Protein AF-A0A9Q1G649-F1 (afdb_monomer_lite)

Secondary structure (DSSP, 8-state):
-----PPP-------SSSEEEEEEEEEEETTEEEEEEEEEEEEPP----PPPTTTTSTT---------------------------------PPP-------S-TTT-S-TT--TTHHHHHHHHHHHHHHHHTS-GGGS---------HHHHHS---------PPPPHHHHHHHHTTSHHHHHHHHHHHHHHHTSHHHHHHHHHHHHHHHTTSSEE-TT--TTT-HHHHHHHHHHHHTB-HHHHHHHHHHHH------SSTT-HHHHHHHIIIIII--HHHHHHTB-SSSTT-B-TTHHHHHHHHHHHHHHHHHHHHHHHHHTT-STT---SB-TT-S--BHHHHHHHHHHHHEES-S-HHHHHHHHT-----B--TTTT-----S-HHHHGGGSGGG-

Radius of gyration: 42.44 Å; chains: 1; bounding box: 119×66×115 Å

Structure (mmCIF, N/CA/C/O backbone):
data_AF-A0A9Q1G649-F1
#
_entry.id   AF-A0A9Q1G649-F1
#
loop_
_atom_site.group_PDB
_atom_site.id
_atom_site.type_symbol
_atom_site.label_atom_id
_atom_site.label_alt_id
_atom_site.label_comp_id
_atom_site.label_asym_id
_atom_site.label_entity_id
_atom_site.label_seq_id
_atom_site.pdbx_PDB_ins_code
_atom_site.Cartn_x
_atom_site.Cartn_y
_atom_site.Cartn_z
_atom_site.occupancy
_atom_site.B_iso_or_equiv
_atom_site.auth_seq_id
_atom_site.auth_comp_id
_atom_site.auth_asym_id
_atom_site.auth_atom_id
_atom_site.pdbx_PDB_model_num
ATOM 1 N N . MET A 1 1 ? 10.010 1.525 -77.203 1.00 47.00 1 MET A N 1
ATOM 2 C CA . MET A 1 1 ? 11.242 1.217 -77.958 1.00 47.00 1 MET A CA 1
ATOM 3 C C . MET A 1 1 ? 11.783 2.490 -78.588 1.00 47.00 1 MET A C 1
ATOM 5 O O . MET A 1 1 ? 11.255 2.928 -79.601 1.00 47.00 1 MET A O 1
ATOM 9 N N . LYS A 1 2 ? 12.795 3.087 -77.960 1.00 34.78 2 LYS A N 1
ATOM 10 C CA . LYS A 1 2 ? 13.997 3.660 -78.583 1.00 34.78 2 LYS A CA 1
ATOM 11 C C . LYS A 1 2 ? 15.014 3.858 -77.453 1.00 34.78 2 LYS A C 1
ATOM 13 O O . LYS A 1 2 ? 14.609 3.996 -76.305 1.00 34.78 2 LYS A O 1
ATOM 18 N N . ALA A 1 3 ? 16.270 3.642 -77.807 1.00 41.25 3 ALA A N 1
ATOM 19 C CA . ALA A 1 3 ? 17.332 3.078 -76.988 1.00 41.25 3 ALA A CA 1
ATOM 20 C C . ALA A 1 3 ? 17.692 3.869 -75.721 1.00 41.25 3 ALA A C 1
ATOM 22 O O . ALA A 1 3 ? 17.460 5.069 -75.622 1.00 41.25 3 ALA A O 1
ATOM 23 N N . GLU A 1 4 ? 18.284 3.151 -74.769 1.00 54.62 4 GLU A N 1
ATOM 24 C CA . GLU A 1 4 ? 19.099 3.702 -73.692 1.00 54.62 4 GLU A CA 1
ATOM 25 C C . GLU A 1 4 ? 20.231 4.540 -74.313 1.00 54.62 4 GLU A C 1
ATOM 27 O O . GLU A 1 4 ? 21.264 4.013 -74.727 1.00 54.62 4 GLU A O 1
ATOM 32 N N . ASP A 1 5 ? 20.014 5.851 -74.435 1.00 63.94 5 ASP A N 1
ATOM 33 C CA . ASP A 1 5 ? 21.033 6.786 -74.910 1.00 63.94 5 ASP A CA 1
ATOM 34 C C . ASP A 1 5 ? 22.087 6.971 -73.807 1.00 63.94 5 ASP A C 1
ATOM 36 O O . ASP A 1 5 ? 21.985 7.830 -72.927 1.00 63.94 5 ASP A O 1
ATOM 40 N N . HIS A 1 6 ? 23.118 6.128 -73.833 1.00 65.44 6 HIS A N 1
ATOM 41 C CA . HIS A 1 6 ? 24.299 6.298 -72.999 1.00 65.44 6 HIS A CA 1
ATOM 42 C C . HIS A 1 6 ? 25.143 7.461 -73.525 1.00 65.44 6 HIS A C 1
ATOM 44 O O . HIS A 1 6 ? 25.651 7.434 -74.645 1.00 65.44 6 HIS A O 1
ATOM 50 N N . THR A 1 7 ? 25.326 8.485 -72.695 1.00 68.62 7 THR A N 1
ATOM 51 C CA . THR A 1 7 ? 26.218 9.612 -72.978 1.00 68.62 7 THR A CA 1
ATOM 52 C C . THR A 1 7 ? 27.506 9.455 -72.180 1.00 68.62 7 THR A C 1
ATOM 54 O O . THR A 1 7 ? 27.497 9.382 -70.952 1.00 68.62 7 THR A O 1
ATOM 57 N N . PHE A 1 8 ? 28.635 9.388 -72.884 1.00 73.31 8 PHE A N 1
ATOM 58 C CA . PHE A 1 8 ? 29.957 9.344 -72.268 1.00 73.31 8 PHE A CA 1
ATOM 59 C C . PHE A 1 8 ? 30.458 10.770 -72.036 1.00 73.31 8 PHE A C 1
ATOM 61 O O . PHE A 1 8 ? 30.535 11.569 -72.967 1.00 73.31 8 PHE A O 1
ATOM 68 N N . LEU A 1 9 ? 30.813 11.084 -70.791 1.00 71.44 9 LEU A N 1
ATOM 69 C CA . LEU A 1 9 ? 31.433 12.352 -70.413 1.00 71.44 9 LEU A CA 1
ATOM 70 C C . LEU A 1 9 ? 32.906 12.100 -70.093 1.00 71.44 9 LEU A C 1
ATOM 72 O O . LEU A 1 9 ? 33.229 11.366 -69.160 1.00 71.44 9 LEU A O 1
ATOM 76 N N . THR A 1 10 ? 33.806 12.706 -70.863 1.00 74.06 10 THR A N 1
ATOM 77 C CA . THR A 1 10 ? 35.248 12.650 -70.598 1.00 74.06 10 THR A CA 1
ATOM 78 C C . THR A 1 10 ? 35.632 13.776 -69.647 1.00 74.06 10 THR A C 1
ATOM 80 O O . THR A 1 10 ? 35.464 14.951 -69.968 1.00 74.06 10 THR A O 1
ATOM 83 N N . ILE A 1 11 ? 36.160 13.421 -68.475 1.00 74.62 11 ILE A N 1
ATOM 84 C CA . ILE A 1 11 ? 36.632 14.377 -67.470 1.00 74.62 11 ILE A CA 1
ATOM 85 C C . ILE A 1 11 ? 38.157 14.330 -67.452 1.00 74.62 11 ILE A C 1
ATOM 87 O O . ILE A 1 11 ? 38.745 13.316 -67.082 1.00 74.62 11 ILE A O 1
ATOM 91 N N . ASN A 1 12 ? 38.789 15.439 -67.834 1.00 75.38 12 ASN A N 1
ATOM 92 C CA . ASN A 1 12 ? 40.230 15.620 -67.695 1.00 75.38 12 ASN A CA 1
ATOM 93 C C . ASN A 1 12 ? 40.513 16.297 -66.355 1.00 75.38 12 ASN A C 1
ATOM 95 O O . ASN A 1 12 ? 40.067 17.417 -66.117 1.00 75.38 12 ASN A O 1
ATOM 99 N N . TRP A 1 13 ? 41.255 15.613 -65.489 1.00 76.81 13 TRP A N 1
ATOM 100 C CA . TRP A 1 13 ? 41.583 16.083 -64.149 1.00 76.81 13 TRP A CA 1
ATOM 101 C C . TRP A 1 13 ? 43.100 16.123 -63.961 1.00 76.81 13 TRP A C 1
ATOM 103 O O . TRP A 1 13 ? 43.785 15.118 -64.148 1.00 76.81 13 TRP A O 1
ATOM 113 N N . THR A 1 14 ? 43.628 17.296 -63.611 1.00 77.00 14 THR A N 1
ATOM 114 C CA . THR A 1 14 ? 45.059 17.529 -63.372 1.00 77.00 14 THR A CA 1
ATOM 115 C C . THR A 1 14 ? 45.242 18.206 -62.012 1.00 77.00 14 THR A C 1
ATOM 117 O O . THR A 1 14 ? 45.068 19.424 -61.928 1.00 77.00 14 THR A O 1
ATOM 120 N N . PRO A 1 15 ? 45.563 17.449 -60.948 1.00 73.00 15 PRO A N 1
ATOM 121 C CA . PRO A 1 15 ? 45.754 18.008 -59.612 1.00 73.00 15 PRO A CA 1
ATOM 122 C C . PRO A 1 15 ? 46.935 18.986 -59.575 1.00 73.00 15 PRO A C 1
ATOM 124 O O . PRO A 1 15 ? 48.001 18.709 -60.128 1.00 73.00 15 PRO A O 1
ATOM 127 N N . VAL A 1 16 ? 46.737 20.129 -58.915 1.00 69.19 16 VAL A N 1
ATOM 128 C CA . VAL A 1 16 ? 47.762 21.179 -58.752 1.00 69.19 16 VAL A CA 1
ATOM 129 C C . VAL A 1 16 ? 48.677 20.886 -57.557 1.00 69.19 16 VAL A C 1
ATOM 131 O O . VAL A 1 16 ? 49.844 21.274 -57.560 1.00 69.19 16 VAL A O 1
ATOM 134 N N . GLU A 1 17 ? 48.165 20.175 -56.551 1.00 69.94 17 GLU A N 1
ATOM 135 C CA . GLU A 1 17 ? 48.881 19.856 -55.315 1.00 69.94 17 GLU A CA 1
ATOM 136 C C . GLU A 1 17 ? 49.564 18.482 -55.387 1.00 69.94 17 GLU A C 1
ATOM 138 O O . GLU A 1 17 ? 49.000 17.504 -55.883 1.00 69.94 17 GLU A O 1
ATOM 143 N N . GLU A 1 18 ? 50.799 18.402 -54.883 1.00 71.75 18 GLU A N 1
ATOM 144 C CA . GLU A 1 18 ? 51.560 17.152 -54.806 1.00 71.75 18 GLU A CA 1
ATOM 145 C C . GLU A 1 18 ? 51.044 16.280 -53.648 1.00 71.75 18 GLU A C 1
ATOM 147 O O . GLU A 1 18 ? 50.910 16.751 -52.519 1.00 71.75 18 GLU A O 1
ATOM 152 N N . GLY A 1 19 ? 50.804 14.987 -53.900 1.00 75.19 19 GLY A N 1
ATOM 153 C CA . GLY A 1 19 ? 50.355 14.037 -52.875 1.00 75.19 19 GLY A CA 1
ATOM 154 C C . GLY A 1 19 ? 49.036 13.334 -53.196 1.00 75.19 19 GLY A C 1
ATOM 155 O O . GLY A 1 19 ? 48.678 13.151 -54.358 1.00 75.19 19 GLY A O 1
ATOM 156 N N . ASN A 1 20 ? 48.349 12.860 -52.152 1.00 77.62 20 ASN A N 1
ATOM 157 C CA . ASN A 1 20 ? 47.041 12.213 -52.278 1.00 77.62 20 ASN A CA 1
ATOM 158 C C . ASN A 1 20 ? 45.960 13.294 -52.377 1.00 77.62 20 ASN A C 1
ATOM 160 O O . ASN A 1 20 ? 45.748 14.029 -51.415 1.00 77.62 20 ASN A O 1
ATOM 164 N N . VAL A 1 21 ? 45.268 13.361 -53.511 1.00 77.38 21 VAL A N 1
ATOM 165 C CA . VAL A 1 21 ? 44.255 14.381 -53.797 1.00 77.38 21 VAL A CA 1
ATOM 166 C C . VAL A 1 21 ? 42.873 13.734 -53.866 1.00 77.38 21 VAL A C 1
ATOM 168 O O . VAL A 1 21 ? 42.690 12.680 -54.484 1.00 77.38 21 VAL A O 1
ATOM 171 N N . ARG A 1 22 ? 41.903 14.369 -53.198 1.00 81.44 22 ARG A N 1
ATOM 172 C CA . ARG A 1 22 ? 40.489 13.981 -53.177 1.00 81.44 22 ARG A CA 1
ATOM 173 C C . ARG A 1 22 ? 39.631 15.187 -53.537 1.00 81.44 22 ARG A C 1
ATOM 175 O O . ARG A 1 22 ? 39.599 16.150 -52.779 1.00 81.44 22 ARG A O 1
ATOM 182 N N . GLU A 1 23 ? 38.879 15.088 -54.626 1.00 80.06 23 GLU A N 1
ATOM 183 C CA . GLU A 1 23 ? 37.983 16.153 -55.091 1.00 80.06 23 GLU A CA 1
ATOM 184 C C . GLU A 1 23 ? 36.577 15.615 -55.381 1.00 80.06 23 GLU A C 1
ATOM 186 O O . GLU A 1 23 ? 36.401 14.455 -55.753 1.00 80.06 23 GLU A O 1
ATOM 191 N N . LEU A 1 24 ? 35.559 16.452 -55.171 1.00 82.12 24 LEU A N 1
ATOM 192 C CA . LEU A 1 24 ? 34.154 16.115 -55.399 1.00 82.12 24 LEU A CA 1
ATOM 193 C C . LEU A 1 24 ? 33.658 16.811 -56.669 1.00 82.12 24 LEU A C 1
ATOM 195 O O . LEU A 1 24 ? 33.658 18.037 -56.749 1.00 82.12 24 LEU A O 1
ATOM 199 N N . VAL A 1 25 ? 33.178 16.027 -57.631 1.00 81.25 25 VAL A N 1
ATOM 200 C CA . VAL A 1 25 ? 32.509 16.514 -58.839 1.00 81.25 25 VAL A CA 1
ATOM 201 C C . VAL A 1 25 ? 31.008 16.337 -58.675 1.00 81.25 25 VAL A C 1
ATOM 203 O O . VAL A 1 25 ? 30.527 15.264 -58.307 1.00 81.25 25 VAL A O 1
ATOM 206 N N . THR A 1 26 ? 30.261 17.397 -58.966 1.00 81.50 26 THR A N 1
ATOM 207 C CA . THR A 1 26 ? 28.812 17.448 -58.765 1.00 81.50 26 THR A CA 1
ATOM 208 C C . THR A 1 26 ? 28.136 17.763 -60.093 1.00 81.50 26 THR A C 1
ATOM 210 O O . THR A 1 26 ? 28.428 18.789 -60.702 1.00 81.50 26 THR A O 1
ATOM 213 N N . PHE A 1 27 ? 27.231 16.900 -60.550 1.00 78.06 27 PHE A N 1
ATOM 214 C CA . PHE A 1 27 ? 26.502 17.080 -61.804 1.00 78.06 27 PHE A CA 1
ATOM 215 C C . PHE A 1 27 ? 25.135 17.695 -61.517 1.00 78.06 27 PHE A C 1
ATOM 217 O O . PHE A 1 27 ? 24.267 17.058 -60.911 1.00 78.06 27 PHE A O 1
ATOM 224 N N . ILE A 1 28 ? 24.947 18.937 -61.957 1.00 77.44 28 ILE A N 1
ATOM 225 C CA . ILE A 1 28 ? 23.702 19.689 -61.794 1.00 77.44 28 ILE A CA 1
ATOM 226 C C . ILE A 1 28 ? 22.995 19.737 -63.147 1.00 77.44 28 ILE A C 1
ATOM 228 O O . ILE A 1 28 ? 23.580 20.168 -64.137 1.00 77.44 28 ILE A O 1
ATOM 232 N N . ALA A 1 29 ? 21.732 19.315 -63.189 1.00 70.50 29 ALA A N 1
ATOM 233 C CA . ALA A 1 29 ? 20.890 19.424 -64.376 1.00 70.50 29 ALA A CA 1
ATOM 234 C C . ALA A 1 29 ? 19.553 20.063 -63.991 1.00 70.50 29 ALA A C 1
ATOM 236 O O . ALA A 1 29 ? 18.879 19.594 -63.074 1.00 70.50 29 ALA A O 1
ATOM 237 N N . ASN A 1 30 ? 19.173 21.129 -64.698 1.00 67.50 30 ASN A N 1
ATOM 238 C CA . ASN A 1 30 ? 17.955 21.915 -64.452 1.00 67.50 30 ASN A CA 1
ATOM 239 C C . ASN A 1 30 ? 17.836 22.433 -63.003 1.00 67.50 30 ASN A C 1
ATOM 241 O O . ASN A 1 30 ? 16.761 22.403 -62.415 1.00 67.50 30 ASN A O 1
ATOM 245 N N . GLY A 1 31 ? 18.953 22.871 -62.411 1.00 67.44 31 GLY A N 1
ATOM 246 C CA . GLY A 1 31 ? 18.984 23.441 -61.056 1.00 67.44 31 GLY A CA 1
ATOM 247 C C . GLY A 1 31 ? 18.938 22.424 -59.911 1.00 67.44 31 GLY A C 1
ATOM 248 O O . GLY A 1 31 ? 18.975 22.826 -58.753 1.00 67.44 31 GLY A O 1
ATOM 249 N N . ILE A 1 32 ? 18.905 21.120 -60.210 1.00 58.00 32 ILE A N 1
ATOM 250 C CA . ILE A 1 32 ? 18.908 20.044 -59.212 1.00 58.00 32 ILE A CA 1
ATOM 251 C C . ILE A 1 32 ? 20.180 19.208 -59.376 1.00 58.00 32 ILE A C 1
ATOM 253 O O . ILE A 1 32 ? 20.532 18.783 -60.480 1.00 58.00 32 ILE A O 1
ATOM 257 N N . THR A 1 33 ? 20.878 18.964 -58.268 1.00 70.19 33 THR A N 1
ATOM 258 C CA . THR A 1 33 ? 22.031 18.059 -58.221 1.00 70.19 33 THR A CA 1
ATOM 259 C C . THR A 1 33 ? 21.568 16.626 -58.462 1.00 70.19 33 THR A C 1
ATOM 261 O O . THR A 1 33 ? 20.860 16.063 -57.631 1.00 70.19 33 THR A O 1
ATOM 264 N N . LYS A 1 34 ? 21.960 16.028 -59.591 1.00 68.31 34 LYS A N 1
ATOM 265 C CA . LYS A 1 34 ? 21.535 14.671 -59.970 1.00 68.31 34 LYS A CA 1
ATOM 266 C C . LYS A 1 34 ? 22.536 13.593 -59.569 1.00 68.31 34 LYS A C 1
ATOM 268 O O . LYS A 1 34 ? 22.121 12.525 -59.135 1.00 68.31 34 LYS A O 1
ATOM 273 N N . HIS A 1 35 ? 23.837 13.868 -59.678 1.00 76.31 35 HIS A N 1
ATOM 274 C CA . HIS A 1 35 ? 24.889 12.900 -59.351 1.00 76.31 35 HIS A CA 1
ATOM 275 C C . HIS A 1 35 ? 26.101 13.565 -58.693 1.00 76.31 35 HIS A C 1
ATOM 277 O O . HIS A 1 35 ? 26.412 14.724 -58.961 1.00 76.31 35 HIS A O 1
ATOM 283 N N . GLN A 1 36 ? 26.798 12.810 -57.845 1.00 81.06 36 GLN A N 1
ATOM 284 C CA . GLN A 1 36 ? 28.047 13.202 -57.195 1.00 81.06 36 GLN A CA 1
ATOM 285 C C . GLN A 1 36 ? 29.080 12.092 -57.382 1.00 81.06 36 GLN A C 1
ATOM 287 O O . GLN A 1 36 ? 28.768 10.920 -57.184 1.00 81.06 36 GLN A O 1
ATOM 292 N N . ALA A 1 37 ? 30.300 12.462 -57.757 1.00 80.00 37 ALA A N 1
ATOM 293 C CA . ALA A 1 37 ? 31.416 11.544 -57.940 1.00 80.00 37 ALA A CA 1
ATOM 294 C C . ALA A 1 37 ? 32.646 12.070 -57.197 1.00 80.00 37 ALA A C 1
ATOM 296 O O . ALA A 1 37 ? 32.946 13.260 -57.247 1.00 80.00 37 ALA A O 1
ATOM 297 N N . ILE A 1 38 ? 33.363 11.186 -56.505 1.00 83.12 38 ILE A N 1
ATOM 298 C CA . ILE A 1 38 ? 34.602 11.536 -55.806 1.00 83.12 38 ILE A CA 1
ATOM 299 C C . ILE A 1 38 ? 35.771 11.057 -56.662 1.00 83.12 38 ILE A C 1
ATOM 301 O O . ILE A 1 38 ? 35.912 9.859 -56.903 1.00 83.12 38 ILE A O 1
ATOM 305 N N . LEU A 1 39 ? 36.613 11.990 -57.097 1.00 78.81 39 LEU A N 1
ATOM 306 C CA . LEU A 1 39 ? 37.871 11.699 -57.767 1.00 78.81 39 LEU A CA 1
ATOM 307 C C . LEU A 1 39 ? 38.957 11.512 -56.709 1.00 78.81 39 LEU A C 1
ATOM 309 O O . LEU A 1 39 ? 39.172 12.376 -55.856 1.00 78.81 39 LEU A O 1
ATOM 313 N N . LEU A 1 40 ? 39.620 10.360 -56.755 1.00 80.44 40 LEU A N 1
ATOM 314 C CA . LEU A 1 40 ? 40.748 10.018 -55.898 1.00 80.44 40 LEU A CA 1
ATOM 315 C C . LEU A 1 40 ? 41.958 9.768 -56.790 1.00 80.44 40 LEU A C 1
ATOM 317 O O . LEU A 1 40 ? 41.895 8.951 -57.708 1.00 80.44 40 LEU A O 1
ATOM 321 N N . GLY A 1 41 ? 43.068 10.435 -56.503 1.00 79.88 41 GLY A N 1
ATOM 322 C CA . GLY A 1 41 ? 44.312 10.212 -57.226 1.00 79.88 41 GLY A CA 1
ATOM 323 C C . GLY A 1 41 ? 45.534 10.620 -56.430 1.00 79.88 41 GLY A C 1
ATOM 324 O O . GLY A 1 41 ? 45.441 11.255 -55.381 1.00 79.88 41 GLY A O 1
ATOM 325 N N . ARG A 1 42 ? 46.700 10.228 -56.935 1.00 76.94 42 ARG A N 1
ATOM 326 C CA . ARG A 1 42 ? 47.994 10.570 -56.353 1.00 76.94 42 ARG A CA 1
ATOM 327 C C . ARG A 1 42 ? 48.841 11.273 -57.404 1.00 76.94 42 ARG A C 1
ATOM 329 O O . ARG A 1 42 ? 49.158 10.679 -58.431 1.00 76.94 42 ARG A O 1
ATOM 336 N N . ALA A 1 43 ? 49.188 12.527 -57.143 1.00 75.75 43 ALA A N 1
ATOM 337 C CA . ALA A 1 43 ? 50.036 13.333 -58.008 1.00 75.75 43 ALA A CA 1
ATOM 338 C C . ALA A 1 43 ? 51.495 13.211 -57.552 1.00 75.75 43 ALA A C 1
ATOM 340 O O . ALA A 1 43 ? 51.832 13.587 -56.428 1.00 75.75 43 ALA A O 1
ATOM 341 N N . GLU A 1 44 ? 52.363 12.666 -58.407 1.00 71.12 44 GLU A N 1
ATOM 342 C CA . GLU A 1 44 ? 53.805 12.598 -58.155 1.00 71.12 44 GLU A CA 1
ATOM 343 C C . GLU A 1 44 ? 54.543 13.735 -58.873 1.00 71.12 44 GLU A C 1
ATOM 345 O O . GLU A 1 44 ? 54.332 13.988 -60.061 1.00 71.12 44 GLU A O 1
ATOM 350 N N . ALA A 1 45 ? 55.457 14.404 -58.166 1.00 65.94 45 ALA A N 1
ATOM 351 C CA . ALA A 1 45 ? 56.290 15.451 -58.742 1.00 65.94 45 ALA A CA 1
ATOM 352 C C . ALA A 1 45 ? 57.202 14.900 -59.854 1.00 65.94 45 ALA A C 1
ATOM 354 O O . ALA A 1 45 ? 57.896 13.891 -59.677 1.00 65.94 45 ALA A O 1
ATOM 355 N N . LYS A 1 46 ? 57.313 15.617 -60.982 1.00 57.62 46 LYS A N 1
ATOM 356 C CA . LYS A 1 46 ? 58.383 15.353 -61.959 1.00 57.62 46 LYS A CA 1
ATOM 357 C C . LYS A 1 46 ? 59.735 15.613 -61.285 1.00 57.62 46 LYS A C 1
ATOM 359 O O . LYS A 1 46 ? 60.087 16.758 -61.004 1.00 57.62 46 LYS A O 1
ATOM 364 N N . LYS A 1 47 ? 60.515 14.551 -61.044 1.00 49.41 47 LYS A N 1
ATOM 365 C CA . LYS A 1 47 ? 61.864 14.628 -60.454 1.00 49.41 47 LYS A CA 1
ATOM 366 C C . LYS A 1 47 ? 62.729 15.641 -61.220 1.00 49.41 47 LYS A C 1
ATOM 368 O O . LYS A 1 47 ? 63.140 15.383 -62.351 1.00 49.41 47 LYS A O 1
ATOM 373 N N . LYS A 1 48 ? 63.074 16.772 -60.593 1.00 47.16 48 LYS A N 1
ATOM 374 C CA . LYS A 1 48 ? 64.136 17.656 -61.098 1.00 47.16 48 LYS A CA 1
ATOM 375 C C . LYS A 1 48 ? 65.469 16.905 -61.002 1.00 47.16 48 LYS A C 1
ATOM 377 O O . LYS A 1 48 ? 65.888 16.527 -59.907 1.00 47.16 48 LYS A O 1
ATOM 382 N N . LYS A 1 49 ? 66.139 16.672 -62.139 1.00 44.75 49 LYS A N 1
ATOM 383 C CA . LYS A 1 49 ? 67.513 16.139 -62.173 1.00 44.75 49 LYS A CA 1
ATOM 384 C C . LYS A 1 49 ? 68.417 17.081 -61.369 1.00 44.75 49 LYS A C 1
ATOM 386 O O . LYS A 1 49 ? 68.576 18.245 -61.731 1.00 44.75 49 LYS A O 1
ATOM 391 N N . LYS A 1 50 ? 68.987 16.590 -60.266 1.00 41.59 50 LYS A N 1
ATOM 392 C CA . LYS A 1 50 ? 69.958 17.337 -59.457 1.00 41.59 50 LYS A CA 1
ATOM 393 C C . LYS A 1 50 ? 71.240 17.527 -60.277 1.00 41.59 50 LYS A C 1
ATOM 395 O O . LYS A 1 50 ? 71.852 16.539 -60.675 1.00 41.59 50 LYS A O 1
ATOM 400 N N . LYS A 1 51 ? 71.639 18.779 -60.531 1.00 44.31 51 LYS A N 1
ATOM 401 C CA . LYS A 1 51 ? 73.001 19.101 -60.990 1.00 44.31 51 LYS A CA 1
ATOM 402 C C . LYS A 1 51 ? 73.987 18.691 -59.894 1.00 44.31 51 LYS A C 1
ATOM 404 O O . LYS A 1 51 ? 73.716 18.910 -58.713 1.00 44.31 51 LYS A O 1
ATOM 409 N N . SER A 1 52 ? 75.078 18.039 -60.285 1.00 49.66 52 SER A N 1
ATOM 410 C CA . SER A 1 52 ? 76.048 17.481 -59.346 1.00 49.66 52 SER A CA 1
ATOM 411 C C . SER A 1 52 ? 76.904 18.583 -58.715 1.00 49.66 52 SER A C 1
ATOM 413 O O . SER A 1 52 ? 77.245 19.574 -59.358 1.00 49.66 52 SER A O 1
ATOM 415 N N . LEU A 1 53 ? 77.271 18.378 -57.451 1.00 42.53 53 LEU A N 1
ATOM 416 C CA . LEU A 1 53 ? 78.079 19.270 -56.609 1.00 42.53 53 LEU A CA 1
ATOM 417 C C . LEU A 1 53 ? 79.476 19.603 -57.182 1.00 42.53 53 LEU A C 1
ATOM 419 O O . LEU A 1 53 ? 80.131 20.521 -56.695 1.00 42.53 53 LEU A O 1
ATOM 423 N N . TRP A 1 54 ? 79.921 18.901 -58.228 1.00 40.38 54 TRP A N 1
ATOM 424 C CA . TRP A 1 54 ? 81.219 19.106 -58.875 1.00 40.38 54 TRP A CA 1
ATOM 425 C C . TRP A 1 54 ? 81.265 20.310 -59.828 1.00 40.38 54 TRP A C 1
ATOM 427 O O . TRP A 1 54 ? 82.346 20.852 -60.060 1.00 40.38 54 TRP A O 1
ATOM 437 N N . ASP A 1 55 ? 80.118 20.793 -60.318 1.00 46.53 55 ASP A N 1
ATOM 438 C CA . ASP A 1 55 ? 80.077 21.925 -61.260 1.00 46.53 55 ASP A CA 1
ATOM 439 C C . ASP A 1 55 ? 80.235 23.294 -60.570 1.00 46.53 55 ASP A C 1
ATOM 441 O O . ASP A 1 55 ? 80.665 24.263 -61.195 1.00 46.53 55 ASP A O 1
ATOM 445 N N . SER A 1 56 ? 79.966 23.392 -59.262 1.00 47.41 56 SER A N 1
ATOM 446 C CA . SER A 1 56 ? 80.074 24.654 -58.505 1.00 47.41 56 SER A CA 1
ATOM 447 C C . SER A 1 56 ? 81.496 24.993 -58.040 1.00 47.41 56 SER A C 1
ATOM 449 O O . SER A 1 56 ? 81.757 26.132 -57.656 1.00 47.41 56 SER A O 1
ATOM 451 N N . ILE A 1 57 ? 82.436 24.042 -58.090 1.00 49.88 57 ILE A N 1
ATOM 452 C CA . ILE A 1 57 ? 83.811 24.234 -57.588 1.00 49.88 57 ILE A CA 1
ATOM 453 C C . ILE A 1 57 ? 84.739 24.844 -58.657 1.00 49.88 57 ILE A C 1
ATOM 455 O O . ILE A 1 57 ? 85.749 25.460 -58.320 1.00 49.88 57 ILE A O 1
ATOM 459 N N . LYS A 1 58 ? 84.382 24.778 -59.949 1.00 41.72 58 LYS A N 1
ATOM 460 C CA . LYS A 1 58 ? 85.209 25.330 -61.041 1.00 41.72 58 LYS A CA 1
ATOM 461 C C . LYS A 1 58 ? 85.046 26.836 -61.295 1.00 41.72 58 LYS A C 1
ATOM 463 O O . LYS A 1 58 ? 85.859 27.392 -62.024 1.00 41.72 58 LYS A O 1
ATOM 468 N N . GLN A 1 59 ? 84.068 27.517 -60.689 1.00 43.78 59 GLN A N 1
ATOM 469 C CA . GLN A 1 59 ? 83.818 28.949 -60.948 1.00 43.78 59 GLN A CA 1
ATOM 470 C C . GLN A 1 59 ? 84.481 29.933 -59.965 1.00 43.78 59 GLN A C 1
ATOM 472 O O . GLN A 1 59 ? 84.362 31.140 -60.151 1.00 43.78 59 GLN A O 1
ATOM 477 N N . LYS A 1 60 ? 85.227 29.471 -58.951 1.00 40.16 60 LYS A N 1
ATOM 478 C CA . LYS A 1 60 ? 85.956 30.356 -58.019 1.00 40.16 60 LYS A CA 1
ATOM 479 C C . LYS A 1 60 ? 87.477 30.285 -58.203 1.00 40.16 60 LYS A C 1
ATOM 481 O O . LYS A 1 60 ? 88.192 29.893 -57.288 1.00 40.16 60 LYS A O 1
ATOM 486 N N . LYS A 1 61 ? 87.990 30.687 -59.370 1.00 37.53 61 LYS A N 1
ATOM 487 C CA . LYS A 1 61 ? 89.405 31.081 -59.545 1.00 37.53 61 LYS A CA 1
ATOM 488 C C . LYS A 1 61 ? 89.554 32.175 -60.610 1.00 37.53 61 LYS A C 1
ATOM 490 O O . LYS A 1 61 ? 89.584 31.860 -61.791 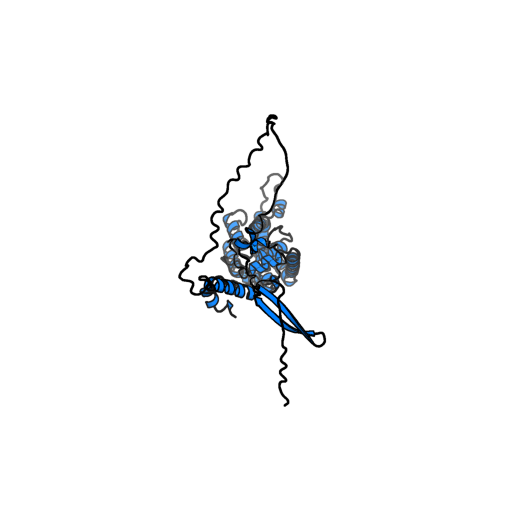1.00 37.53 61 LYS A O 1
ATOM 495 N N . ALA A 1 62 ? 89.644 33.422 -60.139 1.00 31.28 62 ALA A N 1
ATOM 496 C CA . ALA A 1 62 ? 90.263 34.637 -60.716 1.00 31.28 62 ALA A CA 1
ATOM 497 C C . ALA A 1 62 ? 89.588 35.849 -60.031 1.00 31.28 62 ALA A C 1
ATOM 499 O O . ALA A 1 62 ? 88.369 35.839 -59.924 1.00 31.28 62 ALA A O 1
ATOM 500 N N . ALA A 1 63 ? 90.198 36.925 -59.533 1.00 28.67 63 ALA A N 1
ATOM 501 C CA . ALA A 1 63 ? 91.555 37.374 -59.198 1.00 28.67 63 ALA A CA 1
ATOM 502 C C . ALA A 1 63 ? 91.329 38.618 -58.260 1.00 28.67 63 ALA A C 1
ATOM 504 O O . ALA A 1 63 ? 90.380 39.348 -58.522 1.00 28.67 63 ALA A O 1
ATOM 505 N N . VAL A 1 64 ? 91.909 38.753 -57.044 1.00 33.91 64 VAL A N 1
ATOM 506 C CA . VAL A 1 64 ? 93.178 39.467 -56.655 1.00 33.91 64 VAL A CA 1
ATOM 507 C C . VAL A 1 64 ? 92.939 41.006 -56.409 1.00 33.91 64 VAL A C 1
ATOM 509 O O . VAL A 1 64 ? 91.957 41.513 -56.933 1.00 33.91 64 VAL A O 1
ATOM 512 N N . PRO A 1 65 ? 93.666 41.743 -55.516 1.00 51.44 65 PRO A N 1
ATOM 513 C CA . PRO A 1 65 ? 93.269 42.053 -54.120 1.00 51.44 65 PRO A CA 1
ATOM 514 C C . PRO A 1 65 ? 93.506 43.552 -53.726 1.00 51.44 65 PRO A C 1
ATOM 516 O O . PRO A 1 65 ? 93.801 44.349 -54.605 1.00 51.44 65 PRO A O 1
ATOM 519 N N . GLN A 1 66 ? 93.441 43.931 -52.429 1.00 28.67 66 GLN A N 1
ATOM 520 C CA . GLN A 1 66 ? 94.340 44.900 -51.718 1.00 28.67 66 GLN A CA 1
ATOM 521 C C . GLN A 1 66 ? 93.790 45.262 -50.309 1.00 28.67 66 GLN A C 1
ATOM 523 O O . GLN A 1 66 ? 92.630 45.625 -50.183 1.00 28.67 66 GLN A O 1
ATOM 528 N N . SER A 1 67 ? 94.489 44.911 -49.209 1.00 27.61 67 SER A N 1
ATOM 529 C CA . SER A 1 67 ? 95.443 45.724 -48.390 1.00 27.61 67 SER A CA 1
ATOM 530 C C . SER A 1 67 ? 94.742 46.546 -47.282 1.00 27.61 67 SER A C 1
ATOM 532 O O . SER A 1 67 ? 93.773 47.211 -47.599 1.00 27.61 67 SER A O 1
ATOM 534 N N . TRP A 1 68 ? 95.118 46.618 -45.994 1.00 24.88 68 TRP A N 1
ATOM 535 C CA . TRP A 1 68 ? 96.288 46.227 -45.188 1.00 24.88 68 TRP A CA 1
ATOM 536 C C . TRP A 1 68 ? 95.888 46.099 -43.690 1.00 24.88 68 TRP A C 1
ATOM 538 O O . TRP A 1 68 ? 94.947 46.763 -43.281 1.00 24.88 68 TRP A O 1
ATOM 548 N N . LYS A 1 69 ? 96.649 45.276 -42.932 1.00 27.69 69 LYS A N 1
ATOM 549 C CA . LYS A 1 69 ? 97.228 45.437 -41.556 1.00 27.69 69 LYS A CA 1
ATOM 550 C C . LYS A 1 69 ? 96.379 46.127 -40.449 1.00 27.69 69 LYS A C 1
ATOM 552 O O . LYS A 1 69 ? 95.724 47.114 -40.704 1.00 27.69 69 LYS A O 1
ATOM 557 N N . SER A 1 70 ? 96.409 45.798 -39.154 1.00 27.86 70 SER A N 1
ATOM 558 C CA . SER A 1 70 ? 97.267 44.975 -38.281 1.00 27.86 70 SER A CA 1
ATOM 559 C C . SER A 1 70 ? 96.732 45.053 -36.834 1.00 27.86 70 SER A C 1
ATOM 561 O O . SER A 1 70 ? 96.215 46.097 -36.463 1.00 27.86 70 SER A O 1
ATOM 563 N N . PHE A 1 71 ? 97.015 44.011 -36.036 1.00 26.41 71 PHE A N 1
ATOM 564 C CA . PHE A 1 71 ? 97.329 44.009 -34.588 1.00 26.41 71 PHE A CA 1
ATOM 565 C C . PHE A 1 71 ? 96.339 44.552 -33.536 1.00 26.41 71 PHE A C 1
ATOM 567 O O . PHE A 1 71 ? 95.815 45.652 -33.636 1.00 26.41 71 PHE A O 1
ATOM 574 N N . GLY A 1 72 ? 96.280 43.835 -32.403 1.00 27.66 72 GLY A N 1
ATOM 575 C CA . GLY A 1 72 ? 96.119 44.467 -31.089 1.00 27.66 72 GLY A CA 1
ATOM 576 C C . GLY A 1 72 ? 95.090 43.824 -30.168 1.00 27.66 72 GLY A C 1
ATOM 577 O O . GLY A 1 72 ? 93.925 44.196 -30.169 1.00 27.66 72 GLY A O 1
ATOM 578 N N . SER A 1 73 ? 95.553 42.902 -29.324 1.00 33.91 73 SER A N 1
ATOM 579 C CA . SER A 1 73 ? 94.854 42.443 -28.119 1.00 33.91 73 SER A CA 1
ATOM 580 C C . SER A 1 73 ? 94.536 43.620 -27.186 1.00 33.91 73 SER A C 1
ATOM 582 O O . SER A 1 73 ? 95.437 44.399 -26.881 1.00 33.91 73 SER A O 1
ATOM 584 N N . SER A 1 74 ? 93.328 43.676 -26.619 1.00 28.25 74 SER A N 1
ATOM 585 C CA . SER A 1 74 ? 93.152 44.126 -25.230 1.00 28.25 74 SER A CA 1
ATOM 586 C C . SER A 1 74 ? 91.828 43.650 -24.628 1.00 28.25 74 SER A C 1
ATOM 588 O O . SER A 1 74 ? 90.792 43.557 -25.281 1.00 28.25 74 SER A O 1
ATOM 590 N N . SER A 1 75 ? 91.929 43.290 -23.353 1.00 34.88 75 SER A N 1
ATOM 591 C CA . SER A 1 75 ? 90.920 42.690 -22.490 1.00 34.88 75 SER A CA 1
ATOM 592 C C . SER A 1 75 ? 89.782 43.638 -22.119 1.00 34.88 75 SER A C 1
ATOM 594 O O . SER A 1 75 ? 90.058 44.768 -21.719 1.00 34.88 75 SER A O 1
ATOM 596 N N . LEU A 1 76 ? 88.549 43.129 -22.032 1.00 32.00 76 LEU A N 1
ATOM 597 C CA . LEU A 1 76 ? 87.497 43.751 -21.222 1.00 32.00 76 LEU A CA 1
ATOM 598 C C . LEU A 1 76 ? 86.646 42.707 -20.475 1.00 32.00 76 LEU A C 1
ATOM 600 O O . LEU A 1 76 ? 85.772 42.055 -21.030 1.00 32.00 76 LEU A O 1
ATOM 604 N N . LYS A 1 77 ? 86.979 42.592 -19.184 1.00 33.75 77 LYS A N 1
ATOM 605 C CA . LYS A 1 77 ? 86.117 42.534 -17.990 1.00 33.75 77 LYS A CA 1
ATOM 606 C C . LYS A 1 77 ? 84.869 41.636 -18.035 1.00 33.75 77 LYS A C 1
ATOM 608 O O . LYS A 1 77 ? 83.839 41.956 -18.615 1.00 33.75 77 LYS A O 1
ATOM 613 N N . THR A 1 78 ? 84.960 40.570 -17.244 1.00 33.50 78 THR A N 1
ATOM 614 C CA . THR A 1 78 ? 83.884 39.682 -16.799 1.00 33.50 78 THR A CA 1
ATOM 615 C C . THR A 1 78 ? 82.748 40.449 -16.114 1.00 33.50 78 THR A C 1
ATOM 617 O O . THR A 1 78 ? 82.905 40.926 -14.987 1.00 33.50 78 THR A O 1
ATOM 620 N N . ALA A 1 79 ? 81.582 40.509 -16.754 1.00 34.78 79 ALA A N 1
ATOM 621 C CA . ALA A 1 79 ? 80.324 40.755 -16.061 1.00 34.78 79 ALA A CA 1
ATOM 622 C C . ALA A 1 79 ? 79.865 39.439 -15.413 1.00 34.78 79 ALA A C 1
ATOM 624 O O . ALA A 1 79 ? 79.786 38.408 -16.082 1.00 34.78 79 ALA A O 1
ATOM 625 N N . LYS A 1 80 ? 79.591 39.460 -14.102 1.00 38.81 80 LYS A N 1
ATOM 626 C CA . LYS A 1 80 ? 78.983 38.333 -13.384 1.00 38.81 80 LYS A CA 1
ATOM 627 C C . LYS A 1 80 ? 77.593 38.077 -13.969 1.00 38.81 80 LYS A C 1
ATOM 629 O O . LYS A 1 80 ? 76.645 38.788 -13.648 1.00 38.81 80 LYS A O 1
ATOM 634 N N . VAL A 1 81 ? 77.481 37.061 -14.818 1.00 38.41 81 VAL A N 1
ATOM 635 C CA . VAL A 1 81 ? 76.192 36.488 -15.200 1.00 38.41 81 VAL A CA 1
ATOM 636 C C . VAL A 1 81 ? 75.669 35.748 -13.975 1.00 38.41 81 VAL A C 1
ATOM 638 O O . VAL A 1 81 ? 76.243 34.747 -13.549 1.00 38.41 81 VAL A O 1
ATOM 641 N N . VAL A 1 82 ? 74.609 36.278 -13.369 1.00 42.25 82 VAL A N 1
ATOM 642 C CA . VAL A 1 82 ? 73.814 35.547 -12.380 1.00 42.25 82 VAL A CA 1
ATOM 643 C C . VAL A 1 82 ? 73.266 34.316 -13.094 1.00 42.25 82 VAL A C 1
ATOM 645 O O . VAL A 1 82 ? 72.520 34.439 -14.064 1.00 42.25 82 VAL A O 1
ATOM 648 N N . ALA A 1 83 ? 73.697 33.133 -12.660 1.00 41.19 83 ALA A N 1
ATOM 649 C CA . ALA A 1 83 ? 73.215 31.875 -13.199 1.00 41.19 83 ALA A CA 1
ATOM 650 C C . ALA A 1 83 ? 71.710 31.768 -12.922 1.00 41.19 83 ALA A C 1
ATOM 652 O O . ALA A 1 83 ? 71.287 31.554 -11.788 1.00 41.19 83 ALA A O 1
ATOM 653 N N . VAL A 1 84 ? 70.897 31.935 -13.965 1.00 46.00 84 VAL A N 1
ATOM 654 C CA . VAL A 1 84 ? 69.507 31.485 -13.943 1.00 46.00 84 VAL A CA 1
ATOM 655 C C . VAL A 1 84 ? 69.559 29.970 -13.779 1.00 46.00 84 VAL A C 1
ATOM 657 O O . VAL A 1 84 ? 70.199 29.285 -14.579 1.00 46.00 84 VAL A O 1
ATOM 660 N N . ALA A 1 85 ? 68.943 29.460 -12.712 1.00 44.81 85 ALA A N 1
ATOM 661 C CA . ALA A 1 85 ? 68.856 28.032 -12.451 1.00 44.81 85 ALA A CA 1
ATOM 662 C C . ALA A 1 85 ? 68.293 27.335 -13.695 1.00 44.81 85 ALA A C 1
ATOM 664 O O . ALA A 1 85 ? 67.161 27.599 -14.104 1.00 44.81 85 ALA A O 1
ATOM 665 N N . GLN A 1 86 ? 69.094 26.470 -14.321 1.00 47.59 86 GLN A N 1
ATOM 666 C CA . GLN A 1 86 ? 68.589 25.587 -15.361 1.00 47.59 86 GLN A CA 1
ATOM 667 C C . GLN A 1 86 ? 67.528 24.710 -14.701 1.00 47.59 86 GLN A C 1
ATOM 669 O O . GLN A 1 86 ? 67.852 23.884 -13.847 1.00 47.59 86 GLN A O 1
ATOM 674 N N . ALA A 1 87 ? 66.259 24.928 -15.052 1.00 46.72 87 ALA A N 1
ATOM 675 C CA . ALA A 1 87 ? 65.191 24.025 -14.670 1.00 46.72 87 ALA A CA 1
ATOM 676 C C . ALA A 1 87 ? 65.605 22.631 -15.149 1.00 46.72 87 ALA A C 1
ATOM 678 O O . ALA A 1 87 ? 65.745 22.401 -16.353 1.00 46.72 87 ALA A O 1
ATOM 679 N N . GLN A 1 88 ? 65.878 21.724 -14.210 1.00 46.75 88 GLN A N 1
ATOM 680 C CA . GLN A 1 88 ? 66.121 20.333 -14.546 1.00 46.75 88 GLN A CA 1
ATOM 681 C C . GLN A 1 88 ? 64.822 19.783 -15.124 1.00 46.75 88 GLN A C 1
ATOM 683 O O . GLN A 1 88 ? 63.907 19.409 -14.394 1.00 46.75 88 GLN A O 1
ATOM 688 N N . LEU A 1 89 ? 64.730 19.771 -16.452 1.00 40.50 89 LEU A N 1
ATOM 689 C CA . LEU A 1 89 ? 63.736 18.989 -17.160 1.00 40.50 89 LEU A CA 1
ATOM 690 C C . LEU A 1 89 ? 64.093 17.528 -16.917 1.00 40.50 89 LEU A C 1
ATOM 692 O O . LEU A 1 89 ? 64.935 16.943 -17.600 1.00 40.50 89 LEU A O 1
ATOM 696 N N . THR A 1 90 ? 63.466 16.941 -15.906 1.00 40.44 90 THR A N 1
ATOM 697 C CA . THR A 1 90 ? 63.384 15.497 -15.803 1.00 40.44 90 THR A CA 1
ATOM 698 C C . THR A 1 90 ? 62.610 15.025 -17.026 1.00 40.44 90 THR A C 1
ATOM 700 O O . THR A 1 90 ? 61.406 15.234 -17.158 1.00 40.44 90 THR A O 1
ATOM 703 N N . PHE A 1 91 ? 63.322 14.416 -17.974 1.00 40.59 91 PHE A N 1
ATOM 704 C CA . PHE A 1 91 ? 62.681 13.628 -19.014 1.00 40.59 91 PHE A CA 1
ATOM 705 C C . PHE A 1 91 ? 61.982 12.468 -18.310 1.00 40.59 91 PHE A C 1
ATOM 707 O O . PHE A 1 91 ? 62.581 11.430 -18.022 1.00 40.59 91 PHE A O 1
ATOM 714 N N . ILE A 1 92 ? 60.700 12.653 -18.006 1.00 50.44 92 ILE A N 1
ATOM 715 C CA . ILE A 1 92 ? 59.806 11.537 -17.756 1.00 50.44 92 ILE A CA 1
ATOM 716 C C . ILE A 1 92 ? 59.805 10.790 -19.083 1.00 50.44 92 ILE A C 1
ATOM 718 O O . ILE A 1 92 ? 59.234 11.263 -20.067 1.00 50.44 92 ILE A O 1
ATOM 722 N N . LYS A 1 93 ? 60.524 9.661 -19.145 1.00 43.53 93 LYS A N 1
ATOM 723 C CA . LYS A 1 93 ? 60.342 8.709 -20.241 1.00 43.53 93 LYS A CA 1
ATOM 724 C C . LYS A 1 93 ? 58.833 8.513 -20.335 1.00 43.53 93 LYS A C 1
ATOM 726 O O . LYS A 1 93 ? 58.262 8.119 -19.314 1.00 43.53 93 LYS A O 1
ATOM 731 N N . PRO A 1 94 ? 58.176 8.812 -21.471 1.00 45.50 94 PRO A N 1
ATOM 732 C CA . PRO A 1 94 ? 56.788 8.426 -21.606 1.00 45.50 94 PRO A CA 1
ATOM 733 C C . PRO A 1 94 ? 56.782 6.931 -21.314 1.00 45.50 94 PRO A C 1
ATOM 735 O O . PRO A 1 94 ? 57.498 6.175 -21.980 1.00 45.50 94 PRO A O 1
ATOM 738 N N . ALA A 1 95 ? 56.091 6.522 -20.243 1.00 46.72 95 ALA A N 1
ATOM 739 C CA . ALA A 1 95 ? 55.789 5.117 -20.042 1.00 46.72 95 ALA A CA 1
ATOM 740 C C . ALA A 1 95 ? 55.265 4.667 -21.394 1.00 46.72 95 ALA A C 1
ATOM 742 O O . ALA A 1 95 ? 54.374 5.346 -21.910 1.00 46.72 95 ALA A O 1
ATOM 743 N N . GLN A 1 96 ? 55.921 3.675 -22.012 1.00 48.31 96 GLN A N 1
ATOM 744 C CA . GLN A 1 96 ? 55.541 3.180 -23.328 1.00 48.31 96 GLN A CA 1
ATOM 745 C C . GLN A 1 96 ? 54.026 3.086 -23.316 1.00 48.31 96 GLN A C 1
ATOM 747 O O . GLN A 1 96 ? 53.461 2.240 -22.623 1.00 48.31 96 GLN A O 1
ATOM 752 N N . THR A 1 97 ? 53.367 4.013 -24.009 1.00 45.78 97 THR A N 1
ATOM 753 C CA . THR A 1 97 ? 51.959 3.886 -24.294 1.00 45.78 97 THR A CA 1
ATOM 754 C C . THR A 1 97 ? 51.966 2.746 -25.278 1.00 45.78 97 THR A C 1
ATOM 756 O O . THR A 1 97 ? 52.222 2.911 -26.471 1.00 45.78 97 THR A O 1
ATOM 759 N N . VAL A 1 98 ? 51.853 1.539 -24.727 1.00 49.56 98 VAL A N 1
ATOM 760 C CA . VAL A 1 98 ? 51.550 0.347 -25.483 1.00 49.56 98 VAL A CA 1
ATOM 761 C C . VAL A 1 98 ? 50.221 0.701 -26.117 1.00 49.56 98 VAL A C 1
ATOM 763 O O . VAL A 1 98 ? 49.171 0.595 -25.491 1.00 49.56 98 VAL A O 1
ATOM 766 N N . ILE A 1 99 ? 50.287 1.243 -27.336 1.00 51.62 99 ILE A N 1
ATOM 767 C CA . ILE A 1 99 ? 49.170 1.278 -28.268 1.00 51.62 99 ILE A CA 1
ATOM 768 C C . ILE A 1 99 ? 48.547 -0.102 -28.099 1.00 51.62 99 ILE A C 1
ATOM 770 O O . ILE A 1 99 ? 49.311 -1.062 -28.241 1.00 51.62 99 ILE A O 1
ATOM 774 N N . PRO A 1 100 ? 47.271 -0.230 -27.697 1.00 50.94 100 PRO A N 1
ATOM 775 C CA . PRO A 1 100 ? 46.688 -1.524 -27.387 1.00 50.94 100 PRO A CA 1
ATOM 776 C C . PRO A 1 100 ? 46.836 -2.413 -28.621 1.00 50.94 100 PRO A C 1
ATOM 778 O O . PRO A 1 100 ? 46.118 -2.279 -29.609 1.00 50.94 100 PRO A O 1
ATOM 781 N N . ARG A 1 101 ? 47.867 -3.258 -28.605 1.00 55.50 101 ARG A N 1
ATOM 782 C CA . ARG A 1 101 ? 48.147 -4.238 -29.641 1.00 55.50 101 ARG A CA 1
ATOM 783 C C . ARG A 1 101 ? 47.418 -5.489 -29.199 1.00 55.50 101 ARG A C 1
ATOM 785 O O . ARG A 1 101 ? 47.535 -5.896 -28.046 1.00 55.50 101 ARG A O 1
ATOM 792 N N . HIS A 1 102 ? 46.625 -6.025 -30.120 1.00 50.50 102 HIS A N 1
ATOM 793 C CA . HIS A 1 102 ? 45.818 -7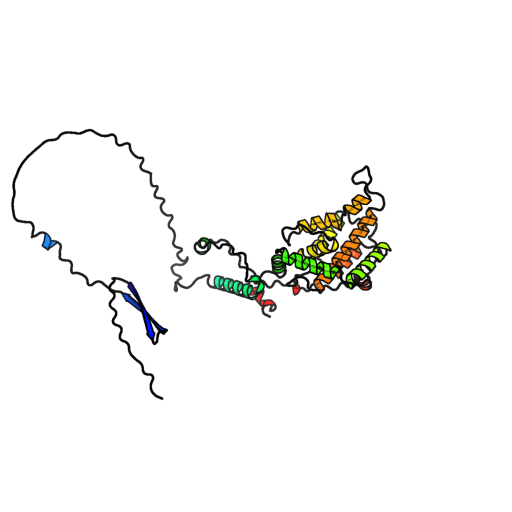.222 -29.930 1.00 50.50 102 HIS A CA 1
ATOM 794 C C . HIS A 1 102 ? 46.633 -8.321 -29.216 1.00 50.50 102 HIS A C 1
ATOM 796 O O . HIS A 1 102 ? 47.786 -8.539 -29.601 1.00 50.50 102 HIS A O 1
ATOM 802 N N . PRO A 1 103 ? 46.075 -9.012 -28.205 1.00 56.91 103 PRO A N 1
ATOM 803 C CA . PRO A 1 103 ? 46.818 -9.947 -27.352 1.00 56.91 103 PRO A CA 1
ATOM 804 C C . PRO A 1 103 ? 47.406 -11.160 -28.096 1.00 56.91 103 PRO A C 1
ATOM 806 O O . PRO A 1 103 ? 48.229 -11.878 -27.537 1.00 56.91 103 PRO A O 1
ATOM 809 N N . LEU A 1 104 ? 47.049 -11.368 -29.369 1.00 51.25 104 LEU A N 1
ATOM 810 C CA . LEU A 1 104 ? 47.579 -12.437 -30.214 1.00 51.25 104 LEU A CA 1
ATOM 811 C C . LEU A 1 104 ? 48.041 -11.886 -31.579 1.00 51.25 104 LEU A C 1
ATOM 813 O O . LEU A 1 104 ? 47.210 -11.700 -32.471 1.00 51.25 104 LEU A O 1
ATOM 817 N N . PRO A 1 105 ? 49.352 -11.635 -31.782 1.00 53.59 105 PRO A N 1
ATOM 818 C CA . PRO A 1 105 ? 49.884 -11.081 -33.033 1.00 53.59 105 PRO A CA 1
ATOM 819 C C . PRO A 1 105 ? 49.909 -12.083 -34.201 1.00 53.59 105 PRO A C 1
ATOM 821 O O . PRO A 1 105 ? 50.077 -11.670 -35.344 1.00 53.59 105 PRO A O 1
ATOM 824 N N . PHE A 1 106 ? 49.715 -13.381 -33.938 1.00 54.66 106 PHE A N 1
ATOM 825 C CA . PHE A 1 106 ? 49.760 -14.445 -34.954 1.00 54.66 106 PHE A CA 1
ATOM 826 C C . PHE A 1 106 ? 48.400 -15.115 -35.231 1.00 54.66 106 PHE A C 1
ATOM 828 O O . PHE A 1 106 ? 48.310 -15.946 -36.130 1.00 54.66 106 PHE A O 1
ATOM 835 N N . ALA A 1 107 ? 47.336 -14.750 -34.500 1.00 53.31 107 ALA A N 1
ATOM 836 C CA . ALA A 1 107 ? 45.978 -15.278 -34.706 1.00 53.31 107 ALA A CA 1
ATOM 837 C C . ALA A 1 107 ? 45.097 -14.375 -35.593 1.00 53.31 107 ALA A C 1
ATOM 839 O O . ALA A 1 107 ? 44.061 -14.809 -36.098 1.00 53.31 107 ALA A O 1
ATOM 840 N N . ALA A 1 108 ? 45.511 -13.130 -35.844 1.00 50.38 108 ALA A N 1
ATOM 841 C CA . ALA A 1 108 ? 44.760 -12.197 -36.673 1.00 50.38 108 ALA A CA 1
ATOM 842 C C . ALA A 1 108 ? 44.942 -12.507 -38.171 1.00 50.38 108 ALA A C 1
ATOM 844 O O . ALA A 1 108 ? 45.681 -11.829 -38.879 1.00 50.38 108 ALA A O 1
ATOM 845 N N . LYS A 1 109 ? 44.211 -13.500 -38.693 1.00 53.78 109 LYS A N 1
ATOM 846 C CA . LYS A 1 109 ? 43.958 -13.584 -40.146 1.00 53.78 109 LYS A CA 1
ATOM 847 C C . LYS A 1 109 ? 43.057 -12.446 -40.646 1.00 53.78 109 LYS A C 1
ATOM 849 O O . LYS A 1 109 ? 42.925 -12.273 -41.853 1.00 53.78 109 LYS A O 1
ATOM 854 N N . ASN A 1 110 ? 42.450 -11.661 -39.752 1.00 57.44 110 ASN A N 1
ATOM 855 C CA . ASN A 1 110 ? 41.624 -10.523 -40.124 1.00 57.44 110 ASN A CA 1
ATOM 856 C C . ASN A 1 110 ? 41.663 -9.438 -39.031 1.00 57.44 110 ASN A C 1
ATOM 858 O O . ASN A 1 110 ? 41.210 -9.670 -37.915 1.00 57.44 110 ASN A O 1
ATOM 862 N N . MET A 1 111 ? 42.190 -8.251 -39.350 1.00 55.28 111 MET A N 1
ATOM 863 C CA . MET A 1 111 ? 42.286 -7.094 -38.435 1.00 55.28 111 MET A CA 1
ATOM 864 C C . MET A 1 111 ? 40.912 -6.583 -37.960 1.00 55.28 111 MET A C 1
ATOM 866 O O . MET A 1 111 ? 40.821 -5.818 -37.006 1.00 55.28 111 MET A O 1
ATOM 870 N N . PHE A 1 112 ? 39.845 -7.018 -38.631 1.00 57.03 112 PHE A N 1
ATOM 871 C CA . PHE A 1 112 ? 38.456 -6.671 -38.347 1.00 57.03 112 PHE A CA 1
ATOM 872 C C . PHE A 1 112 ? 37.729 -7.708 -37.476 1.00 57.03 112 PHE A C 1
ATOM 874 O O . PHE A 1 112 ? 36.553 -7.517 -37.174 1.00 57.03 112 PHE A O 1
ATOM 881 N N . TYR A 1 113 ? 38.388 -8.810 -37.098 1.00 57.06 113 TYR A N 1
ATOM 882 C CA . TYR A 1 113 ? 37.782 -9.839 -36.258 1.00 57.06 113 TYR A CA 1
ATOM 883 C C . TYR A 1 113 ? 38.077 -9.557 -34.786 1.00 57.06 113 TYR A C 1
ATOM 885 O O . TYR A 1 113 ? 39.223 -9.557 -34.348 1.00 57.06 113 TYR A O 1
ATOM 893 N N . ASP A 1 114 ? 37.021 -9.288 -34.034 1.00 69.44 114 ASP A N 1
ATOM 894 C CA . ASP A 1 114 ? 37.072 -9.031 -32.603 1.00 69.44 114 ASP A CA 1
ATOM 895 C C . ASP A 1 114 ? 36.821 -10.337 -31.852 1.00 69.44 114 ASP A C 1
ATOM 897 O O . ASP A 1 114 ? 35.756 -10.916 -31.998 1.00 69.44 114 ASP A O 1
ATOM 901 N N . GLU A 1 115 ? 37.753 -10.824 -31.033 1.00 69.31 115 GLU A N 1
ATOM 902 C CA . GLU A 1 115 ? 37.560 -12.084 -30.293 1.00 69.31 115 GLU A CA 1
ATOM 903 C C . GLU A 1 115 ? 36.380 -12.029 -29.306 1.00 69.31 115 GLU A C 1
ATOM 905 O O . GLU A 1 115 ? 35.781 -13.056 -28.996 1.00 69.31 115 GLU A O 1
ATOM 910 N N . ARG A 1 116 ? 35.973 -10.824 -28.883 1.00 72.31 116 ARG A N 1
ATOM 911 C CA . ARG A 1 116 ? 34.800 -10.584 -28.028 1.00 72.31 116 ARG A CA 1
ATOM 912 C C . ARG A 1 116 ? 33.569 -10.156 -28.831 1.00 72.31 116 ARG A C 1
ATOM 914 O O . ARG A 1 116 ? 32.621 -9.611 -28.257 1.00 72.31 116 ARG A O 1
ATOM 921 N N . TRP A 1 117 ? 33.560 -10.377 -30.150 1.00 76.44 117 TRP A N 1
ATOM 922 C CA . TRP A 1 117 ? 32.447 -9.983 -31.020 1.00 76.44 117 TRP A CA 1
ATOM 923 C C . TRP A 1 117 ? 31.119 -10.576 -30.544 1.00 76.44 117 TRP A C 1
ATOM 925 O O . TRP A 1 117 ? 30.106 -9.880 -30.561 1.00 76.44 117 TRP A O 1
ATOM 935 N N . ILE A 1 118 ? 31.134 -11.822 -30.058 1.00 76.69 118 ILE A N 1
ATOM 936 C CA . ILE A 1 118 ? 29.941 -12.507 -29.560 1.00 76.69 118 ILE A CA 1
ATOM 937 C C . ILE A 1 118 ? 29.389 -11.823 -28.306 1.00 76.69 118 ILE A C 1
ATOM 939 O O . ILE A 1 118 ? 28.210 -11.504 -28.268 1.00 76.69 118 ILE A O 1
ATOM 943 N N . GLU A 1 119 ? 30.238 -11.445 -27.346 1.00 79.75 119 GLU A N 1
ATOM 944 C CA . GLU A 1 119 ? 29.821 -10.706 -26.145 1.00 79.75 119 GLU A CA 1
ATOM 945 C C . GLU A 1 119 ? 29.298 -9.302 -26.482 1.00 79.75 119 GLU A C 1
ATOM 947 O O . GLU A 1 119 ? 28.432 -8.756 -25.796 1.00 79.75 119 GLU A O 1
ATOM 952 N N . LYS A 1 120 ? 29.846 -8.661 -27.524 1.00 79.25 120 LYS A N 1
ATOM 953 C CA . LYS A 1 120 ? 29.340 -7.372 -28.018 1.00 79.25 120 LYS A CA 1
ATOM 954 C C . LYS A 1 120 ? 27.970 -7.527 -28.662 1.00 79.25 120 LYS A C 1
ATOM 956 O O . LYS A 1 120 ? 27.100 -6.702 -28.396 1.00 79.25 120 LYS A O 1
ATOM 961 N N . GLN A 1 121 ? 27.780 -8.572 -29.464 1.00 81.88 121 GLN A N 1
ATOM 962 C CA . GLN A 1 121 ? 26.489 -8.899 -30.061 1.00 81.88 121 GLN A CA 1
ATOM 963 C C . GLN A 1 121 ? 25.467 -9.252 -28.982 1.00 81.88 121 GLN A C 1
ATOM 965 O O . GLN A 1 121 ? 24.401 -8.651 -28.961 1.00 81.88 121 GLN A O 1
ATOM 970 N N . GLU A 1 122 ? 25.804 -10.120 -28.028 1.00 81.75 122 GLU A N 1
ATOM 971 C CA . GLU A 1 122 ? 24.935 -10.459 -26.898 1.00 81.75 122 GLU A CA 1
ATOM 972 C C . GLU A 1 122 ? 24.522 -9.213 -26.115 1.00 81.75 122 GLU A C 1
ATOM 974 O O . GLU A 1 122 ? 23.337 -8.998 -25.876 1.00 81.75 122 GLU A O 1
ATOM 979 N N . ARG A 1 123 ? 25.462 -8.321 -25.782 1.00 79.81 123 ARG A N 1
ATOM 980 C CA . ARG A 1 123 ? 25.117 -7.053 -25.122 1.00 79.81 123 ARG A CA 1
ATOM 981 C C . ARG A 1 123 ? 24.238 -6.163 -25.993 1.00 79.81 123 ARG A C 1
ATOM 983 O O . ARG A 1 123 ? 23.275 -5.607 -25.480 1.00 79.81 123 ARG A O 1
ATOM 990 N N . GLY A 1 124 ? 24.541 -6.046 -27.284 1.00 81.12 124 GLY A N 1
ATOM 991 C CA . GLY A 1 124 ? 23.739 -5.283 -28.240 1.00 81.12 124 GLY A CA 1
ATOM 992 C C . GLY A 1 124 ? 22.306 -5.806 -28.349 1.00 81.12 124 GLY A C 1
ATOM 993 O O . GLY A 1 124 ? 21.365 -5.020 -28.296 1.00 81.12 124 GLY A O 1
ATOM 994 N N . PHE A 1 125 ? 22.125 -7.126 -28.405 1.00 82.19 125 PHE A N 1
ATOM 995 C CA . PHE A 1 125 ? 20.812 -7.767 -28.412 1.00 82.19 125 PHE A CA 1
ATOM 996 C C . PHE A 1 125 ? 20.084 -7.608 -27.079 1.00 82.19 125 PHE A C 1
ATOM 998 O O . PHE A 1 125 ? 18.906 -7.270 -27.083 1.00 82.19 125 PHE A O 1
ATOM 1005 N N . VAL A 1 126 ? 20.763 -7.771 -25.939 1.00 83.38 126 VAL A N 1
ATOM 1006 C CA . VAL A 1 126 ? 20.174 -7.487 -24.619 1.00 83.38 126 VAL A CA 1
ATOM 1007 C C . VAL A 1 126 ? 19.705 -6.032 -24.539 1.00 83.38 126 VAL A C 1
ATOM 1009 O O . VAL A 1 126 ? 18.611 -5.771 -24.045 1.00 83.38 126 VAL A O 1
ATOM 1012 N N . TRP A 1 127 ? 20.501 -5.083 -25.041 1.00 77.69 127 TRP A N 1
ATOM 1013 C CA . TRP A 1 127 ? 20.145 -3.662 -25.080 1.00 77.69 127 TRP A CA 1
ATOM 1014 C C . TRP A 1 127 ? 18.935 -3.417 -25.964 1.00 77.69 127 TRP A C 1
ATOM 1016 O O . TRP A 1 127 ? 17.991 -2.761 -25.540 1.00 77.69 127 TRP A O 1
ATOM 1026 N N . TRP A 1 128 ? 18.960 -3.959 -27.178 1.00 81.25 128 TRP A N 1
ATOM 1027 C CA . TRP A 1 128 ? 17.885 -3.797 -28.140 1.00 81.25 128 TRP A CA 1
ATOM 1028 C C . TRP A 1 128 ? 16.576 -4.412 -27.635 1.00 81.25 128 TRP A C 1
ATOM 1030 O O . TRP A 1 128 ? 15.550 -3.743 -27.672 1.00 81.25 128 TRP A O 1
ATOM 1040 N N . ILE A 1 129 ? 16.607 -5.624 -27.070 1.00 82.12 129 ILE A N 1
ATOM 1041 C CA . ILE A 1 129 ? 15.413 -6.266 -26.504 1.00 82.12 129 ILE A CA 1
ATOM 1042 C C . ILE A 1 129 ? 14.897 -5.479 -25.297 1.00 82.12 129 ILE A C 1
ATOM 1044 O O . ILE A 1 129 ? 13.712 -5.174 -25.242 1.00 82.12 129 ILE A O 1
ATOM 1048 N N . ASN A 1 130 ? 15.759 -5.086 -24.354 1.00 82.38 130 ASN A N 1
ATOM 1049 C CA . ASN A 1 130 ? 15.323 -4.270 -23.215 1.00 82.38 130 ASN A CA 1
ATOM 1050 C C . ASN A 1 130 ? 14.756 -2.914 -23.657 1.00 82.38 130 ASN A C 1
ATOM 1052 O O . ASN A 1 130 ? 13.811 -2.425 -23.045 1.00 82.38 130 ASN A O 1
ATOM 1056 N N . TYR A 1 131 ? 15.297 -2.322 -24.722 1.00 75.81 131 TYR A N 1
ATOM 1057 C CA . TYR A 1 131 ? 14.773 -1.097 -25.318 1.00 75.81 131 TYR A CA 1
ATOM 1058 C C . TYR A 1 131 ? 13.392 -1.308 -25.950 1.00 75.81 131 TYR A C 1
ATOM 1060 O O . TYR A 1 131 ? 12.501 -0.499 -25.720 1.00 75.81 131 TYR A O 1
ATOM 1068 N N . VAL A 1 132 ? 13.195 -2.394 -26.703 1.00 78.19 132 VAL A N 1
ATOM 1069 C CA . VAL A 1 132 ? 11.904 -2.747 -27.323 1.00 78.19 132 VAL A CA 1
ATOM 1070 C C . VAL A 1 132 ? 10.847 -3.053 -26.259 1.00 78.19 132 VAL A C 1
ATOM 1072 O O . VAL A 1 132 ? 9.699 -2.648 -26.403 1.00 78.19 132 VAL A O 1
ATOM 1075 N N . LEU A 1 133 ? 11.240 -3.723 -25.173 1.00 73.81 133 LEU A N 1
ATOM 1076 C CA . LEU A 1 133 ? 10.363 -4.052 -24.046 1.00 73.81 133 LEU A CA 1
ATOM 1077 C C . LEU A 1 133 ? 10.070 -2.852 -23.126 1.00 73.81 133 LEU A C 1
ATOM 1079 O O . LEU A 1 133 ? 9.207 -2.953 -22.257 1.00 73.81 133 LEU A O 1
ATOM 1083 N N . THR A 1 134 ? 10.776 -1.727 -23.277 1.00 70.00 134 THR A N 1
ATOM 1084 C CA . THR A 1 134 ? 10.507 -0.511 -22.497 1.00 70.00 134 THR A CA 1
ATOM 1085 C C . THR A 1 134 ? 9.417 0.315 -23.198 1.00 70.00 134 THR A C 1
ATOM 1087 O O . THR A 1 134 ? 9.621 0.706 -24.348 1.00 70.00 134 THR A O 1
ATOM 1090 N N . PRO A 1 135 ? 8.283 0.632 -22.537 1.00 65.12 135 PRO A N 1
ATOM 1091 C CA . PRO A 1 135 ? 7.220 1.449 -23.130 1.00 65.12 135 PRO A CA 1
ATOM 1092 C C . PRO A 1 135 ? 7.715 2.829 -23.601 1.00 65.12 135 PRO A C 1
ATOM 1094 O O . PRO A 1 135 ? 8.592 3.430 -22.972 1.00 65.12 135 PRO A O 1
ATOM 1097 N N . ASP A 1 136 ? 7.122 3.354 -24.682 1.00 56.16 136 ASP A N 1
ATOM 1098 C CA . ASP A 1 136 ? 7.521 4.617 -25.333 1.00 56.16 136 ASP A CA 1
ATOM 1099 C C . ASP A 1 136 ? 7.535 5.831 -24.388 1.00 56.16 136 ASP A C 1
ATOM 1101 O O . ASP A 1 136 ? 8.390 6.710 -24.535 1.00 56.16 136 ASP A O 1
ATOM 1105 N N . ASP A 1 137 ? 6.676 5.842 -23.363 1.00 53.91 137 ASP A N 1
ATOM 1106 C CA . ASP A 1 137 ? 6.563 6.921 -22.369 1.00 53.91 137 ASP A CA 1
ATOM 1107 C C . ASP A 1 137 ? 7.862 7.186 -21.577 1.00 53.91 137 ASP A C 1
ATOM 1109 O O . ASP A 1 137 ? 8.006 8.236 -20.948 1.00 53.91 137 ASP A O 1
ATOM 1113 N N . PHE A 1 138 ? 8.833 6.264 -21.624 1.00 53.19 138 PHE A N 1
ATOM 1114 C CA . PHE A 1 138 ? 10.121 6.352 -20.922 1.00 53.19 138 PHE A CA 1
ATOM 1115 C C . PHE A 1 138 ? 11.321 6.604 -21.833 1.00 53.19 138 PHE A C 1
ATOM 1117 O O . PHE A 1 138 ? 12.438 6.757 -21.334 1.00 53.19 138 PHE A O 1
ATOM 1124 N N . LYS A 1 139 ? 11.127 6.692 -23.156 1.00 53.19 139 LYS A N 1
ATOM 1125 C CA . LYS A 1 139 ? 12.212 7.054 -24.087 1.00 53.19 139 LYS A CA 1
ATOM 1126 C C . LYS A 1 139 ? 12.685 8.495 -23.891 1.00 53.19 139 LYS A C 1
ATOM 1128 O O . LYS A 1 139 ? 13.777 8.851 -24.329 1.00 53.19 139 LYS A O 1
ATOM 1133 N N . VAL A 1 140 ? 11.893 9.311 -23.195 1.00 41.72 140 VAL A N 1
ATOM 1134 C CA . VAL A 1 140 ? 12.225 10.692 -22.856 1.00 41.72 140 VAL A CA 1
ATOM 1135 C C . VAL A 1 140 ? 12.643 10.780 -21.388 1.00 41.72 140 VAL A C 1
ATOM 1137 O O . VAL A 1 140 ? 11.906 11.253 -20.526 1.00 41.72 140 VAL A O 1
ATOM 1140 N N . SER A 1 141 ? 13.877 10.379 -21.089 1.00 37.47 141 SER A N 1
ATOM 1141 C CA . SER A 1 141 ? 14.583 10.971 -19.955 1.00 37.47 141 SER A CA 1
ATOM 1142 C C . SER A 1 141 ? 14.842 12.445 -20.294 1.00 37.47 141 SER A C 1
ATOM 1144 O O . SER A 1 141 ? 15.847 12.783 -20.913 1.00 37.47 141 SER A O 1
ATOM 1146 N N . THR A 1 142 ? 13.934 13.346 -19.906 1.00 39.59 142 THR A N 1
ATOM 1147 C CA . THR A 1 142 ? 14.172 14.805 -19.929 1.00 39.59 142 THR A CA 1
ATOM 1148 C C . THR A 1 142 ? 15.214 15.252 -18.903 1.00 39.59 142 THR A C 1
ATOM 1150 O O . THR A 1 142 ? 15.445 16.445 -18.732 1.00 39.59 142 THR A O 1
ATOM 1153 N N . GLU A 1 143 ? 15.875 14.328 -18.216 1.00 40.38 143 GLU A N 1
ATOM 1154 C CA . GLU A 1 143 ? 17.152 14.614 -17.588 1.00 40.38 143 GLU A CA 1
ATOM 1155 C C . GLU A 1 143 ? 18.228 14.348 -18.629 1.00 40.38 143 GLU A C 1
ATOM 1157 O O . GLU A 1 143 ? 18.715 13.231 -18.798 1.00 40.38 143 GLU A O 1
ATOM 1162 N N . VAL A 1 144 ? 18.585 15.407 -19.354 1.00 39.44 144 VAL A N 1
ATOM 1163 C CA . VAL A 1 144 ? 19.862 15.480 -20.054 1.00 39.44 144 VAL A CA 1
ATOM 1164 C C . VAL A 1 144 ? 20.938 15.363 -18.973 1.00 39.44 144 VAL A C 1
ATOM 1166 O O . VAL A 1 144 ? 21.450 16.364 -18.473 1.00 39.44 144 VAL A O 1
ATOM 1169 N N . THR A 1 145 ? 21.289 14.137 -18.574 1.00 41.94 145 THR A N 1
ATOM 1170 C CA . THR A 1 145 ? 22.605 13.878 -18.004 1.00 41.94 145 THR A CA 1
ATOM 1171 C C . THR A 1 145 ? 23.563 14.466 -19.016 1.00 41.94 145 THR A C 1
ATOM 1173 O O . THR A 1 145 ? 23.600 14.007 -20.157 1.00 41.94 145 THR A O 1
ATOM 1176 N N . LYS A 1 146 ? 24.255 15.548 -18.651 1.00 40.47 146 LYS A N 1
ATOM 1177 C CA . LYS A 1 146 ? 25.312 16.135 -19.469 1.00 40.47 146 LYS A CA 1
ATOM 1178 C C . LYS A 1 146 ? 26.372 15.055 -19.660 1.00 40.47 146 LYS A C 1
ATOM 1180 O O . LYS A 1 146 ? 27.293 14.934 -18.858 1.00 40.47 146 LYS A O 1
ATOM 1185 N N . VAL A 1 147 ? 26.209 14.229 -20.689 1.00 45.75 147 VAL A N 1
ATOM 1186 C CA . VAL A 1 147 ? 27.211 13.254 -21.086 1.00 45.75 147 VAL A CA 1
ATOM 1187 C C . VAL A 1 147 ? 28.347 14.085 -21.661 1.00 45.75 147 VAL A C 1
ATOM 1189 O O . VAL A 1 147 ? 28.257 14.614 -22.765 1.00 45.75 147 VAL A O 1
ATOM 1192 N N . SER A 1 148 ? 29.384 14.303 -20.855 1.00 36.41 148 SER A N 1
ATOM 1193 C CA . SER A 1 148 ? 30.588 14.992 -21.303 1.00 36.41 148 SER A CA 1
ATOM 1194 C C . SER A 1 148 ? 31.192 14.203 -22.464 1.00 36.41 148 SER A C 1
ATOM 1196 O O . SER A 1 148 ? 31.456 13.010 -22.323 1.00 36.41 148 SER A O 1
ATOM 1198 N N . ALA A 1 149 ? 31.436 14.856 -23.602 1.00 47.44 149 ALA A N 1
ATOM 1199 C CA . ALA A 1 149 ? 32.050 14.240 -24.783 1.00 47.44 149 ALA A CA 1
ATOM 1200 C C . ALA A 1 149 ? 33.413 13.583 -24.472 1.00 47.44 149 ALA A C 1
ATOM 1202 O O . ALA A 1 149 ? 33.801 12.608 -25.112 1.00 47.44 149 ALA A O 1
ATOM 1203 N N . LEU A 1 150 ? 34.100 14.053 -23.423 1.00 42.00 150 LEU A N 1
ATOM 1204 C CA . LEU A 1 150 ? 35.328 13.450 -22.896 1.00 42.00 150 LEU A CA 1
ATOM 1205 C C . LEU A 1 150 ? 35.107 12.044 -22.311 1.00 42.00 150 LEU A C 1
ATOM 1207 O O . LEU A 1 150 ? 35.989 11.202 -22.435 1.00 42.00 150 LEU A O 1
ATOM 1211 N N . SER A 1 151 ? 33.933 11.760 -21.737 1.00 48.72 151 SER A N 1
ATOM 1212 C CA . SER A 1 151 ? 33.570 10.428 -21.226 1.00 48.72 151 SER A CA 1
ATOM 1213 C C . SER A 1 151 ? 33.250 9.421 -22.335 1.00 48.72 151 SER A C 1
ATOM 1215 O O . SER A 1 151 ? 33.281 8.222 -22.079 1.00 48.72 151 SER A O 1
ATOM 1217 N N . LEU A 1 152 ? 32.904 9.892 -23.537 1.00 49.41 152 LEU A N 1
ATOM 1218 C CA . LEU A 1 152 ? 32.673 9.043 -24.711 1.00 49.41 152 LEU A CA 1
ATOM 1219 C C . LEU A 1 152 ? 33.976 8.769 -25.475 1.00 49.41 152 LEU A C 1
ATOM 1221 O O . LEU A 1 152 ? 34.135 7.695 -26.044 1.00 49.41 152 LEU A O 1
ATOM 1225 N N . ALA A 1 153 ? 34.903 9.734 -25.486 1.00 43.53 153 ALA A N 1
ATOM 1226 C CA . ALA A 1 153 ? 36.176 9.634 -26.200 1.00 43.53 153 ALA A CA 1
ATOM 1227 C C . ALA A 1 153 ? 37.258 8.872 -25.416 1.00 43.53 153 ALA A C 1
ATOM 1229 O O . ALA A 1 153 ? 38.053 8.140 -26.003 1.00 43.53 153 ALA A O 1
ATOM 1230 N N . MET A 1 154 ? 37.289 9.025 -24.091 1.00 40.03 154 MET A N 1
ATOM 1231 C CA . MET A 1 154 ? 38.164 8.263 -23.205 1.00 40.03 154 MET A CA 1
ATOM 1232 C C . MET A 1 154 ? 37.348 7.086 -22.690 1.00 40.03 154 MET A C 1
ATOM 1234 O O . MET A 1 154 ? 36.566 7.260 -21.758 1.00 40.03 154 MET A O 1
ATOM 1238 N N . GLY A 1 155 ? 37.480 5.923 -23.333 1.00 41.16 155 GLY A N 1
ATOM 1239 C CA . GLY A 1 155 ? 36.844 4.667 -22.928 1.00 41.16 155 GLY A CA 1
ATOM 1240 C C . GLY A 1 155 ? 37.274 4.260 -21.522 1.00 41.16 155 GLY A C 1
ATOM 1241 O O . GLY A 1 155 ? 38.145 3.419 -21.345 1.00 41.16 155 GLY A O 1
ATOM 1242 N N . SER A 1 156 ? 36.699 4.914 -20.521 1.00 35.12 156 SER A N 1
ATOM 1243 C CA . SER A 1 156 ? 36.869 4.569 -19.128 1.00 35.12 156 SER A CA 1
ATOM 1244 C C . SER A 1 156 ? 36.048 3.310 -18.899 1.00 35.12 156 SER A C 1
ATOM 1246 O O . SER A 1 156 ? 34.835 3.318 -19.123 1.00 35.12 156 SER A O 1
ATOM 1248 N N . ASP A 1 157 ? 36.707 2.242 -18.452 1.00 37.72 157 ASP A N 1
ATOM 1249 C CA . ASP A 1 157 ? 36.134 0.958 -18.025 1.00 37.72 157 ASP A CA 1
ATOM 1250 C C . ASP A 1 157 ? 35.246 1.092 -16.768 1.00 37.72 157 ASP A C 1
ATOM 1252 O O . ASP A 1 157 ? 35.190 0.227 -15.896 1.00 37.72 157 ASP A O 1
ATOM 1256 N N . ASN A 1 158 ? 34.506 2.189 -16.646 1.00 37.97 158 ASN A N 1
ATOM 1257 C CA . ASN A 1 158 ? 33.479 2.342 -15.642 1.00 37.97 158 ASN A CA 1
ATOM 1258 C C . ASN A 1 158 ? 32.232 1.636 -16.148 1.00 37.97 158 ASN A C 1
ATOM 1260 O O . ASN A 1 158 ? 31.455 2.228 -16.887 1.00 37.97 158 ASN A O 1
ATOM 1264 N N . ASN A 1 159 ? 32.073 0.371 -15.743 1.00 41.75 159 ASN A N 1
ATOM 1265 C CA . ASN A 1 159 ? 30.801 -0.327 -15.534 1.00 41.75 159 ASN A CA 1
ATOM 1266 C C . ASN A 1 159 ? 29.581 0.387 -16.147 1.00 41.75 159 ASN A C 1
ATOM 1268 O O . ASN A 1 159 ? 28.723 0.895 -15.418 1.00 41.75 159 ASN A O 1
ATOM 1272 N N . PHE A 1 160 ? 29.474 0.415 -17.480 1.00 42.69 160 PHE A N 1
ATOM 1273 C CA . PHE A 1 160 ? 28.232 0.787 -18.146 1.00 42.69 160 PHE A CA 1
ATOM 1274 C C . PHE A 1 160 ? 27.253 -0.342 -17.844 1.00 42.69 160 PHE A C 1
ATOM 1276 O O . PHE A 1 160 ? 27.166 -1.336 -18.568 1.00 42.69 160 PHE A O 1
ATOM 1283 N N . LYS A 1 161 ? 26.566 -0.234 -16.701 1.00 45.47 161 LYS A N 1
ATOM 1284 C CA . LYS A 1 161 ? 25.445 -1.101 -16.367 1.00 45.47 161 LYS A CA 1
ATOM 1285 C C . LYS A 1 161 ? 24.460 -0.939 -17.514 1.00 45.47 161 LYS A C 1
ATOM 1287 O O . LYS A 1 161 ? 23.884 0.131 -17.684 1.00 45.47 161 LYS A O 1
ATOM 1292 N N . CYS A 1 162 ? 24.334 -1.997 -18.312 1.00 49.25 162 CYS A N 1
ATOM 1293 C CA . CYS A 1 162 ? 23.300 -2.138 -19.324 1.00 49.25 162 CYS A CA 1
ATOM 1294 C C . CYS A 1 162 ? 21.987 -1.579 -18.756 1.00 49.25 162 CYS A C 1
ATOM 1296 O O . CYS A 1 162 ? 21.582 -2.056 -17.687 1.00 49.25 162 CYS A O 1
ATOM 1298 N N . PRO A 1 163 ? 21.339 -0.598 -19.414 1.00 58.16 163 PRO A N 1
ATOM 1299 C CA . PRO A 1 163 ? 19.993 -0.212 -19.036 1.00 58.16 163 PRO A CA 1
ATOM 1300 C C . PRO A 1 163 ? 19.129 -1.464 -19.178 1.00 58.16 163 PRO A C 1
ATOM 1302 O O . PRO A 1 163 ? 18.951 -2.005 -20.268 1.00 58.16 163 PRO A O 1
ATOM 1305 N N . LYS A 1 164 ? 18.712 -2.013 -18.041 1.00 61.38 164 LYS A N 1
ATOM 1306 C CA . LYS A 1 164 ? 17.761 -3.121 -17.986 1.00 61.38 164 LYS A CA 1
ATOM 1307 C C . LYS A 1 164 ? 16.384 -2.534 -18.269 1.00 61.38 164 LYS A C 1
ATOM 1309 O O . LYS A 1 164 ? 16.163 -1.372 -17.921 1.00 61.38 164 LYS A O 1
ATOM 1314 N N . ALA A 1 165 ? 15.479 -3.311 -18.868 1.00 62.94 165 ALA A N 1
ATOM 1315 C CA . ALA A 1 165 ? 14.091 -2.871 -18.947 1.00 62.94 165 ALA A CA 1
ATOM 1316 C C . ALA A 1 165 ? 13.620 -2.576 -17.509 1.00 62.94 165 ALA A C 1
ATOM 1318 O O . ALA A 1 165 ? 13.802 -3.433 -16.636 1.00 62.94 165 ALA A O 1
ATOM 1319 N N . PRO A 1 166 ? 13.144 -1.356 -17.216 1.00 69.00 166 PRO A N 1
ATOM 1320 C CA . PRO A 1 166 ? 12.738 -1.012 -15.865 1.00 69.00 166 PRO A CA 1
ATOM 1321 C C . PRO A 1 166 ? 11.524 -1.858 -15.481 1.00 69.00 166 PRO A C 1
ATOM 1323 O O . PRO A 1 166 ? 10.659 -2.142 -16.313 1.00 69.00 166 PRO A O 1
ATOM 1326 N N . THR A 1 167 ? 11.464 -2.296 -14.226 1.00 73.81 167 THR A N 1
ATOM 1327 C CA . THR A 1 167 ? 10.300 -3.053 -13.752 1.00 73.81 167 THR A CA 1
ATOM 1328 C C . THR A 1 167 ? 9.063 -2.157 -13.711 1.00 73.81 167 THR A C 1
ATOM 1330 O O . THR A 1 167 ? 9.162 -0.933 -13.616 1.00 73.81 167 THR A O 1
ATOM 1333 N N . LYS A 1 168 ? 7.878 -2.773 -13.732 1.00 74.38 168 LYS A N 1
ATOM 1334 C CA . LYS A 1 168 ? 6.572 -2.109 -13.562 1.00 74.38 168 LYS A CA 1
ATOM 1335 C C . LYS A 1 168 ? 6.558 -1.162 -12.348 1.00 74.38 168 LYS A C 1
ATOM 1337 O O . LYS A 1 168 ? 6.045 -0.047 -12.401 1.00 74.38 168 LYS A O 1
ATOM 1342 N N . GLU A 1 169 ? 7.205 -1.593 -11.271 1.00 75.38 169 GLU A N 1
ATOM 1343 C CA . GLU A 1 169 ? 7.358 -0.845 -10.026 1.00 75.38 169 GLU A CA 1
ATOM 1344 C C . GLU A 1 169 ? 8.338 0.323 -10.176 1.00 75.38 169 GLU A C 1
ATOM 1346 O O . GLU A 1 169 ? 7.980 1.452 -9.852 1.00 75.38 169 GLU A O 1
ATOM 1351 N N . GLU A 1 170 ? 9.532 0.103 -10.739 1.00 77.50 170 GLU A N 1
ATOM 1352 C CA . GLU A 1 170 ? 10.512 1.168 -11.011 1.00 77.50 170 GLU A CA 1
ATOM 1353 C C . GLU A 1 170 ? 9.937 2.264 -11.912 1.00 77.50 170 GLU A C 1
ATOM 1355 O O . GLU A 1 170 ? 10.140 3.455 -11.664 1.00 77.50 170 GLU A O 1
ATOM 1360 N N . ILE A 1 171 ? 9.183 1.852 -12.929 1.00 73.94 171 ILE A N 1
ATOM 1361 C CA . ILE A 1 171 ? 8.397 2.715 -13.804 1.00 73.94 171 ILE A CA 1
ATOM 1362 C C . ILE A 1 171 ? 7.439 3.569 -12.970 1.00 73.94 171 ILE A C 1
ATOM 1364 O O . ILE A 1 171 ? 7.486 4.799 -13.049 1.00 73.94 171 ILE A O 1
ATOM 1368 N N . SER A 1 172 ? 6.601 2.942 -12.141 1.00 72.06 172 SER A N 1
ATOM 1369 C CA . SER A 1 172 ? 5.627 3.666 -11.322 1.00 72.06 172 SER A CA 1
ATOM 1370 C C . SER A 1 172 ? 6.309 4.626 -10.334 1.00 72.06 172 SER A C 1
ATOM 1372 O O . SER A 1 172 ? 5.925 5.792 -10.243 1.00 72.06 172 SER A O 1
ATOM 1374 N N . PHE A 1 173 ? 7.399 4.213 -9.674 1.00 76.69 173 PHE A N 1
ATOM 1375 C CA . PHE A 1 173 ? 8.152 5.074 -8.762 1.0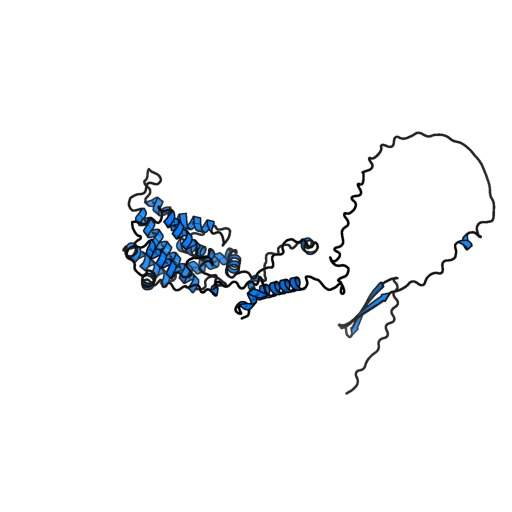0 76.69 173 PHE A CA 1
ATOM 1376 C C . PHE A 1 173 ? 8.657 6.325 -9.473 1.00 76.69 173 PHE A C 1
ATOM 1378 O O . PHE A 1 173 ? 8.455 7.421 -8.948 1.00 76.69 173 PHE A O 1
ATOM 1385 N N . ARG A 1 174 ? 9.247 6.164 -10.667 1.00 75.50 174 ARG A N 1
ATOM 1386 C CA . ARG A 1 174 ? 9.756 7.259 -11.507 1.00 75.50 174 ARG A CA 1
ATOM 1387 C C . ARG A 1 174 ? 8.650 8.160 -12.038 1.00 75.50 174 ARG A C 1
ATOM 1389 O O . ARG A 1 174 ? 8.808 9.374 -12.015 1.00 75.50 174 ARG A O 1
ATOM 1396 N N . MET A 1 175 ? 7.524 7.607 -12.487 1.00 70.38 175 MET A N 1
ATOM 1397 C CA . MET A 1 175 ? 6.413 8.422 -12.987 1.00 70.38 175 MET A CA 1
ATOM 1398 C C . MET A 1 175 ? 5.842 9.322 -11.889 1.00 70.38 175 MET A C 1
ATOM 1400 O O . MET A 1 175 ? 5.553 10.495 -12.141 1.00 70.38 175 MET A O 1
ATOM 1404 N N . TYR A 1 176 ? 5.728 8.803 -10.666 1.00 75.25 176 TYR A N 1
ATOM 1405 C CA . TYR A 1 176 ? 5.129 9.516 -9.540 1.00 75.25 176 TYR A CA 1
ATOM 1406 C C . TYR A 1 176 ? 6.146 10.212 -8.623 1.00 75.25 176 TYR A C 1
ATOM 1408 O O . TYR A 1 176 ? 5.751 10.735 -7.580 1.00 75.25 176 TYR A O 1
ATOM 1416 N N . THR A 1 177 ? 7.439 10.287 -8.974 1.00 73.38 177 THR A N 1
ATOM 1417 C CA . THR A 1 177 ? 8.374 11.204 -8.281 1.00 73.38 177 THR A CA 1
ATOM 1418 C C . THR A 1 177 ? 8.009 12.661 -8.557 1.00 73.38 177 THR A C 1
ATOM 1420 O O . THR A 1 177 ? 8.163 13.530 -7.698 1.00 73.38 177 THR A O 1
ATOM 1423 N N . ALA A 1 178 ? 7.450 12.941 -9.738 1.00 72.31 178 ALA A N 1
ATOM 1424 C CA . ALA A 1 178 ? 6.941 14.257 -10.079 1.00 72.31 178 ALA A CA 1
ATOM 1425 C C . ALA A 1 178 ? 5.739 14.623 -9.189 1.00 72.31 178 ALA A C 1
ATOM 1427 O O . ALA A 1 178 ? 4.658 14.032 -9.276 1.00 72.31 178 ALA A O 1
ATOM 1428 N N . ARG A 1 179 ? 5.891 15.686 -8.386 1.00 74.19 179 ARG A N 1
ATOM 1429 C CA . ARG A 1 179 ? 4.888 16.143 -7.403 1.00 74.19 179 ARG A CA 1
ATOM 1430 C C . ARG A 1 179 ? 3.498 16.388 -8.008 1.00 74.19 179 ARG A C 1
ATOM 1432 O O . ARG A 1 179 ? 2.492 16.176 -7.338 1.00 74.19 179 ARG A O 1
ATOM 1439 N N . ARG A 1 180 ? 3.419 16.788 -9.286 1.00 80.12 180 ARG A N 1
ATOM 1440 C CA . ARG A 1 180 ? 2.152 16.976 -10.019 1.00 80.12 180 ARG A CA 1
ATOM 1441 C C . ARG A 1 180 ? 1.398 15.663 -10.239 1.00 80.12 180 ARG A C 1
ATOM 1443 O O . ARG A 1 180 ? 0.198 15.622 -9.981 1.00 80.12 180 ARG A O 1
ATOM 1450 N N . ARG A 1 181 ? 2.086 14.614 -10.702 1.00 82.81 181 ARG A N 1
ATOM 1451 C CA . ARG A 1 181 ? 1.481 13.296 -10.955 1.00 82.81 181 ARG A CA 1
ATOM 1452 C C . ARG A 1 181 ? 1.037 12.650 -9.649 1.00 82.81 181 ARG A C 1
ATOM 1454 O O . ARG A 1 181 ? -0.100 12.199 -9.558 1.00 82.81 181 ARG A O 1
ATOM 1461 N N . LEU A 1 182 ? 1.867 12.735 -8.608 1.00 85.06 182 LEU A N 1
ATOM 1462 C CA . LEU A 1 182 ? 1.504 12.261 -7.272 1.00 85.06 182 LEU A CA 1
ATOM 1463 C C . LEU A 1 182 ? 0.276 12.999 -6.709 1.00 85.06 182 LEU A C 1
ATOM 1465 O O . LEU A 1 182 ? -0.635 12.374 -6.181 1.00 85.06 182 LEU A O 1
ATOM 1469 N N . ASN A 1 183 ? 0.189 14.322 -6.879 1.00 87.06 183 ASN A N 1
ATOM 1470 C CA . ASN A 1 183 ? -0.993 15.088 -6.470 1.00 87.06 183 ASN A CA 1
ATOM 1471 C C . ASN A 1 183 ? -2.253 14.741 -7.274 1.00 87.06 183 ASN A C 1
ATOM 1473 O O . ASN A 1 183 ? -3.349 14.773 -6.719 1.00 87.06 183 ASN A O 1
ATOM 1477 N N . SER A 1 184 ? -2.123 14.424 -8.565 1.00 88.44 184 SER A N 1
ATOM 1478 C CA . SER A 1 184 ? -3.250 13.941 -9.373 1.00 88.44 184 SER A CA 1
ATOM 1479 C C . SER A 1 184 ? -3.798 12.639 -8.808 1.00 88.44 184 SER A C 1
ATOM 1481 O O . SER A 1 184 ? -5.001 12.497 -8.606 1.00 88.44 184 SER A O 1
ATOM 1483 N N . LEU A 1 185 ? -2.890 11.728 -8.474 1.00 88.75 185 LEU A N 1
ATOM 1484 C CA . LEU A 1 185 ? -3.243 10.462 -7.876 1.00 88.75 185 LEU A CA 1
ATOM 1485 C C . LEU A 1 185 ? -3.893 10.653 -6.501 1.00 88.75 185 LEU A C 1
ATOM 1487 O O . LEU A 1 185 ? -4.929 10.055 -6.243 1.00 88.75 185 LEU A O 1
ATOM 1491 N N . ARG A 1 186 ? -3.353 11.523 -5.635 1.00 90.50 186 ARG A N 1
ATOM 1492 C CA . ARG A 1 186 ? -3.972 11.842 -4.331 1.00 90.50 186 ARG A CA 1
ATOM 1493 C C . ARG A 1 186 ? -5.427 12.277 -4.487 1.00 90.50 186 ARG A C 1
ATOM 1495 O O . ARG A 1 186 ? -6.281 11.849 -3.722 1.00 90.50 186 ARG A O 1
ATOM 1502 N N . ARG A 1 187 ? -5.726 13.097 -5.501 1.00 90.69 187 ARG A N 1
ATOM 1503 C CA . ARG A 1 187 ? -7.105 13.516 -5.794 1.00 90.69 187 ARG A CA 1
ATOM 1504 C C . ARG A 1 187 ? -7.979 12.346 -6.229 1.00 90.69 187 ARG A C 1
ATOM 1506 O O . ARG A 1 187 ? -9.077 12.220 -5.701 1.00 90.69 187 ARG A O 1
ATOM 1513 N N . ALA A 1 188 ? -7.497 11.501 -7.139 1.00 91.38 188 ALA A N 1
ATOM 1514 C CA . ALA A 1 188 ? -8.221 10.300 -7.559 1.00 91.38 188 ALA A CA 1
ATOM 1515 C C . ALA A 1 188 ? -8.499 9.367 -6.366 1.00 91.38 188 ALA A C 1
ATOM 1517 O O . ALA A 1 188 ? -9.602 8.850 -6.207 1.00 91.38 188 ALA A O 1
ATOM 1518 N N . ALA A 1 189 ? -7.526 9.234 -5.467 1.00 93.12 189 ALA A N 1
ATOM 1519 C CA . ALA A 1 189 ? -7.623 8.412 -4.274 1.00 93.12 189 ALA A CA 1
ATOM 1520 C C . ALA A 1 189 ? -8.672 8.962 -3.289 1.00 93.12 189 ALA A C 1
ATOM 1522 O O . ALA A 1 189 ? -9.526 8.215 -2.813 1.00 93.12 189 ALA A O 1
ATOM 1523 N N . CYS A 1 190 ? -8.691 10.280 -3.065 1.00 91.50 190 CYS A N 1
ATOM 1524 C CA . CYS A 1 190 ? -9.742 10.937 -2.286 1.00 91.50 190 CYS A CA 1
ATOM 1525 C C . CYS A 1 190 ? -11.127 10.822 -2.943 1.00 91.50 190 CYS A C 1
ATOM 1527 O O . CYS A 1 190 ? -12.113 10.629 -2.238 1.00 91.50 190 CYS A O 1
ATOM 1529 N N . GLN A 1 191 ? -11.230 10.920 -4.271 1.00 92.44 191 GLN A N 1
ATOM 1530 C CA . GLN A 1 191 ? -12.494 10.722 -4.998 1.00 92.44 191 GLN A CA 1
ATOM 1531 C C . GLN A 1 191 ? -13.047 9.302 -4.820 1.00 92.44 191 GLN A C 1
ATOM 1533 O O . GLN A 1 191 ? -14.237 9.128 -4.575 1.00 92.44 191 GLN A O 1
ATOM 1538 N N . LEU A 1 192 ? -12.185 8.285 -4.876 1.00 92.00 192 LEU A N 1
ATOM 1539 C CA . LEU A 1 192 ? -12.583 6.901 -4.607 1.00 92.00 192 LEU A CA 1
ATOM 1540 C C . LEU A 1 192 ? -13.003 6.705 -3.149 1.00 92.00 192 LEU A C 1
ATOM 1542 O O . LEU A 1 192 ? -14.025 6.071 -2.883 1.00 92.00 192 LEU A O 1
ATOM 1546 N N . PHE A 1 193 ? -12.265 7.300 -2.211 1.00 91.56 193 PHE A N 1
ATOM 1547 C CA . PHE A 1 193 ? -12.588 7.233 -0.788 1.00 91.56 193 PHE A CA 1
ATOM 1548 C C . PHE A 1 193 ? -13.927 7.912 -0.450 1.00 91.56 193 PHE A C 1
ATOM 1550 O O . PHE A 1 193 ? -14.677 7.432 0.394 1.00 91.56 193 PHE A O 1
ATOM 1557 N N . THR A 1 194 ? -14.252 9.005 -1.144 1.00 92.25 194 THR A N 1
ATOM 1558 C CA . THR A 1 194 ? -15.502 9.767 -0.971 1.00 92.25 194 THR A CA 1
ATOM 1559 C C . THR A 1 194 ? -16.670 9.239 -1.801 1.00 92.25 194 THR A C 1
ATOM 1561 O O . THR A 1 194 ? -17.767 9.793 -1.732 1.00 92.25 194 THR A O 1
ATOM 1564 N N . SER A 1 195 ? -16.474 8.164 -2.568 1.00 93.25 195 SER A N 1
ATOM 1565 C CA . SER A 1 195 ? -17.559 7.542 -3.322 1.00 93.25 195 SER A CA 1
ATOM 1566 C C . SER A 1 195 ? -18.678 7.062 -2.390 1.00 93.25 195 SER A C 1
ATOM 1568 O O . SER A 1 195 ? -18.432 6.596 -1.277 1.00 93.25 195 SER A O 1
ATOM 1570 N N . GLU A 1 196 ? -19.928 7.151 -2.847 1.00 90.81 196 GLU A N 1
ATOM 1571 C CA . GLU A 1 196 ? -21.102 6.851 -2.016 1.00 90.81 196 GLU A CA 1
ATOM 1572 C C . GLU A 1 196 ? -21.074 5.419 -1.456 1.00 90.81 196 GLU A C 1
ATOM 1574 O O . GLU A 1 196 ? -21.412 5.187 -0.293 1.00 90.81 196 GLU A O 1
ATOM 1579 N N . ALA A 1 197 ? -20.620 4.459 -2.267 1.00 88.69 197 ALA A N 1
ATOM 1580 C CA . ALA A 1 197 ? -20.454 3.073 -1.845 1.00 88.69 197 ALA A CA 1
ATOM 1581 C C . ALA A 1 197 ? -19.429 2.947 -0.709 1.00 88.69 197 ALA A C 1
ATOM 1583 O O . ALA A 1 197 ? -19.681 2.248 0.274 1.00 88.69 197 ALA A O 1
ATOM 1584 N N . MET A 1 198 ? -18.303 3.660 -0.816 1.00 89.56 198 MET A N 1
ATOM 1585 C CA . MET A 1 198 ? -17.244 3.627 0.183 1.00 89.56 198 MET A CA 1
ATOM 1586 C C . MET A 1 198 ? -17.684 4.318 1.480 1.00 89.56 198 MET A C 1
ATOM 1588 O O . MET A 1 198 ? -17.552 3.751 2.560 1.00 89.56 198 MET A O 1
ATOM 1592 N N . VAL A 1 199 ? -18.317 5.487 1.400 1.00 91.62 199 VAL A N 1
ATOM 1593 C CA . VAL A 1 199 ? -18.817 6.203 2.585 1.00 91.62 199 VAL A CA 1
ATOM 1594 C C . VAL A 1 199 ? -19.852 5.370 3.350 1.00 91.62 199 VAL A C 1
ATOM 1596 O O . VAL A 1 199 ? -19.741 5.228 4.568 1.00 91.62 199 VAL A O 1
ATOM 1599 N N . LYS A 1 200 ? -20.816 4.750 2.655 1.00 91.81 200 LYS A N 1
ATOM 1600 C CA . LYS A 1 200 ? -21.812 3.861 3.285 1.00 91.81 200 LYS A CA 1
ATOM 1601 C C . LYS A 1 200 ? -21.160 2.653 3.955 1.00 91.81 200 LYS A C 1
ATOM 1603 O O . LYS A 1 200 ? -21.559 2.262 5.050 1.00 91.81 200 LYS A O 1
ATOM 1608 N N . ALA A 1 201 ? -20.158 2.065 3.309 1.00 90.38 201 ALA A N 1
ATOM 1609 C CA . ALA A 1 201 ? -19.401 0.956 3.868 1.00 90.38 201 ALA A CA 1
ATOM 1610 C C . ALA A 1 201 ? -18.582 1.360 5.107 1.00 90.38 201 ALA A C 1
ATOM 1612 O O . ALA A 1 201 ? -18.570 0.623 6.092 1.00 90.38 201 ALA A O 1
ATOM 1613 N N . ILE A 1 202 ? -17.953 2.540 5.094 1.00 90.81 202 ILE A N 1
ATOM 1614 C CA . ILE A 1 202 ? -17.220 3.090 6.243 1.00 90.81 202 ILE A CA 1
ATOM 1615 C C . ILE A 1 202 ? -18.166 3.294 7.422 1.00 90.81 202 ILE A C 1
ATOM 1617 O O . ILE A 1 202 ? -17.877 2.807 8.507 1.00 90.81 202 ILE A O 1
ATOM 1621 N N . GLN A 1 203 ? -19.317 3.935 7.210 1.00 91.69 203 GLN A N 1
ATOM 1622 C CA . GLN A 1 203 ? -20.299 4.172 8.275 1.00 91.69 203 GLN A CA 1
ATOM 1623 C C . GLN A 1 203 ? -20.783 2.867 8.922 1.00 91.69 203 GLN A C 1
ATOM 1625 O O . GLN A 1 203 ? -20.931 2.788 10.139 1.00 91.69 203 GLN A O 1
ATOM 1630 N N . ARG A 1 204 ? -20.994 1.814 8.124 1.00 90.50 204 ARG A N 1
ATOM 1631 C CA . ARG A 1 204 ? -21.377 0.491 8.641 1.00 90.50 204 ARG A CA 1
ATOM 1632 C C . ARG A 1 204 ? -20.253 -0.165 9.438 1.00 90.50 204 ARG A C 1
ATOM 1634 O O . ARG A 1 204 ? -20.517 -0.710 10.504 1.00 90.50 204 ARG A O 1
ATOM 1641 N N . LEU A 1 205 ? -19.015 -0.086 8.948 1.00 89.88 205 LEU A N 1
ATOM 1642 C CA . LEU A 1 205 ? -17.843 -0.597 9.660 1.00 89.88 205 LEU A CA 1
ATOM 1643 C C . LEU A 1 205 ? -17.652 0.122 11.001 1.00 89.88 205 LEU A C 1
ATOM 1645 O O . LEU A 1 205 ? -17.381 -0.515 12.014 1.00 89.88 205 LEU A O 1
ATOM 1649 N N . GLU A 1 206 ? -17.817 1.444 11.017 1.00 89.56 206 GLU A N 1
ATOM 1650 C CA . GLU A 1 206 ? -17.752 2.256 12.232 1.00 89.56 206 GLU A CA 1
ATOM 1651 C C . GLU A 1 206 ? -18.794 1.815 13.256 1.00 89.56 206 GLU A C 1
ATOM 1653 O O . GLU A 1 206 ? -18.440 1.547 14.404 1.00 89.56 206 GLU A O 1
ATOM 1658 N N . LEU A 1 207 ? -20.040 1.633 12.815 1.00 90.50 207 LEU A N 1
ATOM 1659 C CA . LEU A 1 207 ? -21.127 1.162 13.664 1.00 90.50 207 LEU A CA 1
ATOM 1660 C C . LEU A 1 207 ? -20.830 -0.222 14.255 1.00 90.50 207 LEU A C 1
ATOM 1662 O O . LEU A 1 207 ? -21.068 -0.443 15.438 1.00 90.50 207 LEU A O 1
ATOM 1666 N N . GLU A 1 208 ? -20.278 -1.160 13.485 1.00 86.88 208 GLU A N 1
ATOM 1667 C CA . GLU A 1 208 ? -19.956 -2.502 13.995 1.00 86.88 208 GLU A CA 1
ATOM 1668 C C . GLU A 1 208 ? -18.795 -2.523 14.991 1.00 86.88 208 GLU A C 1
ATOM 1670 O O . GLU A 1 208 ? -18.810 -3.299 15.955 1.00 86.88 208 GLU A O 1
ATOM 1675 N N . VAL A 1 209 ? -17.804 -1.659 14.780 1.00 87.50 209 VAL A N 1
ATOM 1676 C CA . VAL A 1 209 ? -16.681 -1.474 15.701 1.00 87.50 209 VAL A CA 1
ATOM 1677 C C . VAL A 1 209 ? -17.150 -0.789 16.996 1.00 87.50 209 VAL A C 1
ATOM 1679 O O . VAL A 1 209 ? -16.714 -1.163 18.088 1.00 87.50 209 VAL A O 1
ATOM 1682 N N . GLU A 1 210 ? -18.074 0.170 16.914 1.00 86.31 210 GLU A N 1
ATOM 1683 C CA . GLU A 1 210 ? -18.690 0.827 18.078 1.00 86.31 210 GLU A CA 1
ATOM 1684 C C . GLU A 1 210 ? -19.632 -0.104 18.848 1.00 86.31 210 GLU A C 1
ATOM 1686 O O . GLU A 1 210 ? -19.574 -0.163 20.078 1.00 86.31 210 GLU A O 1
ATOM 1691 N N . ALA A 1 211 ? -20.417 -0.913 18.133 1.00 85.94 211 ALA A N 1
ATOM 1692 C CA . ALA A 1 211 ? -21.267 -1.960 18.696 1.00 85.94 211 ALA A CA 1
ATOM 1693 C C . ALA A 1 211 ? -20.469 -3.125 19.313 1.00 85.94 211 ALA A C 1
ATOM 1695 O O . ALA A 1 211 ? -21.066 -4.067 19.833 1.00 85.94 211 ALA A O 1
ATOM 1696 N N . LYS A 1 212 ? -19.128 -3.073 19.266 1.00 82.00 212 LYS A N 1
ATOM 1697 C CA . LYS A 1 212 ? -18.198 -4.092 19.781 1.00 82.00 212 LYS A CA 1
ATOM 1698 C C . LYS A 1 212 ? -18.397 -5.477 19.155 1.00 82.00 212 LYS A C 1
ATOM 1700 O O . LYS A 1 212 ? -18.030 -6.476 19.769 1.00 82.00 212 LYS A O 1
ATOM 1705 N N . ARG A 1 213 ? -18.954 -5.545 17.939 1.00 79.56 213 ARG A N 1
ATOM 1706 C CA . ARG A 1 213 ? -19.030 -6.795 17.164 1.00 79.56 213 ARG A CA 1
ATOM 1707 C C . ARG A 1 213 ? -17.639 -7.176 16.663 1.00 79.56 213 ARG A C 1
ATOM 1709 O O . ARG A 1 213 ? -17.213 -8.307 16.847 1.00 79.56 213 ARG A O 1
ATOM 1716 N N . LEU A 1 214 ? -16.897 -6.183 16.170 1.00 82.06 214 LEU A N 1
ATOM 1717 C CA . LEU A 1 214 ? -15.476 -6.297 15.853 1.00 82.06 214 LEU A CA 1
ATOM 1718 C C . LEU A 1 214 ? -14.636 -5.831 17.047 1.00 82.06 214 LEU A C 1
ATOM 1720 O O . LEU A 1 214 ? -14.520 -4.631 17.308 1.00 82.06 214 LEU A O 1
ATOM 1724 N N . LEU A 1 215 ? -14.049 -6.783 17.775 1.00 84.06 215 LEU A N 1
ATOM 1725 C CA . LEU A 1 215 ? -13.258 -6.514 18.976 1.00 84.06 215 LEU A CA 1
ATOM 1726 C C . LEU A 1 215 ? -11.862 -7.146 18.889 1.00 84.06 215 LEU A C 1
ATOM 1728 O O . LEU A 1 215 ? -11.703 -8.309 18.507 1.00 84.06 215 LEU A O 1
ATOM 1732 N N . VAL A 1 216 ? -10.850 -6.372 19.287 1.00 85.38 216 VAL A N 1
ATOM 1733 C CA . VAL A 1 216 ? -9.481 -6.866 19.485 1.00 85.38 216 VAL A CA 1
ATOM 1734 C C . VAL A 1 216 ? -9.418 -7.660 20.792 1.00 85.38 216 VAL A C 1
ATOM 1736 O O . VAL A 1 216 ? -9.979 -7.240 21.805 1.00 85.38 216 VAL A O 1
ATOM 1739 N N . ARG A 1 217 ? -8.727 -8.803 20.790 1.00 84.62 217 ARG A N 1
ATOM 1740 C CA . ARG A 1 217 ? -8.517 -9.626 21.991 1.00 84.62 217 ARG A CA 1
ATOM 1741 C C . ARG A 1 217 ? -7.912 -8.790 23.113 1.00 84.62 217 ARG A C 1
ATOM 1743 O O . ARG A 1 217 ? -6.892 -8.139 22.918 1.00 84.62 217 ARG A O 1
ATOM 1750 N N . LYS A 1 218 ? -8.498 -8.884 24.308 1.00 76.12 218 LYS A N 1
ATOM 1751 C CA . LYS A 1 218 ? -8.017 -8.173 25.503 1.00 76.12 218 LYS A CA 1
ATOM 1752 C C . LYS A 1 218 ? -6.601 -8.590 25.910 1.00 76.12 218 LYS A C 1
ATOM 1754 O O . LYS A 1 218 ? -5.862 -7.772 26.439 1.00 76.12 218 LYS A O 1
ATOM 1759 N N . ASP A 1 219 ? -6.224 -9.825 25.590 1.00 75.19 219 ASP A N 1
ATOM 1760 C CA . ASP A 1 219 ? -4.919 -10.408 25.921 1.00 75.19 219 ASP A CA 1
ATOM 1761 C C . ASP A 1 219 ? -3.805 -9.979 24.946 1.00 75.19 219 ASP A C 1
ATOM 1763 O O . ASP A 1 219 ? -2.641 -10.335 25.127 1.00 75.19 219 ASP A O 1
ATOM 1767 N N . ARG A 1 220 ? -4.148 -9.252 23.871 1.00 76.81 220 ARG A N 1
ATOM 1768 C CA . ARG A 1 220 ? -3.209 -8.800 22.838 1.00 76.81 220 ARG A CA 1
ATOM 1769 C C . ARG A 1 220 ? -3.198 -7.282 22.756 1.00 76.81 220 ARG A C 1
ATOM 1771 O O . ARG A 1 220 ? -4.126 -6.649 22.258 1.00 76.81 220 ARG A O 1
ATOM 1778 N N . HIS A 1 221 ? -2.091 -6.696 23.191 1.00 75.88 221 HIS A N 1
ATOM 1779 C CA . HIS A 1 221 ? -1.906 -5.252 23.195 1.00 75.88 221 HIS A CA 1
ATOM 1780 C C . HIS A 1 221 ? -1.127 -4.799 21.959 1.00 75.88 221 HIS A C 1
ATOM 1782 O O . HIS A 1 221 ? 0.099 -4.859 21.939 1.00 75.88 221 HIS A O 1
ATOM 1788 N N . LEU A 1 222 ? -1.840 -4.279 20.955 1.00 75.75 222 LEU A N 1
ATOM 1789 C CA . LEU A 1 222 ? -1.267 -3.819 19.677 1.00 75.75 222 LEU A CA 1
ATOM 1790 C C . LEU A 1 222 ? -0.150 -2.770 19.825 1.00 75.75 222 LEU A C 1
ATOM 1792 O O . LEU A 1 222 ? 0.711 -2.657 18.956 1.00 75.75 222 LEU A O 1
ATOM 1796 N N . TRP A 1 223 ? -0.181 -1.984 20.906 1.00 74.62 223 TRP A N 1
ATOM 1797 C CA . TRP A 1 223 ? 0.792 -0.921 21.160 1.00 74.62 223 TRP A CA 1
ATOM 1798 C C . TRP A 1 223 ? 1.874 -1.293 22.187 1.00 74.62 223 TRP A C 1
ATOM 1800 O O . TRP A 1 223 ? 3.034 -0.928 21.989 1.00 74.62 223 TRP A O 1
ATOM 1810 N N . LYS A 1 224 ? 1.517 -1.992 23.277 1.00 79.12 224 LYS A N 1
ATOM 1811 C CA . LYS A 1 224 ? 2.462 -2.328 24.362 1.00 79.12 224 LYS A CA 1
ATOM 1812 C C . LYS A 1 224 ? 3.429 -3.440 23.962 1.00 79.12 224 LYS A C 1
ATOM 1814 O O . LYS A 1 224 ? 4.576 -3.425 24.397 1.00 79.12 224 LYS A O 1
ATOM 1819 N N . ASP A 1 225 ? 2.966 -4.402 23.165 1.00 85.38 225 ASP A N 1
ATOM 1820 C CA . ASP A 1 225 ? 3.775 -5.546 22.762 1.00 85.38 225 ASP A CA 1
ATOM 1821 C C . ASP A 1 225 ? 4.602 -5.212 21.513 1.00 85.38 225 ASP A C 1
ATOM 1823 O O . ASP A 1 225 ? 4.077 -4.946 20.428 1.00 85.38 225 ASP A O 1
ATOM 1827 N N . ILE A 1 226 ? 5.924 -5.232 21.679 1.00 83.56 226 ILE A N 1
ATOM 1828 C CA . ILE A 1 226 ? 6.891 -4.942 20.618 1.00 83.56 226 ILE A CA 1
ATOM 1829 C C . ILE A 1 226 ? 6.807 -5.999 19.510 1.00 83.56 226 ILE A C 1
ATOM 1831 O O . ILE A 1 226 ? 6.923 -5.652 18.334 1.00 83.56 226 ILE A O 1
ATOM 1835 N N . GLY A 1 227 ? 6.567 -7.266 19.862 1.00 86.31 227 GLY A N 1
ATOM 1836 C CA . GLY A 1 227 ? 6.492 -8.359 18.898 1.00 86.31 227 GLY A CA 1
ATOM 1837 C C . GLY A 1 227 ? 5.265 -8.234 18.002 1.00 86.31 227 GLY A C 1
ATOM 1838 O O . GLY A 1 227 ? 5.375 -8.311 16.780 1.00 86.31 227 GLY A O 1
ATOM 1839 N N . GLU A 1 228 ? 4.100 -7.968 18.591 1.00 85.81 228 GLU A N 1
ATOM 1840 C CA . GLU A 1 228 ? 2.861 -7.770 17.829 1.00 85.81 228 GLU A CA 1
ATOM 1841 C C . GLU A 1 228 ? 2.912 -6.510 16.957 1.00 85.81 228 GLU A C 1
ATOM 1843 O O . GLU A 1 228 ? 2.511 -6.533 15.790 1.00 85.81 228 GLU A O 1
ATOM 1848 N N . ARG A 1 229 ? 3.496 -5.425 17.477 1.00 87.44 229 ARG A N 1
ATOM 1849 C CA . ARG A 1 229 ? 3.753 -4.204 16.705 1.00 87.44 229 ARG A CA 1
ATOM 1850 C C . ARG A 1 229 ? 4.665 -4.467 15.508 1.00 87.44 229 ARG A C 1
ATOM 1852 O O . ARG A 1 229 ? 4.403 -3.955 14.420 1.00 87.44 229 ARG A O 1
ATOM 1859 N N . GLN A 1 230 ? 5.723 -5.253 15.694 1.00 88.19 230 GLN A N 1
ATOM 1860 C CA . GLN A 1 230 ? 6.638 -5.608 14.613 1.00 88.19 230 GLN A CA 1
ATOM 1861 C C . GLN A 1 230 ? 5.952 -6.482 13.561 1.00 88.19 230 GLN A C 1
ATOM 1863 O O . GLN A 1 230 ? 6.114 -6.211 12.377 1.00 88.19 230 GLN A O 1
ATOM 1868 N N . LYS A 1 231 ? 5.135 -7.466 13.960 1.00 89.31 231 LYS A N 1
ATOM 1869 C CA . LYS A 1 231 ? 4.358 -8.294 13.019 1.00 89.31 231 LYS A CA 1
ATOM 1870 C C . LYS A 1 231 ? 3.426 -7.451 12.154 1.00 89.31 231 LYS A C 1
ATOM 1872 O O . LYS A 1 231 ? 3.468 -7.567 10.932 1.00 89.31 231 LYS A O 1
ATOM 1877 N N . LEU A 1 232 ? 2.636 -6.564 12.768 1.00 88.38 232 LEU A N 1
ATOM 1878 C CA . LEU A 1 232 ? 1.750 -5.661 12.028 1.00 88.38 232 LEU A CA 1
ATOM 1879 C C . LEU A 1 232 ? 2.522 -4.765 11.064 1.00 88.38 232 LEU A C 1
ATOM 1881 O O . LEU A 1 232 ? 2.089 -4.561 9.930 1.00 88.38 232 LEU A O 1
ATOM 1885 N N . LEU A 1 233 ? 3.667 -4.242 11.501 1.00 90.44 233 LEU A N 1
ATOM 1886 C CA . LEU A 1 233 ? 4.519 -3.432 10.646 1.00 90.44 233 LEU A CA 1
ATOM 1887 C C . LEU A 1 233 ? 5.036 -4.247 9.455 1.00 90.44 233 LEU A C 1
ATOM 1889 O O . LEU A 1 233 ? 4.917 -3.782 8.329 1.00 90.44 233 LEU A O 1
ATOM 1893 N N . THR A 1 234 ? 5.536 -5.463 9.673 1.00 91.50 234 THR A N 1
ATOM 1894 C CA . THR A 1 234 ? 5.990 -6.357 8.598 1.00 91.50 234 THR A CA 1
ATOM 1895 C C . THR A 1 234 ? 4.871 -6.646 7.599 1.00 91.50 234 THR A C 1
ATOM 1897 O O . THR A 1 234 ? 5.088 -6.557 6.392 1.00 91.50 234 THR A O 1
ATOM 1900 N N . TRP A 1 235 ? 3.651 -6.916 8.073 1.00 90.88 235 TRP A N 1
ATOM 1901 C CA . TRP A 1 235 ? 2.501 -7.137 7.193 1.00 90.88 235 TRP A CA 1
ATOM 1902 C C . TRP A 1 235 ? 2.138 -5.891 6.384 1.00 90.88 235 TRP A C 1
ATOM 1904 O O . TRP A 1 235 ? 1.833 -6.003 5.201 1.00 90.88 235 TRP A O 1
ATOM 1914 N N . LEU A 1 236 ? 2.205 -4.693 6.968 1.00 90.31 236 LEU A N 1
ATOM 1915 C CA . LEU A 1 236 ? 1.927 -3.453 6.237 1.00 90.31 236 LEU A CA 1
ATOM 1916 C C . LEU A 1 236 ? 3.047 -3.078 5.259 1.00 90.31 236 LEU A C 1
ATOM 1918 O O . LEU A 1 236 ? 2.762 -2.598 4.168 1.00 90.31 236 LEU A O 1
ATOM 1922 N N . LEU A 1 237 ? 4.307 -3.329 5.607 1.00 89.81 237 LEU A N 1
ATOM 1923 C CA . LEU A 1 237 ? 5.452 -3.106 4.719 1.00 89.81 237 LEU A CA 1
ATOM 1924 C C . LEU A 1 237 ? 5.561 -4.157 3.604 1.00 89.81 237 LEU A C 1
ATOM 1926 O O . LEU A 1 237 ? 6.329 -3.972 2.664 1.00 89.81 237 LEU A O 1
ATOM 1930 N N . SER A 1 238 ? 4.776 -5.236 3.684 1.00 90.62 238 SER A N 1
ATOM 1931 C CA . SER A 1 238 ? 4.621 -6.188 2.582 1.00 90.62 238 SER A CA 1
ATOM 1932 C C . SER A 1 238 ? 3.864 -5.590 1.388 1.00 90.62 238 SER A C 1
ATOM 1934 O O . SER A 1 238 ? 4.007 -6.085 0.270 1.00 90.62 238 SER A O 1
ATOM 1936 N N . TYR A 1 239 ? 3.102 -4.509 1.595 1.00 91.12 239 TYR A N 1
ATOM 1937 C CA . TYR A 1 239 ? 2.507 -3.732 0.511 1.00 91.12 239 TYR A CA 1
ATOM 1938 C C . TYR A 1 239 ? 3.557 -2.889 -0.210 1.00 91.12 239 TYR A C 1
ATOM 1940 O O . TYR A 1 239 ? 4.520 -2.403 0.385 1.00 91.12 239 TYR A O 1
ATOM 1948 N N . ASN A 1 240 ? 3.318 -2.633 -1.492 1.00 90.38 240 ASN A N 1
ATOM 1949 C CA . ASN A 1 240 ? 4.147 -1.727 -2.272 1.00 90.38 240 ASN A CA 1
ATOM 1950 C C . ASN A 1 240 ? 4.154 -0.316 -1.632 1.00 90.38 240 ASN A C 1
ATOM 1952 O O . ASN A 1 240 ? 3.075 0.248 -1.398 1.00 90.38 240 ASN A O 1
ATOM 1956 N N . PRO A 1 241 ? 5.334 0.295 -1.402 1.00 89.62 241 PRO A N 1
ATOM 1957 C CA . PRO A 1 241 ? 5.470 1.613 -0.780 1.00 89.62 241 PRO A CA 1
ATOM 1958 C C . PRO A 1 241 ? 4.634 2.726 -1.423 1.00 89.62 241 PRO A C 1
ATOM 1960 O O . PRO A 1 241 ? 4.129 3.592 -0.709 1.00 89.62 241 PRO A O 1
ATOM 1963 N N . LEU A 1 242 ? 4.439 2.705 -2.748 1.00 88.50 242 LEU A N 1
ATOM 1964 C CA . LEU A 1 242 ? 3.584 3.687 -3.425 1.00 88.50 242 LEU A CA 1
ATOM 1965 C C . LEU A 1 242 ? 2.133 3.552 -2.988 1.00 88.50 242 LEU A C 1
ATOM 1967 O O . LEU A 1 242 ? 1.547 4.520 -2.506 1.00 88.50 242 LEU A O 1
ATOM 1971 N N . TRP A 1 243 ? 1.568 2.353 -3.140 1.00 91.62 243 TRP A N 1
ATOM 1972 C CA . TRP A 1 243 ? 0.193 2.060 -2.749 1.00 91.62 243 TRP A CA 1
ATOM 1973 C C . TRP A 1 243 ? -0.023 2.385 -1.270 1.00 91.62 243 TRP A C 1
ATOM 1975 O O . TRP A 1 243 ? -0.967 3.097 -0.926 1.00 91.62 243 TRP A O 1
ATOM 1985 N N . LEU A 1 244 ? 0.907 1.959 -0.412 1.00 92.06 244 LEU A N 1
ATOM 1986 C CA . LEU A 1 244 ? 0.863 2.213 1.023 1.00 92.06 244 LEU A CA 1
ATOM 1987 C C . LEU A 1 244 ? 0.897 3.711 1.352 1.00 92.06 244 LEU A C 1
ATOM 1989 O O . LEU A 1 244 ? 0.083 4.172 2.150 1.00 92.06 244 LEU A O 1
ATOM 1993 N N . ARG A 1 245 ? 1.773 4.492 0.706 1.00 90.12 245 ARG A N 1
ATOM 1994 C CA . ARG A 1 245 ? 1.830 5.953 0.871 1.00 90.12 245 ARG A CA 1
ATOM 1995 C C . ARG A 1 245 ? 0.475 6.591 0.580 1.00 90.12 245 ARG A C 1
ATOM 1997 O O . ARG A 1 245 ? -0.013 7.388 1.372 1.00 90.12 245 ARG A O 1
ATOM 2004 N N . ILE A 1 246 ? -0.137 6.222 -0.539 1.00 90.44 246 ILE A N 1
ATOM 2005 C CA . ILE A 1 246 ? -1.417 6.775 -0.992 1.00 90.44 246 ILE A CA 1
ATOM 2006 C C . ILE A 1 246 ? -2.541 6.392 -0.025 1.00 90.44 246 ILE A C 1
ATOM 2008 O O . ILE A 1 246 ? -3.354 7.235 0.354 1.00 90.44 246 ILE A O 1
ATOM 2012 N N . GLY A 1 247 ? -2.581 5.127 0.397 1.00 92.31 247 GLY A N 1
ATOM 2013 C CA . GLY A 1 247 ? -3.563 4.635 1.361 1.00 92.31 247 GLY A CA 1
ATOM 2014 C C . GLY A 1 247 ? -3.461 5.342 2.713 1.00 92.31 247 GLY A C 1
ATOM 2015 O O . GLY A 1 247 ? -4.470 5.739 3.287 1.00 92.31 247 GLY A O 1
ATOM 2016 N N . LEU A 1 248 ? -2.245 5.572 3.205 1.00 91.81 248 LEU A N 1
ATOM 2017 C CA . LEU A 1 248 ? -2.035 6.296 4.456 1.00 91.81 248 LEU A CA 1
ATOM 2018 C C . LEU A 1 248 ? -2.417 7.776 4.325 1.00 91.81 248 LEU A C 1
ATOM 2020 O O . LEU A 1 248 ? -3.168 8.287 5.153 1.00 91.81 248 LEU A O 1
ATOM 2024 N N . GLU A 1 249 ? -1.975 8.455 3.266 1.00 91.38 249 GLU A N 1
ATOM 2025 C CA . GLU A 1 249 ? -2.300 9.870 3.048 1.00 91.38 249 GLU A CA 1
ATOM 2026 C C . GLU A 1 249 ? -3.818 10.100 2.920 1.00 91.38 249 GLU A C 1
ATOM 2028 O O . GLU A 1 249 ? -4.346 11.078 3.445 1.00 91.38 249 GLU A O 1
ATOM 2033 N N . THR A 1 250 ? -4.546 9.180 2.282 1.00 91.75 250 THR A N 1
ATOM 2034 C CA . THR A 1 250 ? -6.009 9.282 2.119 1.00 91.75 250 THR A CA 1
ATOM 2035 C C . THR A 1 250 ? -6.783 9.015 3.407 1.00 91.75 250 THR A C 1
ATOM 2037 O O . THR A 1 250 ? -7.736 9.730 3.703 1.00 91.75 250 THR A O 1
ATOM 2040 N N . ILE A 1 251 ? -6.374 8.025 4.202 1.00 91.00 251 ILE A N 1
ATOM 2041 C CA . ILE A 1 251 ? -7.101 7.615 5.417 1.00 91.00 251 ILE A CA 1
ATOM 2042 C C . ILE A 1 251 ? -6.839 8.538 6.606 1.00 91.00 251 ILE A C 1
ATOM 2044 O O . ILE A 1 251 ? -7.708 8.693 7.478 1.00 91.00 251 ILE A O 1
ATOM 2048 N N . PHE A 1 252 ? -5.637 9.110 6.674 1.00 86.50 252 PHE A N 1
ATOM 2049 C CA . PHE A 1 252 ? -5.264 10.075 7.706 1.00 86.50 252 PHE A CA 1
ATOM 2050 C C . PHE A 1 252 ? -5.506 11.522 7.275 1.00 86.50 252 PHE A C 1
ATOM 2052 O O . PHE A 1 252 ? -5.615 12.385 8.138 1.00 86.50 252 PHE A O 1
ATOM 2059 N N . GLY A 1 253 ? -5.625 11.800 5.973 1.00 84.56 253 GLY A N 1
ATOM 2060 C CA . GLY A 1 253 ? -5.777 13.165 5.463 1.00 84.56 253 GLY A CA 1
ATOM 2061 C C . GLY A 1 253 ? -4.518 14.025 5.630 1.00 84.56 253 GLY A C 1
ATOM 2062 O O . GLY A 1 253 ? -4.581 15.242 5.471 1.00 84.56 253 GLY A O 1
ATOM 2063 N N . GLU A 1 254 ? -3.375 13.409 5.943 1.00 85.06 254 GLU A N 1
ATOM 2064 C CA . GLU A 1 254 ? -2.083 14.068 6.135 1.00 85.06 254 GLU A CA 1
ATOM 2065 C C . GLU A 1 254 ? -1.149 13.743 4.964 1.00 85.06 254 GLU A C 1
ATOM 2067 O O . GLU A 1 254 ? -1.088 12.606 4.500 1.00 85.06 254 GLU A O 1
ATOM 2072 N N . LEU A 1 255 ? -0.379 14.726 4.491 1.00 82.50 255 LEU A N 1
ATOM 2073 C CA . LEU A 1 255 ? 0.662 14.485 3.490 1.00 82.50 255 LEU A CA 1
ATOM 2074 C C . LEU A 1 255 ? 1.921 13.962 4.179 1.00 82.50 255 LEU A C 1
ATOM 2076 O O . LEU A 1 255 ? 2.496 14.666 5.006 1.00 82.50 255 LEU A O 1
ATOM 2080 N N . ILE A 1 256 ? 2.396 12.777 3.789 1.00 82.75 256 ILE A N 1
ATOM 2081 C CA . ILE A 1 256 ? 3.639 12.227 4.334 1.00 82.75 256 ILE A CA 1
ATOM 2082 C C . ILE A 1 256 ? 4.816 12.885 3.593 1.00 82.75 256 ILE A C 1
ATOM 2084 O O . ILE A 1 256 ? 4.938 12.731 2.363 1.00 82.75 256 ILE A O 1
ATOM 2088 N N . PRO A 1 257 ? 5.688 13.634 4.297 1.00 74.06 257 PRO A N 1
ATOM 2089 C CA . PRO A 1 257 ? 6.840 14.287 3.694 1.00 74.06 257 PRO A CA 1
ATOM 2090 C C . PRO A 1 257 ? 7.945 13.254 3.430 1.00 74.06 257 PRO A C 1
ATOM 2092 O O . PRO A 1 257 ? 8.912 13.160 4.173 1.00 74.06 257 PRO A O 1
ATOM 2095 N N . LEU A 1 258 ? 7.783 12.459 2.372 1.00 76.94 258 LEU A N 1
ATOM 2096 C CA . LEU A 1 258 ? 8.818 11.552 1.869 1.00 76.94 258 LEU A CA 1
ATOM 2097 C C . LEU A 1 258 ? 9.542 12.196 0.690 1.00 76.94 258 LEU A C 1
ATOM 2099 O O . LEU A 1 258 ? 8.883 12.678 -0.241 1.00 76.94 258 LEU A O 1
ATOM 2103 N N . GLU A 1 259 ? 10.874 12.151 0.720 1.00 66.31 259 GLU A N 1
ATOM 2104 C CA . GLU A 1 259 ? 11.748 12.621 -0.363 1.00 66.31 259 GLU A CA 1
ATOM 2105 C C . GLU A 1 259 ? 11.697 11.691 -1.581 1.00 66.31 259 GLU A C 1
ATOM 2107 O O . GLU A 1 259 ? 11.704 12.152 -2.722 1.00 66.31 259 GLU A O 1
ATOM 2112 N N . SER A 1 260 ? 11.573 10.381 -1.345 1.00 69.50 260 SER A N 1
ATOM 2113 C CA . SER A 1 260 ? 11.458 9.364 -2.389 1.00 69.50 260 SER A CA 1
ATOM 2114 C C . SER A 1 260 ? 10.240 8.469 -2.164 1.00 69.50 260 SER A C 1
ATOM 2116 O O . SER A 1 260 ? 9.809 8.234 -1.038 1.00 69.50 260 SER A O 1
ATOM 2118 N N . ASN A 1 261 ? 9.672 7.949 -3.253 1.00 70.25 261 ASN A N 1
ATOM 2119 C CA . ASN A 1 261 ? 8.544 7.013 -3.191 1.00 70.25 261 ASN A CA 1
ATOM 2120 C C . ASN A 1 261 ? 8.941 5.611 -2.688 1.00 70.25 261 ASN A C 1
ATOM 2122 O O . ASN A 1 261 ? 8.067 4.786 -2.446 1.00 70.25 261 ASN A O 1
ATOM 2126 N N . SER A 1 262 ? 10.242 5.354 -2.538 1.00 69.31 262 SER A N 1
ATOM 2127 C CA . SER A 1 262 ? 10.825 4.112 -2.028 1.00 69.31 262 SER A CA 1
ATOM 2128 C C . SER A 1 262 ? 11.239 4.199 -0.555 1.00 69.31 262 SER A C 1
ATOM 2130 O O . SER A 1 262 ? 11.879 3.278 -0.055 1.00 69.31 262 SER A O 1
ATOM 2132 N N . ASP A 1 263 ? 10.943 5.301 0.141 1.00 79.69 263 ASP A N 1
ATOM 2133 C CA . ASP A 1 263 ? 11.345 5.472 1.537 1.00 79.69 263 ASP A CA 1
ATOM 2134 C C . ASP A 1 263 ? 10.455 4.654 2.489 1.00 79.69 263 ASP A C 1
ATOM 2136 O O . ASP A 1 263 ? 9.432 5.109 3.006 1.00 79.69 263 ASP A O 1
ATOM 2140 N N . VAL A 1 264 ? 10.877 3.410 2.715 1.00 82.94 264 VAL A N 1
ATOM 2141 C CA . VAL A 1 264 ? 10.243 2.460 3.638 1.00 82.94 264 VAL A CA 1
ATOM 2142 C C . VAL A 1 264 ? 10.357 2.933 5.092 1.00 82.94 264 VAL A C 1
ATOM 2144 O O . VAL A 1 264 ? 9.450 2.688 5.887 1.00 82.94 264 VAL A O 1
ATOM 2147 N N . MET A 1 265 ? 11.435 3.641 5.452 1.00 84.81 265 MET A N 1
ATOM 2148 C CA . MET A 1 265 ? 11.668 4.088 6.827 1.00 84.81 265 MET A CA 1
ATOM 2149 C C . MET A 1 265 ? 10.675 5.180 7.219 1.00 84.81 265 MET A C 1
ATOM 2151 O O . MET A 1 265 ? 10.040 5.085 8.270 1.00 84.81 265 MET A O 1
ATOM 2155 N N . GLY A 1 266 ? 10.480 6.182 6.359 1.00 84.62 266 GLY A N 1
ATOM 2156 C CA . GLY A 1 266 ? 9.491 7.231 6.600 1.00 84.62 266 GLY A CA 1
ATOM 2157 C C . GLY A 1 266 ? 8.064 6.680 6.728 1.00 84.62 266 GLY A C 1
ATOM 2158 O O . GLY A 1 266 ? 7.322 7.082 7.628 1.00 84.62 266 GLY A O 1
ATOM 2159 N N . LEU A 1 267 ? 7.700 5.695 5.897 1.00 87.00 267 LEU A N 1
ATOM 2160 C CA . LEU A 1 267 ? 6.415 4.991 5.997 1.00 87.00 267 LEU A CA 1
ATOM 2161 C C . LEU A 1 267 ? 6.290 4.205 7.307 1.00 87.00 267 LEU A C 1
ATOM 2163 O O . LEU A 1 267 ? 5.259 4.289 7.976 1.00 87.00 267 LEU A O 1
ATOM 2167 N N . ALA A 1 268 ? 7.339 3.487 7.711 1.00 87.62 268 ALA A N 1
ATOM 2168 C CA . ALA A 1 268 ? 7.350 2.731 8.956 1.00 87.62 268 ALA A CA 1
ATOM 2169 C C . ALA A 1 268 ? 7.184 3.646 10.177 1.00 87.62 268 ALA A C 1
ATOM 2171 O O . ALA A 1 268 ? 6.334 3.394 11.031 1.00 87.62 268 ALA A O 1
ATOM 2172 N N . VAL A 1 269 ? 7.938 4.747 10.240 1.00 87.50 269 VAL A N 1
ATOM 2173 C CA . VAL A 1 269 ? 7.834 5.742 11.318 1.00 87.50 269 VAL A CA 1
ATOM 2174 C C . VAL A 1 269 ? 6.428 6.339 11.375 1.00 87.50 269 VAL A C 1
ATOM 2176 O O . VAL A 1 269 ? 5.866 6.475 12.464 1.00 87.50 269 VAL A O 1
ATOM 2179 N N . PHE A 1 270 ? 5.825 6.643 10.223 1.00 88.62 270 PHE A N 1
ATOM 2180 C CA . PHE A 1 270 ? 4.458 7.153 10.160 1.00 88.62 270 PHE A CA 1
ATOM 2181 C C . PHE A 1 270 ? 3.441 6.137 10.697 1.00 88.62 270 PHE A C 1
ATOM 2183 O O . PHE A 1 270 ? 2.656 6.468 11.583 1.00 88.62 270 PHE A O 1
ATOM 2190 N N . ILE A 1 271 ? 3.488 4.884 10.235 1.00 88.50 271 ILE A N 1
ATOM 2191 C CA . ILE A 1 271 ? 2.599 3.806 10.706 1.00 88.50 271 ILE A CA 1
ATOM 2192 C C . ILE A 1 271 ? 2.706 3.649 12.223 1.00 88.50 271 ILE A C 1
ATOM 2194 O O . ILE A 1 271 ? 1.706 3.588 12.938 1.00 88.50 271 ILE A O 1
ATOM 2198 N N . LEU A 1 272 ? 3.928 3.630 12.736 1.00 85.81 272 LEU A N 1
ATOM 2199 C CA . LEU A 1 272 ? 4.174 3.435 14.151 1.00 85.81 272 LEU A CA 1
ATOM 2200 C C . LEU A 1 272 ? 3.665 4.592 15.022 1.00 85.81 272 LEU A C 1
ATOM 2202 O O . LEU A 1 272 ? 3.116 4.342 16.094 1.00 85.81 272 LEU A O 1
ATOM 2206 N N . ASN A 1 273 ? 3.825 5.833 14.564 1.00 85.12 273 ASN A N 1
ATOM 2207 C CA . ASN A 1 273 ? 3.492 7.026 15.343 1.00 85.12 273 ASN A CA 1
ATOM 2208 C C . ASN A 1 273 ? 2.061 7.539 15.133 1.00 85.12 273 ASN A C 1
ATOM 2210 O O . ASN A 1 273 ? 1.608 8.343 15.950 1.00 85.12 273 ASN A O 1
ATOM 2214 N N . ARG A 1 274 ? 1.388 7.127 14.047 1.00 83.25 274 ARG A N 1
ATOM 2215 C CA . ARG A 1 274 ? 0.030 7.576 13.680 1.00 83.25 274 ARG A CA 1
ATOM 2216 C C . ARG A 1 274 ? -1.022 6.470 13.608 1.00 83.25 274 ARG A C 1
ATOM 2218 O O . ARG A 1 274 ? -2.172 6.732 13.953 1.00 83.25 274 ARG A O 1
ATOM 2225 N N . LEU A 1 275 ? -0.676 5.264 13.145 1.00 82.06 275 LEU A N 1
ATOM 2226 C CA . LEU A 1 275 ? -1.632 4.148 13.035 1.00 82.06 275 LEU A CA 1
ATOM 2227 C C . LEU A 1 275 ? -1.687 3.322 14.322 1.00 82.06 275 LEU A C 1
ATOM 2229 O O . LEU A 1 275 ? -2.770 3.062 14.848 1.00 82.06 275 LEU A O 1
ATOM 2233 N N . VAL A 1 276 ? -0.521 2.897 14.816 1.00 80.31 276 VAL A N 1
ATOM 2234 C CA . VAL A 1 276 ? -0.412 2.076 16.036 1.00 80.31 276 VAL A CA 1
ATOM 2235 C C . VAL A 1 276 ? -0.482 2.947 17.288 1.00 80.31 276 VAL A C 1
ATOM 2237 O O . VAL A 1 276 ? -1.072 2.563 18.293 1.00 80.31 276 VAL A O 1
ATOM 2240 N N . TRP A 1 277 ? 0.108 4.137 17.221 1.00 81.75 277 TRP A N 1
ATOM 2241 C CA . TRP A 1 277 ? -0.005 5.167 18.241 1.00 81.75 277 TRP A CA 1
ATOM 2242 C C . TRP A 1 277 ? -0.777 6.351 17.678 1.00 81.75 277 TRP A C 1
ATOM 2244 O O . TRP A 1 277 ? -0.605 6.678 16.512 1.00 81.75 277 TRP A O 1
ATOM 2254 N N . ASN A 1 278 ? -1.597 7.015 18.490 1.00 83.44 278 ASN A N 1
ATOM 2255 C CA . ASN A 1 278 ? -2.225 8.267 18.087 1.00 83.44 278 ASN A CA 1
ATOM 2256 C C . ASN A 1 278 ? -1.983 9.341 19.161 1.00 83.44 278 ASN A C 1
ATOM 2258 O O . ASN A 1 278 ? -2.411 9.156 20.306 1.00 83.44 278 ASN A O 1
ATOM 2262 N N . PRO A 1 279 ? -1.313 10.463 18.829 1.00 78.25 279 PRO A N 1
ATOM 2263 C CA . PRO A 1 279 ? -1.075 11.532 19.790 1.00 78.25 279 PRO A CA 1
ATOM 2264 C C . PRO A 1 279 ? -2.353 12.244 20.250 1.00 78.25 279 PRO A C 1
ATOM 2266 O O . PRO A 1 279 ? -2.330 12.782 21.356 1.00 78.25 279 PRO A O 1
ATOM 2269 N N . ASP A 1 280 ? -3.438 12.213 19.470 1.00 80.31 280 ASP A N 1
ATOM 2270 C CA . ASP A 1 280 ? -4.704 12.887 19.787 1.00 80.31 280 ASP A CA 1
ATOM 2271 C C . ASP A 1 280 ? -5.472 12.120 20.870 1.00 80.31 280 ASP A C 1
ATOM 2273 O O . ASP A 1 280 ? -5.794 12.674 21.919 1.00 80.31 280 ASP A O 1
ATOM 2277 N N . ILE A 1 281 ? -5.623 10.801 20.698 1.00 81.75 281 ILE A N 1
ATOM 2278 C CA . ILE A 1 281 ? -6.174 9.907 21.735 1.00 81.75 281 ILE A CA 1
ATOM 2279 C C . ILE A 1 281 ? -5.284 9.966 22.982 1.00 81.75 281 ILE A C 1
ATOM 2281 O O . ILE A 1 281 ? -5.760 10.083 24.111 1.00 81.75 281 ILE A O 1
ATOM 2285 N N . ALA A 1 282 ? -3.964 9.972 22.797 1.00 80.56 282 ALA A N 1
ATOM 2286 C CA . ALA A 1 282 ? -3.053 10.137 23.916 1.00 80.56 282 ALA A CA 1
ATOM 2287 C C . ALA A 1 282 ? -3.222 11.500 24.613 1.00 80.56 282 ALA A C 1
ATOM 2289 O O . ALA A 1 282 ? -2.911 11.594 25.794 1.00 80.56 282 ALA A O 1
ATOM 2290 N N . ALA A 1 283 ? -3.654 12.564 23.931 1.00 80.19 283 ALA A N 1
ATOM 2291 C CA . ALA A 1 283 ? -3.895 13.873 24.538 1.00 80.19 283 ALA A CA 1
ATOM 2292 C C . ALA A 1 283 ? -5.208 13.911 25.334 1.00 80.19 283 ALA A C 1
ATOM 2294 O O . ALA A 1 283 ? -5.225 14.464 26.431 1.00 80.19 283 ALA A O 1
ATOM 2295 N N . GLU A 1 284 ? -6.267 13.271 24.836 1.00 81.31 284 GLU A N 1
ATOM 2296 C CA . GLU A 1 284 ? -7.571 13.190 25.512 1.00 81.31 284 GLU A CA 1
ATOM 2297 C C . GLU A 1 284 ? -7.508 12.405 26.830 1.00 81.31 284 GLU A C 1
ATOM 2299 O O . GLU A 1 284 ? -8.114 12.791 27.833 1.00 81.31 284 GLU A O 1
ATOM 2304 N N . PHE A 1 285 ? -6.736 11.316 26.855 1.00 78.19 285 PHE A N 1
ATOM 2305 C CA . PHE A 1 285 ? -6.635 10.426 28.016 1.00 78.19 285 PHE A CA 1
ATOM 2306 C C . PHE A 1 285 ? -5.417 10.705 28.911 1.00 78.19 285 PHE A C 1
ATOM 2308 O O . PHE A 1 285 ? -5.181 9.960 29.865 1.00 78.19 285 PHE A O 1
ATOM 2315 N N . ARG A 1 286 ? -4.639 11.763 28.639 1.00 76.94 286 ARG A N 1
ATOM 2316 C CA . ARG A 1 286 ? -3.478 12.166 29.454 1.00 76.94 286 ARG A CA 1
ATOM 2317 C C . ARG A 1 286 ? -3.912 12.569 30.864 1.00 76.94 286 ARG A C 1
ATOM 2319 O O . ARG A 1 286 ? -4.819 13.382 31.051 1.00 76.94 286 ARG A O 1
ATOM 2326 N N . HIS A 1 287 ? -3.217 12.058 31.878 1.00 74.50 287 HIS A N 1
ATOM 2327 C CA . HIS A 1 287 ? -3.345 12.594 33.228 1.00 74.50 287 HIS A CA 1
ATOM 2328 C C . HIS A 1 287 ? -2.696 13.986 33.301 1.00 74.50 287 HIS A C 1
ATOM 2330 O O . HIS A 1 287 ? -1.575 14.182 32.840 1.00 74.50 287 HIS A O 1
ATOM 2336 N N . SER A 1 288 ? -3.353 14.959 33.939 1.00 71.19 288 SER A N 1
ATOM 2337 C CA . SER A 1 288 ? -2.929 16.375 33.947 1.00 71.19 288 SER A CA 1
ATOM 2338 C C . SER A 1 288 ? -1.584 16.671 34.631 1.00 71.19 288 SER A C 1
ATOM 2340 O O . SER A 1 288 ? -1.098 17.794 34.554 1.00 71.19 288 SER A O 1
ATOM 2342 N N . LYS A 1 289 ? -0.991 15.694 35.326 1.00 69.12 289 LYS A N 1
ATOM 2343 C CA . LYS A 1 289 ? 0.186 15.879 36.197 1.00 69.12 289 LYS A CA 1
ATOM 2344 C C . LYS A 1 289 ? 1.314 14.869 35.974 1.00 69.12 289 LYS A C 1
ATOM 2346 O O . LYS A 1 289 ? 2.433 15.154 36.378 1.00 69.12 289 LYS A O 1
ATOM 2351 N N . VAL A 1 290 ? 1.051 13.714 35.354 1.00 71.50 290 VAL A N 1
ATOM 2352 C CA . VAL A 1 290 ? 2.057 12.654 35.175 1.00 71.50 290 VAL A CA 1
ATOM 2353 C C . VAL A 1 290 ? 2.180 12.327 33.687 1.00 71.50 290 VAL A C 1
ATOM 2355 O O . VAL A 1 290 ? 1.221 11.819 33.099 1.00 71.50 290 VAL A O 1
ATOM 2358 N N . PRO A 1 291 ? 3.337 12.611 33.063 1.00 70.94 291 PRO A N 1
ATOM 2359 C CA . PRO A 1 291 ? 3.629 12.158 31.710 1.00 70.94 291 PRO A CA 1
ATOM 2360 C C . PRO A 1 291 ? 3.520 10.632 31.619 1.00 70.94 291 PRO A C 1
ATOM 2362 O O . PRO A 1 291 ? 3.955 9.924 32.521 1.00 70.94 291 PRO A O 1
ATOM 2365 N N . HIS A 1 292 ? 2.952 10.127 30.524 1.00 68.19 292 HIS A N 1
ATOM 2366 C CA . HIS A 1 292 ? 2.795 8.690 30.237 1.00 68.19 292 HIS A CA 1
ATOM 2367 C C . HIS A 1 292 ? 1.837 7.904 31.147 1.00 68.19 292 HIS A C 1
ATOM 2369 O O . HIS A 1 292 ? 1.693 6.696 30.960 1.00 68.19 292 HIS A O 1
ATOM 2375 N N . LEU A 1 293 ? 1.128 8.568 32.067 1.00 72.56 293 LEU A N 1
ATOM 2376 C CA . LEU A 1 293 ? 0.000 7.967 32.773 1.00 72.56 293 LEU A CA 1
ATOM 2377 C C . LEU A 1 293 ? -1.303 8.311 32.045 1.00 72.56 293 LEU A C 1
ATOM 2379 O O . LEU A 1 293 ? -1.665 9.484 31.907 1.00 72.56 293 LEU A O 1
ATOM 2383 N N . TYR A 1 294 ? -1.999 7.277 31.582 1.00 77.94 294 TYR A N 1
ATOM 2384 C CA . TYR A 1 294 ? -3.261 7.397 30.858 1.00 77.94 294 TYR A CA 1
ATOM 2385 C C . TYR A 1 294 ? -4.422 6.917 31.721 1.00 77.94 294 TYR A C 1
ATOM 2387 O O . TYR A 1 294 ? -4.256 6.021 32.545 1.00 77.94 294 TYR A O 1
ATOM 2395 N N . ARG A 1 295 ? -5.596 7.524 31.532 1.00 78.31 295 ARG A N 1
ATOM 2396 C CA . ARG A 1 295 ? -6.835 7.089 32.191 1.00 78.31 295 ARG A CA 1
ATOM 2397 C C . ARG A 1 295 ? -7.258 5.700 31.701 1.00 78.31 295 ARG A C 1
ATOM 2399 O O . ARG A 1 295 ? -6.996 5.332 30.550 1.00 78.31 295 ARG A O 1
ATOM 2406 N N . ASP A 1 296 ? -7.966 4.972 32.559 1.00 72.50 296 ASP A N 1
ATOM 2407 C CA . ASP A 1 296 ? -8.553 3.677 32.215 1.00 72.50 296 ASP A CA 1
ATOM 2408 C C . ASP A 1 296 ? -9.481 3.819 30.997 1.00 72.50 296 ASP A C 1
ATOM 2410 O O . ASP A 1 296 ? -10.272 4.759 30.900 1.00 72.50 296 ASP A O 1
ATOM 2414 N N . GLY A 1 297 ? -9.334 2.918 30.021 1.00 80.38 297 GLY A N 1
ATOM 2415 C CA . GLY A 1 297 ? -10.045 2.969 28.735 1.00 80.38 297 GLY A CA 1
ATOM 2416 C C . GLY A 1 297 ? -9.243 3.536 27.554 1.00 80.38 297 GLY A C 1
ATOM 2417 O O . GLY A 1 297 ? -9.650 3.331 26.410 1.00 80.38 297 GLY A O 1
ATOM 2418 N N . HIS A 1 298 ? -8.071 4.147 27.783 1.00 82.44 298 HIS A N 1
ATOM 2419 C CA . HIS A 1 298 ? -7.165 4.585 26.704 1.00 82.44 298 HIS A CA 1
ATOM 2420 C C . HIS A 1 298 ? -6.783 3.435 25.757 1.00 82.44 298 HIS A C 1
ATOM 2422 O O . HIS A 1 298 ? -6.758 3.587 24.539 1.00 82.44 298 HIS A O 1
ATOM 2428 N N . GLU A 1 299 ? -6.520 2.258 26.318 1.00 82.56 299 GLU A N 1
ATOM 2429 C CA . GLU A 1 299 ? -6.114 1.075 25.559 1.00 82.56 299 GLU A CA 1
ATOM 2430 C C . GLU A 1 299 ? -7.229 0.514 24.666 1.00 82.56 299 GLU A C 1
ATOM 2432 O O . GLU A 1 299 ? -6.988 0.137 23.516 1.00 82.56 299 GLU A O 1
ATOM 2437 N N . GLU A 1 300 ? -8.468 0.507 25.159 1.00 83.88 300 GLU A N 1
ATOM 2438 C CA . GLU A 1 300 ? -9.629 0.091 24.370 1.00 83.88 300 GLU A CA 1
ATOM 2439 C C . GLU A 1 300 ? -9.935 1.099 23.255 1.00 83.88 300 GLU A C 1
ATOM 2441 O O . GLU A 1 300 ? -10.270 0.709 22.138 1.00 83.88 300 GLU A O 1
ATOM 2446 N N . ALA A 1 301 ? -9.790 2.398 23.531 1.00 86.00 301 ALA A N 1
ATOM 2447 C CA . ALA A 1 301 ? -9.954 3.442 22.524 1.00 86.00 301 ALA A CA 1
ATOM 2448 C C . ALA A 1 301 ? -8.877 3.349 21.429 1.00 86.00 301 ALA A C 1
ATOM 2450 O O . ALA A 1 301 ? -9.197 3.424 20.241 1.00 86.00 301 ALA A O 1
ATOM 2451 N N . LEU A 1 302 ? -7.618 3.120 21.817 1.00 87.19 302 LEU A N 1
ATOM 2452 C CA . LEU A 1 302 ? -6.500 2.988 20.885 1.00 87.19 302 LEU A CA 1
ATOM 2453 C C . LEU A 1 302 ? -6.634 1.734 20.014 1.00 87.19 302 LEU A C 1
ATOM 2455 O O . LEU A 1 302 ? -6.532 1.823 18.795 1.00 87.19 302 LEU A O 1
ATOM 2459 N N . SER A 1 303 ? -6.932 0.578 20.612 1.00 87.19 303 SER A N 1
ATOM 2460 C CA . SER A 1 303 ? -7.139 -0.668 19.859 1.00 87.19 303 SER A CA 1
ATOM 2461 C C . SER A 1 303 ? -8.321 -0.569 18.890 1.00 87.19 303 SER A C 1
ATOM 2463 O O . SER A 1 303 ? -8.204 -1.005 17.745 1.00 87.19 303 SER A O 1
ATOM 2465 N N . ARG A 1 304 ? -9.424 0.077 19.296 1.00 88.50 304 ARG A N 1
ATOM 2466 C CA . ARG A 1 304 ? -10.569 0.369 18.421 1.00 88.50 304 ARG A CA 1
ATOM 2467 C C . ARG A 1 304 ? -10.173 1.253 17.238 1.00 88.50 304 ARG A C 1
ATOM 2469 O O . ARG A 1 304 ? -10.544 0.964 16.101 1.00 88.50 304 ARG A O 1
ATOM 2476 N N . PHE A 1 305 ? -9.411 2.314 17.500 1.00 89.62 305 PHE A N 1
ATOM 2477 C CA . PHE A 1 305 ? -8.919 3.225 16.470 1.00 89.62 305 PHE A CA 1
ATOM 2478 C C . PHE A 1 305 ? -8.010 2.509 15.465 1.00 89.62 305 PHE A C 1
ATOM 2480 O O . PHE A 1 305 ? -8.255 2.581 14.259 1.00 89.62 305 PHE A O 1
ATOM 2487 N N . THR A 1 306 ? -7.003 1.781 15.952 1.00 89.19 306 THR A N 1
ATOM 2488 C CA . THR A 1 306 ? -6.061 1.044 15.103 1.00 89.19 306 THR A CA 1
ATOM 2489 C C . THR A 1 306 ? -6.782 -0.016 14.279 1.00 89.19 306 THR A C 1
ATOM 2491 O O . THR A 1 306 ? -6.543 -0.102 13.077 1.00 89.19 306 THR A O 1
ATOM 2494 N N . LEU A 1 307 ? -7.714 -0.767 14.879 1.00 89.81 307 LEU A N 1
ATOM 2495 C CA . LEU A 1 307 ? -8.515 -1.765 14.170 1.00 89.81 307 LEU A CA 1
ATOM 2496 C C . LEU A 1 307 ? -9.303 -1.134 13.017 1.00 89.81 307 LEU A C 1
ATOM 2498 O O . LEU A 1 307 ? -9.179 -1.563 11.871 1.00 89.81 307 LEU A O 1
ATOM 2502 N N . LYS A 1 308 ? -10.070 -0.080 13.310 1.00 90.56 308 LYS A N 1
ATOM 2503 C CA . LYS A 1 308 ? -10.867 0.648 12.315 1.00 90.56 308 LYS A CA 1
ATOM 2504 C C . LYS A 1 308 ? -10.000 1.136 11.154 1.00 90.56 308 LYS A C 1
ATOM 2506 O O . LYS A 1 308 ? -10.338 0.916 9.993 1.00 90.56 308 LYS A O 1
ATOM 2511 N N . LYS A 1 309 ? -8.877 1.789 11.457 1.00 91.25 309 LYS A N 1
ATOM 2512 C CA . LYS A 1 309 ? -7.987 2.371 10.444 1.00 91.25 309 LYS A CA 1
ATOM 2513 C C . LYS A 1 309 ? -7.254 1.307 9.626 1.00 91.25 309 LYS A C 1
ATOM 2515 O O . LYS A 1 309 ? -7.115 1.486 8.420 1.00 91.25 309 LYS A O 1
ATOM 2520 N N . LEU A 1 310 ? -6.840 0.199 10.239 1.00 91.44 310 LEU A N 1
ATOM 2521 C CA . LEU A 1 310 ? -6.169 -0.901 9.544 1.00 91.44 310 LEU A CA 1
ATOM 2522 C C . LEU A 1 310 ? -7.116 -1.621 8.582 1.00 91.44 310 LEU A C 1
ATOM 2524 O O . LEU A 1 310 ? -6.761 -1.820 7.422 1.00 91.44 310 LEU A O 1
ATOM 2528 N N . LEU A 1 311 ? -8.329 -1.967 9.029 1.00 90.94 311 LEU A N 1
ATOM 2529 C CA . LEU A 1 311 ? -9.326 -2.604 8.161 1.00 90.94 311 LEU A CA 1
ATOM 2530 C C . LEU A 1 311 ? -9.676 -1.706 6.977 1.00 90.94 311 LEU A C 1
ATOM 2532 O O . LEU A 1 311 ? -9.733 -2.172 5.839 1.00 90.94 311 LEU A O 1
ATOM 2536 N N . LEU A 1 312 ? -9.845 -0.410 7.239 1.00 91.88 312 LEU A N 1
ATOM 2537 C CA . LEU A 1 312 ? -10.105 0.570 6.198 1.00 91.88 312 LEU A CA 1
ATOM 2538 C C . LEU A 1 312 ? -8.941 0.684 5.206 1.00 91.88 312 LEU A C 1
ATOM 2540 O O . LEU A 1 312 ? -9.188 0.748 4.007 1.00 91.88 312 LEU A O 1
ATOM 2544 N N . LEU A 1 313 ? -7.693 0.653 5.685 1.00 93.19 313 LEU A N 1
ATOM 2545 C CA . LEU A 1 313 ? -6.494 0.684 4.843 1.00 93.19 313 LEU A CA 1
ATOM 2546 C C . LEU A 1 313 ? -6.436 -0.506 3.899 1.00 93.19 313 LEU A C 1
ATOM 2548 O O . LEU A 1 313 ? -6.335 -0.307 2.692 1.00 93.19 313 LEU A O 1
ATOM 2552 N N . VAL A 1 314 ? -6.566 -1.723 4.420 1.00 92.75 314 VAL A N 1
ATOM 2553 C CA . VAL A 1 314 ? -6.526 -2.933 3.589 1.00 92.75 314 VAL A CA 1
ATOM 2554 C C . VAL A 1 314 ? -7.655 -2.926 2.553 1.00 92.75 314 VAL A C 1
ATOM 2556 O O . VAL A 1 314 ? -7.411 -3.174 1.375 1.00 92.75 314 VAL A O 1
ATOM 2559 N N . CYS A 1 315 ? -8.878 -2.575 2.959 1.00 91.38 315 CYS A N 1
ATOM 2560 C CA . CYS A 1 315 ? -10.021 -2.533 2.044 1.00 91.38 315 CYS A CA 1
ATOM 2561 C C . CYS A 1 315 ? -9.886 -1.441 0.974 1.00 91.38 315 CYS A C 1
ATOM 2563 O O . CYS A 1 315 ? -10.232 -1.663 -0.186 1.00 91.38 315 CYS A O 1
ATOM 2565 N N . PHE A 1 316 ? -9.382 -0.265 1.352 1.00 93.00 316 PHE A N 1
ATOM 2566 C CA . PHE A 1 316 ? -9.159 0.835 0.421 1.00 93.00 316 PHE A CA 1
ATOM 2567 C C . PHE A 1 316 ? -8.090 0.484 -0.613 1.00 93.00 316 PHE A C 1
ATOM 2569 O O . PHE A 1 316 ? -8.298 0.717 -1.799 1.00 93.00 316 PHE A O 1
ATOM 2576 N N . LEU A 1 317 ? -6.975 -0.110 -0.181 1.00 92.56 317 LEU A N 1
ATOM 2577 C CA . LEU A 1 317 ? -5.897 -0.541 -1.070 1.00 92.56 317 LEU A CA 1
ATOM 2578 C C . LEU A 1 317 ? -6.379 -1.572 -2.101 1.00 92.56 317 LEU A C 1
ATOM 2580 O O . LEU A 1 317 ? -6.043 -1.466 -3.280 1.00 92.56 317 LEU A O 1
ATOM 2584 N N . ASP A 1 318 ? -7.228 -2.510 -1.681 1.00 92.81 318 ASP A N 1
ATOM 2585 C CA . ASP A 1 318 ? -7.845 -3.497 -2.570 1.00 92.81 318 ASP A CA 1
ATOM 2586 C C . ASP A 1 318 ? -8.703 -2.827 -3.658 1.00 92.81 318 ASP A C 1
ATOM 2588 O O . ASP A 1 318 ? -8.535 -3.078 -4.853 1.00 92.81 318 ASP A O 1
ATOM 2592 N N . LYS A 1 319 ? -9.566 -1.884 -3.257 1.00 89.88 319 LYS A N 1
ATOM 2593 C CA . LYS A 1 319 ? -10.424 -1.117 -4.175 1.00 89.88 319 LYS A CA 1
ATOM 2594 C C . LYS A 1 319 ? -9.634 -0.168 -5.079 1.00 89.88 319 LYS A C 1
ATOM 2596 O O . LYS A 1 319 ? -9.974 0.022 -6.250 1.00 89.88 319 LYS A O 1
ATOM 2601 N N . ALA A 1 320 ? -8.562 0.420 -4.563 1.00 91.38 320 ALA A N 1
ATOM 2602 C CA . ALA A 1 320 ? -7.651 1.274 -5.315 1.00 91.38 320 ALA A CA 1
ATOM 2603 C C . ALA A 1 320 ? -6.924 0.491 -6.422 1.00 91.38 320 ALA A C 1
ATOM 2605 O O . ALA A 1 320 ? -6.747 0.994 -7.534 1.00 91.38 320 ALA A O 1
ATOM 2606 N N . LYS A 1 321 ? -6.562 -0.764 -6.139 1.00 90.81 321 LYS A N 1
ATOM 2607 C CA . LYS A 1 321 ? -5.976 -1.679 -7.117 1.00 90.81 321 LYS A CA 1
ATOM 2608 C C . LYS A 1 321 ? -7.000 -2.128 -8.163 1.00 90.81 321 LYS A C 1
ATOM 2610 O O . LYS A 1 321 ? -6.702 -2.090 -9.353 1.00 90.81 321 LYS A O 1
ATOM 2615 N N . GLU A 1 322 ? -8.219 -2.473 -7.747 1.00 89.88 322 GLU A N 1
ATOM 2616 C CA . GLU A 1 322 ? -9.321 -2.847 -8.652 1.00 89.88 322 GLU A CA 1
ATOM 2617 C C . GLU A 1 322 ? -9.671 -1.717 -9.641 1.00 89.88 322 GLU A C 1
ATOM 2619 O O . GLU A 1 322 ? -9.906 -1.962 -10.823 1.00 89.88 322 GLU A O 1
ATOM 2624 N N . SER A 1 323 ? -9.616 -0.464 -9.180 1.00 86.38 323 SER A N 1
ATOM 2625 C CA . SER A 1 323 ? -9.853 0.733 -10.002 1.00 86.38 323 SER A CA 1
ATOM 2626 C C . SER A 1 323 ? -8.665 1.161 -10.880 1.00 86.38 323 SER A C 1
ATOM 2628 O O . SER A 1 323 ? -8.794 2.135 -11.619 1.00 86.38 323 SER A O 1
ATOM 2630 N N . ARG A 1 324 ? -7.527 0.446 -10.836 1.00 85.62 324 ARG A N 1
ATOM 2631 C CA . ARG A 1 324 ? -6.297 0.720 -11.614 1.00 85.62 324 ARG A CA 1
ATOM 2632 C C . ARG A 1 324 ? -5.852 2.184 -11.558 1.00 85.62 324 ARG A C 1
ATOM 2634 O O . ARG A 1 324 ? -5.537 2.801 -12.573 1.00 85.62 324 ARG A O 1
ATOM 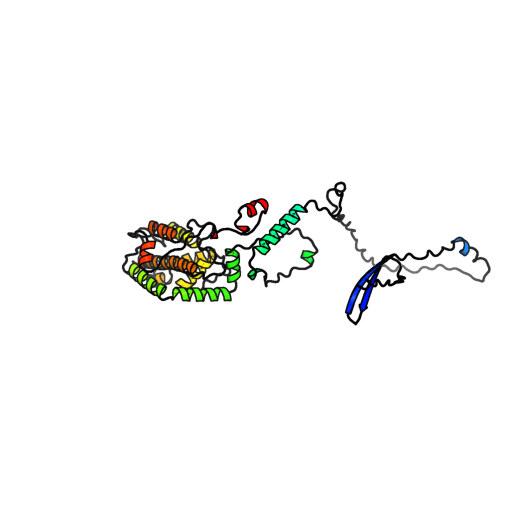2641 N N . MET A 1 325 ? -5.825 2.745 -10.352 1.00 84.81 325 MET A N 1
ATOM 2642 C CA . MET A 1 325 ? -5.533 4.168 -10.149 1.00 84.81 325 MET A CA 1
ATOM 2643 C C . MET A 1 325 ? -4.096 4.574 -10.532 1.00 84.81 325 MET A C 1
ATOM 2645 O O . MET A 1 325 ? -3.836 5.746 -10.804 1.00 84.81 325 MET A O 1
ATOM 2649 N N . ILE A 1 326 ? -3.160 3.620 -10.515 1.00 85.50 326 ILE A N 1
ATOM 2650 C CA . ILE A 1 326 ? -1.746 3.834 -10.835 1.00 85.50 326 ILE A CA 1
ATOM 2651 C C . ILE A 1 326 ? -1.465 3.392 -12.271 1.00 85.50 326 ILE A C 1
ATOM 2653 O O . ILE A 1 326 ? -1.765 2.262 -12.658 1.00 85.50 326 ILE A O 1
ATOM 2657 N N . GLU A 1 327 ? -0.827 4.272 -13.042 1.00 76.81 327 GLU A N 1
ATOM 2658 C CA . GLU A 1 327 ? -0.327 3.969 -14.383 1.00 76.81 327 GLU A CA 1
ATOM 2659 C C . GLU A 1 327 ? 0.666 2.805 -14.351 1.00 76.81 327 GLU A C 1
ATOM 2661 O O . GLU A 1 327 ? 1.465 2.659 -13.426 1.00 76.81 327 GLU A O 1
ATOM 2666 N N . HIS A 1 328 ? 0.613 1.963 -15.381 1.00 75.62 328 HIS A N 1
ATOM 2667 C CA . HIS A 1 328 ? 1.340 0.697 -15.434 1.00 75.62 328 HIS A CA 1
ATOM 2668 C C . HIS A 1 328 ? 0.996 -0.273 -14.308 1.00 75.62 328 HIS A C 1
ATOM 2670 O O . HIS A 1 328 ? 1.683 -1.264 -14.229 1.00 75.62 328 HIS A O 1
ATOM 2676 N N . ASP A 1 329 ? -0.034 -0.050 -13.484 1.00 81.69 329 ASP A N 1
ATOM 2677 C CA . ASP A 1 329 ? -0.657 -1.018 -12.568 1.00 81.69 329 ASP A CA 1
ATOM 2678 C C . ASP A 1 329 ? 0.296 -1.868 -11.679 1.00 81.69 329 ASP A C 1
ATOM 2680 O O . ASP A 1 329 ? 0.183 -3.099 -11.656 1.00 81.69 329 ASP A O 1
ATOM 2684 N N . PRO A 1 330 ? 1.259 -1.286 -10.940 1.00 85.56 330 PRO A N 1
ATOM 2685 C CA . PRO A 1 330 ? 2.231 -2.051 -10.154 1.00 85.56 330 PRO A CA 1
ATOM 2686 C C . PRO A 1 330 ? 1.562 -3.003 -9.157 1.00 85.56 330 PRO A C 1
ATOM 2688 O O . PRO A 1 330 ? 0.438 -2.760 -8.698 1.00 85.56 330 PRO A O 1
ATOM 2691 N N . CYS A 1 331 ? 2.257 -4.090 -8.827 1.00 88.00 331 CYS A N 1
ATOM 2692 C CA . CYS A 1 331 ? 1.809 -5.086 -7.857 1.00 88.00 331 CYS A CA 1
ATOM 2693 C C . CYS A 1 331 ? 1.412 -4.439 -6.525 1.00 88.00 331 CYS A C 1
ATOM 2695 O O . CYS A 1 331 ? 2.017 -3.449 -6.099 1.00 88.00 331 CYS A O 1
ATOM 2697 N N . LEU A 1 332 ? 0.358 -4.972 -5.897 1.00 89.00 332 LEU A N 1
ATOM 2698 C CA . LEU A 1 332 ? -0.119 -4.454 -4.616 1.00 89.00 332 LEU A CA 1
ATOM 2699 C C . LEU A 1 332 ? 0.811 -4.897 -3.483 1.00 89.00 332 LEU A C 1
ATOM 2701 O O . LEU A 1 332 ? 1.136 -4.092 -2.611 1.00 89.00 332 LEU A O 1
ATOM 2705 N N . PHE A 1 333 ? 1.263 -6.150 -3.540 1.00 90.44 333 PHE A N 1
ATOM 2706 C CA . PHE A 1 333 ? 2.233 -6.735 -2.625 1.00 90.44 333 PHE A CA 1
ATOM 2707 C C . PHE A 1 333 ? 3.618 -6.783 -3.264 1.00 90.44 333 PHE A C 1
ATOM 2709 O O . PHE A 1 333 ? 3.761 -7.022 -4.466 1.00 90.44 333 PHE A O 1
ATOM 2716 N N . CYS A 1 334 ? 4.644 -6.597 -2.441 1.00 85.62 334 CYS A N 1
ATOM 2717 C CA . CYS A 1 334 ? 6.034 -6.761 -2.835 1.00 85.62 334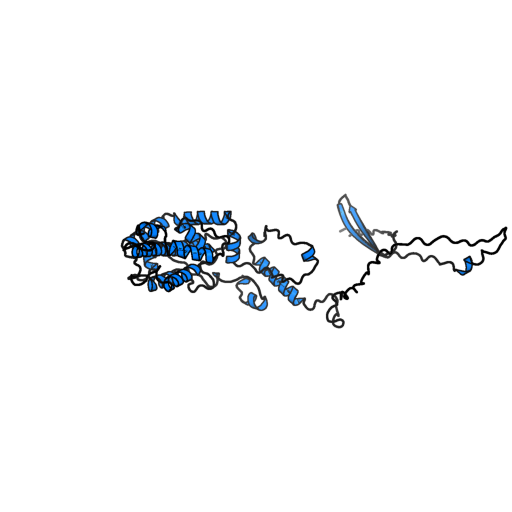 CYS A CA 1
ATOM 2718 C C . CYS A 1 334 ? 6.323 -8.214 -3.258 1.00 85.62 334 CYS A C 1
ATOM 2720 O O . CYS A 1 334 ? 5.684 -9.174 -2.814 1.00 85.62 334 CYS A O 1
ATOM 2722 N N . MET A 1 335 ? 7.347 -8.386 -4.091 1.00 81.62 335 MET A N 1
ATOM 2723 C CA . MET A 1 335 ? 7.820 -9.699 -4.549 1.00 81.62 335 MET A CA 1
ATOM 2724 C C . MET A 1 335 ? 8.202 -10.629 -3.387 1.00 81.62 335 MET A C 1
ATOM 2726 O O . MET A 1 335 ? 7.874 -11.813 -3.417 1.00 81.62 335 MET A O 1
ATOM 2730 N N . ASP A 1 336 ? 8.792 -10.076 -2.329 1.00 82.56 336 ASP A N 1
ATOM 2731 C CA . ASP A 1 336 ? 9.263 -10.823 -1.154 1.00 82.56 336 ASP A CA 1
ATOM 2732 C C . ASP A 1 336 ? 8.193 -10.980 -0.052 1.00 82.56 336 ASP A C 1
ATOM 2734 O O . ASP A 1 336 ? 8.488 -11.449 1.045 1.00 82.56 336 ASP A O 1
ATOM 2738 N N . ALA A 1 337 ? 6.951 -10.554 -0.306 1.00 86.00 337 ALA A N 1
ATOM 2739 C CA . ALA A 1 337 ? 5.875 -10.595 0.680 1.00 86.00 337 ALA A CA 1
ATOM 2740 C C . ALA A 1 337 ? 5.424 -12.030 1.005 1.00 86.00 337 ALA A C 1
ATOM 2742 O O . ALA A 1 337 ? 5.226 -12.849 0.108 1.00 86.00 337 ALA A O 1
ATOM 2743 N N . GLU A 1 338 ? 5.164 -12.298 2.289 1.00 85.25 338 GLU A N 1
ATOM 2744 C CA . GLU A 1 338 ? 4.593 -13.572 2.758 1.00 85.25 338 GLU A CA 1
ATOM 2745 C C . GLU A 1 338 ? 3.156 -13.780 2.258 1.00 85.25 338 GLU A C 1
ATOM 2747 O O . GLU A 1 338 ? 2.758 -14.897 1.928 1.00 85.25 338 GLU A O 1
ATOM 2752 N N . PHE A 1 339 ? 2.380 -12.696 2.180 1.00 87.81 339 PHE A N 1
ATOM 2753 C CA . PHE A 1 339 ? 1.004 -12.712 1.694 1.00 87.81 339 PHE A CA 1
ATOM 2754 C C . PHE A 1 339 ? 0.928 -12.116 0.293 1.00 87.81 339 PHE A C 1
ATOM 2756 O O . PHE A 1 339 ? 1.444 -11.032 0.034 1.00 87.81 339 PHE A O 1
ATOM 2763 N N . LYS A 1 340 ? 0.233 -12.823 -0.601 1.00 88.25 340 LYS A N 1
ATOM 2764 C CA . LYS A 1 340 ? -0.032 -12.392 -1.986 1.00 88.25 340 LYS A CA 1
ATOM 2765 C C . LYS A 1 340 ? -1.502 -12.061 -2.234 1.00 88.25 340 LYS A C 1
ATOM 2767 O O . LYS A 1 340 ? -1.877 -11.624 -3.322 1.00 88.25 340 LYS A O 1
ATOM 2772 N N . THR A 1 341 ? -2.350 -12.267 -1.227 1.00 90.94 341 THR A N 1
ATOM 2773 C CA . THR A 1 341 ? -3.767 -11.923 -1.284 1.00 90.94 341 THR A CA 1
ATOM 2774 C C . THR A 1 341 ? -4.165 -11.106 -0.061 1.00 90.94 341 THR A C 1
ATOM 2776 O O . THR A 1 341 ? -3.767 -11.391 1.073 1.00 90.94 341 THR A O 1
ATOM 2779 N N . SER A 1 342 ? -5.014 -10.103 -0.282 1.00 89.38 342 SER A N 1
ATOM 2780 C CA . SER A 1 342 ? -5.582 -9.282 0.792 1.00 89.38 342 SER A CA 1
ATOM 2781 C C . SER A 1 342 ? -6.439 -10.125 1.750 1.00 89.38 342 SER A C 1
ATOM 2783 O O . SER A 1 342 ? -6.552 -9.816 2.936 1.00 89.38 342 SER A O 1
ATOM 2785 N N . LYS A 1 343 ? -7.027 -11.226 1.254 1.00 90.50 343 LYS A N 1
ATOM 2786 C CA . LYS A 1 343 ? -7.815 -12.174 2.055 1.00 90.50 343 LYS A CA 1
ATOM 2787 C C . LYS A 1 343 ? -6.951 -12.914 3.071 1.00 90.50 343 LYS A C 1
ATOM 2789 O O . LYS A 1 343 ? -7.358 -13.001 4.225 1.00 90.50 343 LYS A O 1
ATOM 2794 N N . ASP A 1 344 ? -5.780 -13.401 2.670 1.00 90.62 344 ASP A N 1
ATOM 2795 C CA . ASP A 1 344 ? -4.888 -14.143 3.569 1.00 90.62 344 ASP A CA 1
ATOM 2796 C C . ASP A 1 344 ? -4.331 -13.239 4.670 1.00 90.62 344 ASP A C 1
ATOM 2798 O O . ASP A 1 344 ? -4.299 -13.641 5.833 1.00 90.62 344 ASP A O 1
ATOM 2802 N N . LEU A 1 345 ? -4.000 -11.986 4.338 1.00 90.88 345 LEU A N 1
ATOM 2803 C CA . LEU A 1 345 ? -3.580 -10.991 5.327 1.00 90.88 345 LEU A CA 1
ATOM 2804 C C . LEU A 1 345 ? -4.693 -10.704 6.347 1.00 90.88 345 LEU A C 1
ATOM 2806 O O . LEU A 1 345 ? -4.438 -10.665 7.550 1.00 90.88 345 LEU A O 1
ATOM 2810 N N . LEU A 1 346 ? -5.942 -10.553 5.892 1.00 90.44 346 LEU A N 1
ATOM 2811 C CA . LEU A 1 346 ? -7.091 -10.370 6.786 1.00 90.44 346 LEU A CA 1
ATOM 2812 C C . LEU A 1 346 ? -7.362 -11.601 7.657 1.00 90.44 346 LEU A C 1
ATOM 2814 O O . LEU A 1 346 ? -7.745 -11.444 8.814 1.00 90.44 346 LEU A O 1
ATOM 2818 N N . LEU A 1 347 ? -7.151 -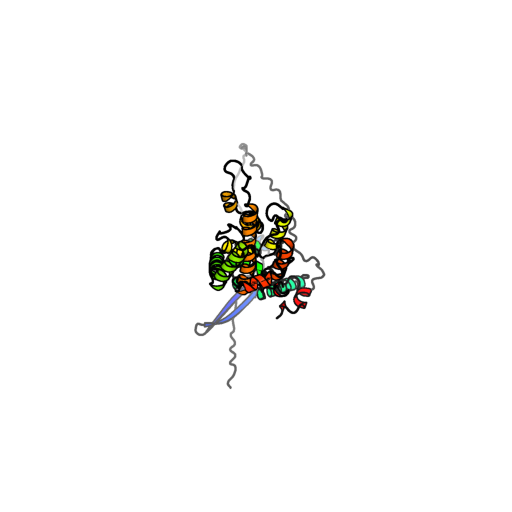12.810 7.130 1.00 90.56 347 LEU A N 1
ATOM 2819 C CA . LEU A 1 347 ? -7.286 -14.056 7.888 1.00 90.56 347 LEU A CA 1
ATOM 2820 C C . LEU A 1 347 ? -6.192 -14.201 8.954 1.00 90.56 347 LEU A C 1
ATOM 2822 O O . LEU A 1 347 ? -6.489 -14.573 10.092 1.00 90.56 347 LEU A O 1
ATOM 2826 N N . ALA A 1 348 ? -4.942 -13.874 8.614 1.00 90.25 348 ALA A N 1
ATOM 2827 C CA . ALA A 1 348 ? -3.839 -13.828 9.571 1.00 90.25 348 ALA A CA 1
ATOM 2828 C C . ALA A 1 348 ? -4.130 -12.807 10.681 1.00 90.25 348 ALA A C 1
ATOM 2830 O O . ALA A 1 348 ? -4.040 -13.128 11.867 1.00 90.25 348 ALA A O 1
ATOM 2831 N N . PHE A 1 349 ? -4.605 -11.618 10.303 1.00 89.12 349 PHE A N 1
ATOM 2832 C CA . PHE A 1 349 ? -5.005 -10.584 11.248 1.00 89.12 349 PHE A CA 1
ATOM 2833 C C . PHE A 1 349 ? -6.163 -11.021 12.155 1.00 89.12 349 PHE A C 1
ATOM 2835 O O . PHE A 1 349 ? -6.091 -10.841 13.372 1.00 89.12 349 PHE A O 1
ATOM 2842 N N . SER A 1 350 ? -7.212 -11.645 11.607 1.00 88.88 350 SER A N 1
ATOM 2843 C CA . SER A 1 350 ? -8.336 -12.123 12.418 1.00 88.88 350 SER A CA 1
ATOM 2844 C C . SER A 1 350 ? -7.921 -13.219 13.399 1.00 88.88 350 SER A C 1
ATOM 2846 O O . SER A 1 350 ? -8.396 -13.239 14.533 1.00 88.88 350 SER A O 1
ATOM 2848 N N . ARG A 1 351 ? -7.007 -14.110 12.994 1.00 87.50 351 ARG A N 1
ATOM 2849 C CA . ARG A 1 351 ? -6.516 -15.199 13.847 1.00 87.50 351 ARG A CA 1
ATOM 2850 C C . ARG A 1 351 ? -5.713 -14.678 15.035 1.00 87.50 351 ARG A C 1
ATOM 2852 O O . ARG A 1 351 ? -5.863 -15.208 16.140 1.00 87.50 351 ARG A O 1
ATOM 2859 N N . ASP A 1 352 ? -4.881 -13.672 14.805 1.00 86.44 352 ASP A N 1
ATOM 2860 C CA . ASP A 1 352 ? -3.900 -13.229 15.790 1.00 86.44 352 ASP A CA 1
ATOM 2861 C C . ASP A 1 352 ? -4.483 -12.139 16.714 1.00 86.44 352 ASP A C 1
ATOM 2863 O O . ASP A 1 352 ? -4.235 -12.169 17.923 1.00 86.44 352 ASP A O 1
ATOM 2867 N N . PHE A 1 353 ? -5.345 -11.252 16.190 1.00 84.75 353 PHE A N 1
ATOM 2868 C CA . PHE A 1 353 ? -5.801 -10.051 16.905 1.00 84.75 353 PHE A CA 1
ATOM 2869 C C . PHE A 1 353 ? -7.293 -9.991 17.242 1.00 84.75 353 PHE A C 1
ATOM 2871 O O . PHE A 1 353 ? -7.643 -9.345 18.229 1.00 84.75 353 PHE A O 1
ATOM 2878 N N . LEU A 1 354 ? -8.185 -10.639 16.486 1.00 86.75 354 LEU A N 1
ATOM 2879 C CA . LEU A 1 354 ? -9.635 -10.525 16.709 1.00 86.75 354 LEU A CA 1
ATOM 2880 C C . LEU A 1 354 ? -10.179 -11.618 17.639 1.00 86.75 354 LEU A C 1
ATOM 2882 O O . LEU A 1 354 ? -9.743 -12.774 17.616 1.00 86.75 354 LEU A O 1
ATOM 2886 N N . SER A 1 355 ? -11.148 -11.259 18.485 1.00 82.12 355 SER A N 1
ATOM 2887 C CA . SER A 1 355 ? -11.914 -12.205 19.305 1.00 82.12 355 SER A CA 1
ATOM 2888 C C . SER A 1 355 ? -13.293 -12.451 18.701 1.00 82.12 355 SER A C 1
ATOM 2890 O O . SER A 1 355 ? -14.001 -11.492 18.417 1.00 82.12 355 SER A O 1
ATOM 2892 N N . GLY A 1 356 ? -13.701 -13.716 18.577 1.00 69.50 356 GLY A N 1
ATOM 2893 C CA . GLY A 1 356 ? -15.089 -14.084 18.262 1.00 69.50 356 GLY A CA 1
ATOM 2894 C C . GLY A 1 356 ? -15.521 -13.913 16.802 1.00 69.50 356 GLY A C 1
ATOM 2895 O O . GLY A 1 356 ? -16.662 -14.224 16.479 1.00 69.50 356 GLY A O 1
ATOM 2896 N N . GLU A 1 357 ? -14.628 -13.475 15.916 1.00 72.75 357 GLU A N 1
ATOM 2897 C CA . GLU A 1 357 ? -14.916 -13.355 14.486 1.00 72.75 357 GLU A CA 1
ATOM 2898 C C . GLU A 1 357 ? -14.545 -14.627 13.721 1.00 72.75 357 GLU A C 1
ATOM 2900 O O . GLU A 1 357 ? -13.503 -15.243 13.954 1.00 72.75 357 GLU A O 1
ATOM 2905 N N . GLY A 1 358 ? -15.421 -15.004 12.790 1.00 73.56 358 GLY A N 1
ATOM 2906 C CA . GLY A 1 358 ? -15.170 -16.066 11.824 1.00 73.56 358 GLY A CA 1
ATOM 2907 C C . GLY A 1 358 ? -14.350 -15.554 10.639 1.00 73.56 358 GLY A C 1
ATOM 2908 O O . GLY A 1 358 ? -13.290 -14.951 10.779 1.00 73.56 358 GLY A O 1
ATOM 2909 N N . ILE A 1 359 ? -14.845 -15.788 9.425 1.00 83.06 359 ILE A N 1
ATOM 2910 C CA . ILE A 1 359 ? -14.168 -15.347 8.201 1.00 83.06 359 ILE A CA 1
ATOM 2911 C C . ILE A 1 359 ? -14.403 -13.839 8.004 1.00 83.06 359 ILE A C 1
ATOM 2913 O O . ILE A 1 359 ? -15.430 -13.433 7.452 1.00 83.06 359 ILE A O 1
ATOM 2917 N N . LEU A 1 360 ? -13.430 -13.016 8.409 1.00 84.19 360 LEU A N 1
ATOM 2918 C CA . LEU A 1 360 ? -13.485 -11.547 8.348 1.00 84.19 360 LEU A CA 1
ATOM 2919 C C . LEU A 1 360 ? -13.799 -11.006 6.942 1.00 84.19 360 LEU A C 1
ATOM 2921 O O . LEU A 1 360 ? -14.577 -10.069 6.793 1.00 84.19 360 LEU A O 1
ATOM 2925 N N . SER A 1 361 ? -13.266 -11.629 5.889 1.00 84.19 361 SER A N 1
ATOM 2926 C CA . SER A 1 361 ? -13.525 -11.216 4.501 1.00 84.19 361 SER A CA 1
ATOM 2927 C C . SER A 1 361 ? -15.000 -11.336 4.098 1.00 84.19 361 SER A C 1
ATOM 2929 O O . SER A 1 361 ? -15.495 -10.511 3.332 1.00 84.19 361 SER A O 1
ATOM 2931 N N . ARG A 1 362 ? -15.735 -12.320 4.640 1.00 85.81 362 ARG A N 1
ATOM 2932 C CA . ARG A 1 362 ? -17.185 -12.429 4.421 1.00 85.81 362 ARG A CA 1
ATOM 2933 C C . ARG A 1 362 ? -17.925 -11.341 5.175 1.00 85.81 362 ARG A C 1
ATOM 2935 O O . ARG A 1 362 ? -18.832 -10.743 4.609 1.00 85.81 362 ARG A O 1
ATOM 2942 N N . HIS A 1 363 ? -17.547 -11.083 6.424 1.00 86.44 363 HIS A N 1
ATOM 2943 C CA . HIS A 1 363 ? -18.161 -10.035 7.235 1.00 86.44 363 HIS A CA 1
ATOM 2944 C C . HIS A 1 363 ? -18.029 -8.668 6.546 1.00 86.44 363 HIS A C 1
ATOM 2946 O O . HIS A 1 363 ? -19.037 -8.020 6.277 1.00 86.44 363 HIS A O 1
ATOM 2952 N N . LEU A 1 364 ? -16.816 -8.314 6.108 1.00 85.88 364 LEU A N 1
ATOM 2953 C CA . LEU A 1 364 ? -16.557 -7.099 5.329 1.00 85.88 364 LEU A CA 1
ATOM 2954 C C . LEU A 1 364 ? -17.367 -7.056 4.022 1.00 85.88 364 LEU A C 1
ATOM 2956 O O . LEU A 1 364 ? -17.908 -6.010 3.665 1.00 85.88 364 LEU A O 1
ATOM 2960 N N . GLY A 1 365 ? -17.547 -8.199 3.351 1.00 86.25 365 GLY A N 1
ATOM 2961 C CA . GLY A 1 365 ? -18.419 -8.310 2.181 1.00 86.25 365 GLY A CA 1
ATOM 2962 C C . GLY A 1 365 ? -19.870 -7.886 2.449 1.00 86.25 365 GLY A C 1
ATOM 2963 O O . GLY A 1 365 ? -20.442 -7.161 1.637 1.00 86.25 365 GLY A O 1
ATOM 2964 N N . HIS A 1 366 ? -20.446 -8.245 3.603 1.00 86.56 366 HIS A N 1
ATOM 2965 C CA . HIS A 1 366 ? -21.801 -7.815 3.991 1.00 86.56 366 HIS A CA 1
ATOM 2966 C C . HIS A 1 366 ? -21.887 -6.302 4.249 1.00 86.56 366 HIS A C 1
ATOM 2968 O O . HIS A 1 366 ? -22.935 -5.693 4.030 1.00 86.56 366 HIS A O 1
ATOM 2974 N N . LEU A 1 367 ? -20.780 -5.672 4.653 1.00 84.69 367 LEU A N 1
ATOM 2975 C CA . LEU A 1 367 ? -20.702 -4.219 4.833 1.00 84.69 367 LEU A CA 1
ATOM 2976 C C . LEU A 1 367 ? -20.603 -3.452 3.510 1.00 84.69 367 LEU A C 1
ATOM 2978 O O . LEU A 1 367 ? -20.818 -2.241 3.498 1.00 84.69 367 LEU A O 1
ATOM 2982 N N . GLY A 1 368 ? -20.335 -4.145 2.400 1.00 81.81 368 GLY A N 1
ATOM 2983 C CA . GLY A 1 368 ? -20.044 -3.548 1.094 1.00 81.81 368 GLY A CA 1
ATOM 2984 C C . GLY A 1 368 ? -18.546 -3.415 0.799 1.00 81.81 368 GLY A C 1
ATOM 2985 O O . GLY A 1 368 ? -18.173 -2.858 -0.231 1.00 81.81 368 GLY A O 1
ATOM 2986 N N . LEU A 1 369 ? -17.683 -3.954 1.668 1.00 81.69 369 LEU A N 1
ATOM 2987 C CA . LEU A 1 369 ? -16.230 -4.016 1.507 1.00 81.69 369 LEU A CA 1
ATOM 2988 C C . LEU A 1 369 ? -15.802 -5.387 1.002 1.00 81.69 369 LEU A C 1
ATOM 2990 O O . LEU A 1 369 ? -15.247 -6.211 1.728 1.00 81.69 369 LEU A O 1
ATOM 2994 N N . VAL A 1 370 ? -16.083 -5.647 -0.271 1.00 84.00 370 VAL A N 1
ATOM 2995 C CA . VAL A 1 370 ? -15.642 -6.889 -0.907 1.00 84.00 370 VAL A CA 1
ATOM 2996 C C . VAL A 1 370 ? -14.160 -6.785 -1.238 1.00 84.00 370 VAL A C 1
ATOM 2998 O O . VAL A 1 370 ? -13.769 -5.967 -2.070 1.00 84.00 370 VAL A O 1
ATOM 3001 N N . VAL A 1 371 ? -13.374 -7.648 -0.600 1.00 84.94 371 VAL A N 1
ATOM 3002 C CA . VAL A 1 371 ? -11.941 -7.817 -0.845 1.00 84.94 371 VAL A CA 1
ATOM 3003 C C . VAL A 1 371 ? -11.747 -8.927 -1.874 1.00 84.94 371 VAL A C 1
ATOM 3005 O O . VAL A 1 371 ? -12.159 -10.071 -1.650 1.00 84.94 371 VAL A O 1
ATOM 3008 N N . SER A 1 372 ? -11.157 -8.595 -3.017 1.00 84.62 372 SER A N 1
ATOM 3009 C CA . SER A 1 372 ? -11.081 -9.459 -4.197 1.00 84.62 372 SER A CA 1
ATOM 3010 C C . SER A 1 372 ? -9.672 -9.640 -4.756 1.00 84.62 372 SER A C 1
ATOM 3012 O O . SER A 1 372 ? -9.459 -10.623 -5.467 1.00 84.62 372 SER A O 1
ATOM 3014 N N . HIS A 1 373 ? -8.710 -8.772 -4.423 1.00 86.44 373 HIS A N 1
ATOM 3015 C CA . HIS A 1 373 ? -7.390 -8.832 -5.042 1.00 86.44 373 HIS A CA 1
ATOM 3016 C C . HIS A 1 373 ? -6.626 -10.111 -4.670 1.00 86.44 373 HIS A C 1
ATOM 3018 O O . HIS A 1 373 ? -6.474 -10.469 -3.495 1.00 86.44 373 HIS A O 1
ATOM 3024 N N . ALA A 1 374 ? -6.105 -10.767 -5.702 1.00 88.31 374 ALA A N 1
ATOM 3025 C CA . ALA A 1 374 ? -5.160 -11.866 -5.610 1.00 88.31 374 ALA A CA 1
ATOM 3026 C C . ALA A 1 374 ? -4.063 -11.635 -6.651 1.00 88.31 374 ALA A C 1
ATOM 3028 O O . ALA A 1 374 ? -4.361 -11.491 -7.836 1.00 88.31 374 ALA A O 1
ATOM 3029 N N . GLN A 1 375 ? -2.814 -11.567 -6.197 1.00 86.56 375 GLN A N 1
ATOM 3030 C CA . GLN A 1 375 ? -1.663 -11.334 -7.059 1.00 86.56 375 GLN A CA 1
ATOM 3031 C C . GLN A 1 375 ? -1.241 -12.648 -7.721 1.00 86.56 375 GLN A C 1
ATOM 3033 O O . GLN A 1 375 ? -0.990 -13.644 -7.037 1.00 86.56 375 GLN A O 1
ATOM 3038 N N . VAL A 1 376 ? -1.198 -12.670 -9.054 1.00 86.12 376 VAL A N 1
ATOM 3039 C CA . VAL A 1 376 ? -0.805 -13.859 -9.819 1.00 86.12 376 VAL A CA 1
ATOM 3040 C C . VAL A 1 376 ? 0.711 -13.823 -10.043 1.00 86.12 376 VAL A C 1
ATOM 3042 O O . VAL A 1 376 ? 1.254 -12.748 -10.294 1.00 86.12 376 VAL A O 1
ATOM 3045 N N . PRO A 1 377 ? 1.422 -14.969 -10.051 1.00 82.56 377 PRO A N 1
ATOM 3046 C CA . PRO A 1 377 ? 2.864 -14.995 -10.334 1.00 82.56 377 PRO A CA 1
ATOM 3047 C C . PRO A 1 377 ? 3.274 -14.364 -11.677 1.00 82.56 377 PRO A C 1
ATOM 3049 O O . PRO A 1 377 ? 4.429 -13.993 -11.863 1.00 82.56 377 PRO A O 1
ATOM 3052 N N . LEU A 1 378 ? 2.341 -14.238 -12.626 1.00 81.56 378 LEU A N 1
ATOM 3053 C CA . LEU A 1 378 ? 2.563 -13.546 -13.897 1.00 81.56 378 LEU A CA 1
ATOM 3054 C C . LEU A 1 378 ? 2.644 -12.022 -13.738 1.00 81.56 378 LEU A C 1
ATOM 3056 O O . LEU A 1 378 ? 3.412 -11.388 -14.454 1.00 81.56 378 LEU A O 1
ATOM 3060 N N . ASP A 1 379 ? 1.903 -11.436 -12.795 1.00 79.19 379 ASP A N 1
ATOM 3061 C CA . ASP A 1 379 ? 1.934 -9.987 -12.537 1.00 79.19 379 ASP A CA 1
ATOM 3062 C C . ASP A 1 379 ? 3.290 -9.543 -11.973 1.00 79.19 379 ASP A C 1
ATOM 3064 O O . ASP A 1 379 ? 3.743 -8.421 -12.195 1.00 79.19 379 ASP A O 1
ATOM 3068 N N . GLU A 1 380 ? 3.940 -10.468 -11.273 1.00 81.56 380 GLU A N 1
ATOM 3069 C CA . GLU A 1 380 ? 5.255 -10.365 -10.649 1.00 81.56 380 GLU A CA 1
ATOM 3070 C C . GLU A 1 380 ? 6.420 -10.561 -11.632 1.00 81.56 380 GLU A C 1
ATOM 3072 O O . GLU A 1 380 ? 7.593 -10.371 -11.294 1.00 81.56 380 GLU A O 1
ATOM 3077 N N . PHE A 1 381 ? 6.128 -10.966 -12.868 1.00 81.38 381 PHE A N 1
ATOM 3078 C CA . PHE A 1 381 ? 7.162 -11.357 -13.805 1.00 81.38 381 PHE A CA 1
ATOM 3079 C C . PHE A 1 381 ? 8.023 -10.165 -14.245 1.00 81.38 381 PHE A C 1
ATOM 3081 O O . PHE A 1 381 ? 7.549 -9.161 -14.779 1.00 81.38 381 PHE A O 1
ATOM 3088 N N . ASN A 1 382 ? 9.340 -10.297 -14.070 1.00 77.31 382 ASN A N 1
ATOM 3089 C CA . ASN A 1 382 ? 10.291 -9.302 -14.544 1.00 77.31 382 ASN A CA 1
ATOM 3090 C C . ASN A 1 382 ? 10.602 -9.538 -16.028 1.00 77.31 382 ASN A C 1
ATOM 3092 O O . ASN A 1 382 ? 11.230 -10.537 -16.381 1.00 77.31 382 ASN A O 1
ATOM 3096 N N . PHE A 1 383 ? 10.213 -8.596 -16.886 1.00 77.81 383 PHE A N 1
ATOM 3097 C CA . PHE A 1 383 ? 10.465 -8.655 -18.329 1.00 77.81 383 PHE A CA 1
ATOM 3098 C C . PHE A 1 383 ? 11.911 -8.300 -18.721 1.00 77.81 383 PHE A C 1
ATOM 3100 O O . PHE A 1 383 ? 12.323 -8.575 -19.846 1.00 77.81 383 PHE A O 1
ATOM 3107 N N . ALA A 1 384 ? 12.719 -7.756 -17.805 1.00 80.25 384 ALA A N 1
ATOM 3108 C CA . ALA A 1 384 ? 14.092 -7.350 -18.087 1.00 80.25 384 ALA A CA 1
ATOM 3109 C C . ALA A 1 384 ? 14.997 -8.533 -18.445 1.00 80.25 384 ALA A C 1
ATOM 3111 O O . ALA A 1 384 ? 15.227 -9.441 -17.638 1.00 80.25 384 ALA A O 1
ATOM 3112 N N . VAL A 1 385 ? 15.571 -8.496 -19.645 1.00 80.12 385 VAL A N 1
ATOM 3113 C CA . VAL A 1 385 ? 16.531 -9.488 -20.135 1.00 80.12 385 VAL A CA 1
ATOM 3114 C C . VAL A 1 385 ? 17.912 -9.179 -19.565 1.00 80.12 385 VAL A C 1
ATOM 3116 O O . VAL A 1 385 ? 18.451 -8.086 -19.745 1.00 80.12 385 VAL A O 1
ATOM 3119 N N . LYS A 1 386 ? 18.480 -10.147 -18.846 1.00 79.69 386 LYS A N 1
ATOM 3120 C CA . LYS A 1 386 ? 19.853 -10.135 -18.330 1.00 79.69 386 LYS A CA 1
ATOM 3121 C C . LYS A 1 386 ? 20.710 -11.161 -19.067 1.00 79.69 386 LYS A C 1
ATOM 3123 O O . LYS A 1 386 ? 21.849 -10.851 -19.396 1.00 79.69 386 LYS A O 1
ATOM 3128 N N . ASN A 1 387 ? 20.169 -12.350 -19.334 1.00 81.06 387 ASN A N 1
ATOM 3129 C CA . ASN A 1 387 ? 20.858 -13.419 -20.051 1.00 81.06 387 ASN A CA 1
ATOM 3130 C C . ASN A 1 387 ? 19.960 -13.987 -21.157 1.00 81.06 387 ASN A C 1
ATOM 3132 O O . ASN A 1 387 ? 18.995 -14.695 -20.877 1.00 81.06 387 ASN A O 1
ATOM 3136 N N . LEU A 1 388 ? 20.324 -13.721 -22.414 1.00 80.75 388 LEU A N 1
ATOM 3137 C CA . LEU A 1 388 ? 19.585 -14.150 -23.608 1.00 80.75 388 LEU A CA 1
ATOM 3138 C C . LEU A 1 388 ? 19.292 -15.657 -23.621 1.00 80.75 388 LEU A C 1
ATOM 3140 O O . LEU A 1 388 ? 18.190 -16.065 -23.978 1.00 80.75 388 LEU A O 1
ATOM 3144 N N . ALA A 1 389 ? 20.254 -16.484 -23.201 1.00 77.44 389 ALA A N 1
ATOM 3145 C CA . ALA A 1 389 ? 20.165 -17.938 -23.314 1.00 77.44 389 ALA A CA 1
ATOM 3146 C C . ALA A 1 389 ? 19.180 -18.578 -22.322 1.00 77.44 389 ALA A C 1
ATOM 3148 O O . ALA A 1 389 ? 18.727 -19.702 -22.546 1.00 77.44 389 ALA A O 1
ATOM 3149 N N . VAL A 1 390 ? 18.875 -17.901 -21.214 1.00 80.81 390 VAL A N 1
ATOM 3150 C CA . VAL A 1 390 ? 17.976 -18.405 -20.163 1.00 80.81 390 VAL A CA 1
ATOM 3151 C C . VAL A 1 390 ? 16.639 -17.679 -20.221 1.00 80.81 390 VAL A C 1
ATOM 3153 O O . VAL A 1 390 ? 15.588 -18.315 -20.208 1.00 80.81 390 VAL A O 1
ATOM 3156 N N . ASP A 1 391 ? 16.679 -16.357 -20.364 1.00 79.75 391 ASP A N 1
ATOM 3157 C CA . ASP A 1 391 ? 15.509 -15.497 -20.228 1.00 79.75 391 ASP A CA 1
ATOM 3158 C C . ASP A 1 391 ? 14.529 -15.615 -21.403 1.00 79.75 391 ASP A C 1
ATOM 3160 O O . ASP A 1 391 ? 13.326 -15.468 -21.208 1.00 79.75 391 ASP A O 1
ATOM 3164 N N . LEU A 1 392 ? 15.005 -15.906 -22.619 1.00 80.00 392 LEU A N 1
ATOM 3165 C CA . LEU A 1 392 ? 14.140 -16.031 -23.801 1.00 80.00 392 LEU A CA 1
ATOM 3166 C C . LEU A 1 392 ? 13.478 -17.411 -23.930 1.00 80.00 392 LEU A C 1
ATOM 3168 O O . LEU A 1 392 ? 12.570 -17.584 -24.739 1.00 80.00 392 LEU A O 1
ATOM 3172 N N . LYS A 1 393 ? 13.877 -18.393 -23.112 1.00 78.62 393 LYS A N 1
ATOM 3173 C CA . LYS A 1 393 ? 13.301 -19.750 -23.147 1.00 78.62 393 LYS A CA 1
ATOM 3174 C C . LYS A 1 393 ? 11.890 -19.830 -22.567 1.00 78.62 393 LYS A C 1
ATOM 3176 O O . LYS A 1 393 ? 11.189 -20.800 -22.823 1.00 78.62 393 LYS A O 1
ATOM 3181 N N . CYS A 1 394 ? 11.478 -18.836 -21.780 1.00 72.75 394 CYS A N 1
ATOM 3182 C CA . CYS A 1 394 ? 10.201 -18.860 -21.067 1.00 72.75 394 CYS A CA 1
ATOM 3183 C C . CYS A 1 394 ? 8.972 -18.605 -21.957 1.00 72.75 394 CYS A C 1
ATOM 3185 O O . CYS A 1 394 ? 7.855 -18.801 -21.490 1.00 72.75 394 CYS A O 1
ATOM 3187 N N . GLY A 1 395 ? 9.142 -18.143 -23.204 1.00 73.00 395 GLY A N 1
ATOM 3188 C CA . GLY A 1 395 ? 8.048 -17.818 -24.132 1.00 73.00 395 GLY A CA 1
ATOM 3189 C C . GLY A 1 395 ? 7.250 -16.555 -23.771 1.00 73.00 395 GLY A C 1
ATOM 3190 O O . GLY A 1 395 ? 6.880 -15.804 -24.660 1.00 73.00 395 GLY A O 1
ATOM 3191 N N . ILE A 1 396 ? 7.070 -16.251 -22.483 1.00 78.31 396 ILE A N 1
ATOM 3192 C CA . ILE A 1 396 ? 6.271 -15.121 -21.967 1.00 78.31 396 ILE A CA 1
ATOM 3193 C C . ILE A 1 396 ? 6.812 -13.751 -22.416 1.00 78.31 396 ILE A C 1
ATOM 3195 O O . ILE A 1 396 ? 6.047 -12.816 -22.603 1.00 78.31 396 ILE A O 1
ATOM 3199 N N . ARG A 1 397 ? 8.131 -13.617 -22.611 1.00 73.31 397 ARG A N 1
ATOM 3200 C CA . ARG A 1 397 ? 8.775 -12.362 -23.060 1.00 73.31 397 ARG A CA 1
ATOM 3201 C C . ARG A 1 397 ? 8.684 -12.111 -24.568 1.00 73.31 397 ARG A C 1
ATOM 3203 O O . ARG A 1 397 ? 9.151 -11.072 -25.022 1.00 73.31 397 ARG A O 1
ATOM 3210 N N . LEU A 1 398 ? 8.188 -13.085 -25.330 1.00 66.56 398 LEU A N 1
ATOM 3211 C CA . LEU A 1 398 ? 8.169 -13.079 -26.797 1.00 66.56 398 LEU A CA 1
ATOM 3212 C C . LEU A 1 398 ? 6.755 -12.905 -27.378 1.00 66.56 398 LEU A C 1
ATOM 3214 O O . LEU A 1 398 ? 6.623 -12.895 -28.600 1.00 66.56 398 LEU A O 1
ATOM 3218 N N . VAL A 1 399 ? 5.731 -12.824 -26.520 1.00 56.84 399 VAL A N 1
ATOM 3219 C CA . VAL A 1 399 ? 4.308 -12.724 -26.890 1.00 56.84 399 VAL A CA 1
ATOM 3220 C C . VAL A 1 399 ? 3.836 -11.281 -26.860 1.00 56.84 399 VAL A C 1
ATOM 3222 O O . VAL A 1 399 ? 4.228 -10.559 -25.915 1.00 56.84 399 VAL A O 1
#

Organism: Synaphobranchus kaupii (NCBI:txid118154)

pLDDT: mean 72.31, std 18.33, range [24.88, 93.25]

Sequence (399 aa):
MKAEDHTFLTINWTPVEEGNVRELVTFIANGITKHQAILLGRAEAKKKKKKSLWDSIKQKKAAVPQSWKSFGSSSLKTAKVVAVAQAQLTFIKPAQTVIPRHPLPFAAKNMFYDERWIEKQERGFVWWINYVLTPDDFKVSTEVTKVSALSLAMGSDNNFKCPKAPTKEEISFRMYTARRRLNSLRRAACQLFTSEAMVKAIQRLELEVEAKRLLVRKDRHLWKDIGERQKLLTWLLSYNPLWLRIGLETIFGELIPLESNSDVMGLAVFILNRLVWNPDIAAEFRHSKVPHLYRDGHEEALSRFTLKKLLLLVCFLDKAKESRMIEHDPCLFCMDAEFKTSKDLLLAFSRDFLSGEGILSRHLGHLGLVVSHAQVPLDEFNFAVKNLAVDLKCGIRLV

Foldseek 3Di:
DDDDPDDDDDDDDDDPDAAWDKDKDFDDDPNDTDDIDIDTDGHHDDDDDDDDPVVVVVPPDDDDDDDDDDDDDDDDDDDDDPDDPDPPPPPPPPPPPPPPDPPDPPPPPDPPDDPCVVVVVQLVVLLVLLVVVADPVPVDPVPPPVPPVVCVVPVDPPPPPRPWNQFLLSVLQVVCLPVVLVVVLLVVLLVLCPDPLNVLLLVVLLVCLVVVVWAWDPVDQCQPDPVNVVVVLLQLLQFQLQLSQSLLCNLVVDHQPDNGSRPSPSSSVCCNPPQQHNVVLVVVQDDPPDPPDGDPCSRRVSRSRNVSSVVSSLLSSQVCLVVQSTPSSAQGGDPPHPDQFSQVSVVVCCVPITDPDDRVQVVSVVSSSHGDDGHDVLSVDDLTDDGPVPNVVVVSNVD

InterPro domains:
  IPR031549 Abnormal spindle-like microcephaly-associated protein, ASH domain [PF15780] (3-37)
  IPR036872 CH domain superfamily [SSF47576] (186-398)
  IPR051185 Abnormal Spindle-like Microcephaly-associated [PTHR22706] (5-399)